Protein 7L5V (pdb70)

GO terms:
  GO:0042597 periplasmic space (C, EXP)
  GO:0008800 beta-lactamase activity (F, EXP)

Organism: Pseudomonas aeruginosa (NCBI:txid287)

CATH classification: 3.40.710.10

Secondary structure (DSSP, 8-state):
-EEE-GGGHHHHHHTT--EEEEEEESSTTSEEES-HHHHT--B--GGGGHHHHHHHHHHTTSS--TT-EE---S---SSGGGSS-EEHHHHHHTT-HHHHHHHHHHH-HHHHHHHHHHTT-TT--SSSTTS----SS---B-HHHHHHHHHHHHTT-SSS-HHHHHHHHHHTEEEEETTEEEEEEEEE---B-SSSBEEEEEEEEEEETTEEEEEEEEEEESSGGGTTHHHHHHHHHHHHTT----/--EEE-GGGGHHHHTTT--EEEEEEESSTTSEEES-HHHHT--B--GGGGHHHHHHHHHHTTSS--TT-EE---SS--SSGGGSS-EEHHHHHHTT-HHHHHHHHHHH-HHHHHHHHHHTT-TT--SSSTTS----SSS--B-HHHHHHHHHHHHTT-SSS-HHHHHHHHHHTEEEEETTEEEEEEEEE---B-SSSBEEEEEEEEEEETTEEEEEEEEEEESSGGGTTHHHHHHHHHHHHTT---

B-factor: mean 17.56, std 9.42, range [4.42, 62.15]

Radius of gyration: 24.08 Å; Cα contacts (8 Å, |Δi|>4): 1038; chains: 2; bounding box: 57×61×69 Å

Structure (mmCIF, N/CA/C/O backbone):
data_7L5V
#
_entry.id   7L5V
#
_cell.length_a   46.074
_cell.length_b   75.043
_cell.length_c   82.746
_cell.angle_alpha   90.000
_cell.angle_beta   91.930
_cell.angle_gamma   90.000
#
_symmetry.space_group_name_H-M   'P 1 21 1'
#
loop_
_entity.id
_entity.type
_entity.pdbx_description
1 polymer Beta-lactamase
2 water water
#
loop_
_atom_site.group_PDB
_atom_site.id
_atom_site.type_symbol
_atom_site.label_atom_id
_atom_site.label_alt_id
_atom_site.label_comp_id
_atom_site.label_asym_id
_atom_site.label_entity_id
_atom_site.label_seq_id
_atom_site.pdbx_PDB_ins_code
_atom_site.Cartn_x
_atom_site.Cartn_y
_atom_site.Cartn_z
_atom_site.occupancy
_atom_site.B_iso_or_equiv
_atom_site.auth_seq_id
_atom_site.auth_comp_id
_atom_site.auth_asym_id
_atom_site.auth_atom_id
_atom_site.pdbx_PDB_model_num
ATOM 1 N N . SER A 1 3 ? 6.138 -16.675 -5.019 1.00 36.08 21 SER A N 1
ATOM 2 C CA . SER A 1 3 ? 4.758 -17.134 -5.362 1.00 34.24 21 SER A CA 1
ATOM 3 C C . SER A 1 3 ? 3.722 -16.328 -4.567 1.00 28.20 21 SER A C 1
ATOM 4 O O . SER A 1 3 ? 3.896 -16.158 -3.342 1.00 23.13 21 SER A O 1
ATOM 7 N N . ILE A 1 4 ? 2.677 -15.852 -5.244 1.00 25.39 22 ILE A N 1
ATOM 8 C CA . ILE A 1 4 ? 1.622 -15.053 -4.556 1.00 24.16 22 ILE A CA 1
ATOM 9 C C . ILE A 1 4 ? 0.248 -15.645 -4.892 1.00 20.42 22 ILE A C 1
ATOM 10 O O . ILE A 1 4 ? -0.045 -15.817 -6.095 1.00 26.44 22 ILE A O 1
ATOM 15 N N . THR A 1 5 ? -0.515 -16.011 -3.856 1.00 18.24 23 THR A N 1
ATOM 16 C CA . THR A 1 5 ? -1.873 -16.598 -3.999 1.00 17.63 23 THR A CA 1
ATOM 17 C C . THR A 1 5 ? -2.926 -15.537 -3.697 1.00 14.45 23 THR A C 1
ATOM 18 O O . THR A 1 5 ? -2.824 -14.862 -2.650 1.00 14.49 23 THR A O 1
ATOM 22 N N . GLU A 1 6 ? -3.896 -15.394 -4.585 1.00 13.42 24 GLU A N 1
ATOM 23 C CA . GLU A 1 6 ? -5.033 -14.510 -4.265 1.00 12.80 24 GLU A CA 1
ATOM 24 C C . GLU A 1 6 ? -5.984 -15.298 -3.359 1.00 12.91 24 GLU A C 1
ATOM 25 O O . GLU A 1 6 ? -6.315 -16.450 -3.698 1.00 14.33 24 GLU A O 1
ATOM 31 N N . ASN A 1 7 ? -6.290 -14.746 -2.192 1.00 12.24 25 ASN A N 1
ATOM 32 C CA . ASN A 1 7 ? -7.301 -15.308 -1.262 1.00 13.36 25 ASN A CA 1
ATOM 33 C C . ASN A 1 7 ? -8.509 -14.387 -1.311 1.00 13.12 25 ASN A C 1
ATOM 34 O O . ASN A 1 7 ? -8.487 -13.353 -0.630 1.00 13.05 25 ASN A O 1
ATOM 39 N N . THR A 1 8 ? -9.510 -14.725 -2.109 1.00 14.41 26 THR A N 1
ATOM 40 C CA . THR A 1 8 ? -10.672 -13.807 -2.205 1.00 15.17 26 THR A CA 1
ATOM 41 C C . THR A 1 8 ? -11.440 -13.804 -0.877 1.00 14.77 26 THR A C 1
ATOM 42 O O . THR A 1 8 ? -12.160 -12.831 -0.649 1.00 14.97 26 THR A O 1
ATOM 46 N N . SER A 1 9 ? -11.235 -14.805 -0.013 1.00 14.70 27 SER A N 1
ATOM 47 C CA . SER A 1 9 ? -11.910 -14.809 1.313 1.00 15.30 27 SER A CA 1
ATOM 48 C C . SER A 1 9 ? -11.445 -13.604 2.140 1.00 13.57 27 SER A C 1
ATOM 49 O O . SER A 1 9 ? -12.176 -13.180 3.044 1.00 14.68 27 SER A O 1
ATOM 52 N N . TRP A 1 10 ? -10.271 -13.060 1.829 1.00 12.02 28 TRP A N 1
ATOM 53 C CA . TRP A 1 10 ? -9.748 -11.889 2.584 1.00 11.59 28 TRP A CA 1
ATOM 54 C C . TRP A 1 10 ? -10.535 -10.627 2.236 1.00 11.99 28 TRP A C 1
ATOM 55 O O . TRP A 1 10 ? -10.409 -9.649 2.983 1.00 14.20 28 TRP A O 1
ATOM 66 N N . ASN A 1 11 ? -11.310 -10.648 1.155 1.00 12.13 29 ASN A N 1
ATOM 67 C CA . ASN A 1 11 ? -12.083 -9.440 0.768 1.00 12.80 29 ASN A CA 1
ATOM 68 C C . ASN A 1 11 ? -13.181 -9.165 1.797 1.00 13.33 29 ASN A C 1
ATOM 69 O O . ASN A 1 11 ? -13.624 -8.022 1.848 1.00 13.87 29 ASN A O 1
ATOM 74 N N . LYS A 1 12 ? -13.551 -10.141 2.627 1.00 14.36 30 LYS A N 1
ATOM 75 C CA . LYS A 1 12 ? -14.689 -9.912 3.560 1.00 15.32 30 LYS A CA 1
ATOM 76 C C . LYS A 1 12 ? -14.353 -8.786 4.547 1.00 13.64 30 LYS A C 1
ATOM 77 O O . LYS A 1 12 ? -15.274 -8.055 4.918 1.00 12.56 30 LYS A O 1
ATOM 83 N N . GLU A 1 13 ? -13.090 -8.634 4.938 1.00 13.80 31 GLU A N 1
ATOM 84 C CA . GLU A 1 13 ? -12.684 -7.587 5.910 1.00 14.64 31 GLU A CA 1
ATOM 85 C C . GLU A 1 13 ? -12.785 -6.200 5.260 1.00 13.18 31 GLU A C 1
ATOM 86 O O . GLU A 1 13 ? -13.064 -5.215 5.973 1.00 15.35 31 GLU A O 1
ATOM 92 N N . PHE A 1 14 ? -12.548 -6.134 3.952 1.00 11.02 32 PHE A N 1
ATOM 93 C CA . PHE A 1 14 ? -12.650 -4.870 3.186 1.00 10.62 32 PHE A CA 1
ATOM 94 C C . PHE A 1 14 ? -14.119 -4.533 2.942 1.00 11.10 32 PHE A C 1
ATOM 95 O O . PHE A 1 14 ? -14.524 -3.393 3.166 1.00 11.42 32 PHE A O 1
ATOM 103 N N A SER A 1 15 ? -14.904 -5.517 2.500 0.65 11.73 33 SER A N 1
ATOM 104 N N B SER A 1 15 ? -14.883 -5.534 2.499 0.35 11.52 33 SER A N 1
ATOM 105 C CA A SER A 1 15 ? -16.333 -5.259 2.191 0.65 12.60 33 SER A CA 1
ATOM 106 C CA B SER A 1 15 ? -16.329 -5.381 2.204 0.35 12.14 33 SER A CA 1
ATOM 107 C C A SER A 1 15 ? -17.084 -4.881 3.474 0.65 12.34 33 SER A C 1
ATOM 108 C C B SER A 1 15 ? -17.072 -4.907 3.458 0.35 12.28 33 SER A C 1
ATOM 109 O O A SER A 1 15 ? -17.958 -4.004 3.398 0.65 12.97 33 SER A O 1
ATOM 110 O O B SER A 1 15 ? -17.919 -4.005 3.339 0.35 12.85 33 SER A O 1
ATOM 115 N N . ALA A 1 16 ? -16.736 -5.484 4.613 1.00 12.11 34 ALA A N 1
ATOM 116 C CA . ALA A 1 16 ? -17.417 -5.169 5.895 1.00 12.41 34 ALA A CA 1
ATOM 117 C C . ALA A 1 16 ? -17.226 -3.695 6.269 1.00 12.14 34 ALA A C 1
ATOM 118 O O . ALA A 1 16 ? -18.101 -3.149 6.955 1.00 12.42 34 ALA A O 1
ATOM 120 N N . GLU A 1 17 ? -16.135 -3.076 5.823 1.00 11.65 35 GLU A N 1
ATOM 121 C CA . GLU A 1 17 ? -15.838 -1.658 6.157 1.00 12.04 35 GLU A CA 1
ATOM 122 C C . GLU A 1 17 ? -16.118 -0.761 4.945 1.00 12.28 35 GLU A C 1
ATOM 123 O O . GLU A 1 17 ? -15.879 0.458 5.063 1.00 13.33 35 GLU A O 1
ATOM 129 N N . ALA A 1 18 ? -16.610 -1.335 3.839 1.00 12.27 36 ALA A N 1
ATOM 130 C CA . ALA A 1 18 ? -16.870 -0.582 2.588 1.00 13.07 36 ALA A CA 1
ATOM 131 C C . ALA A 1 18 ? -15.587 0.154 2.169 1.00 12.73 36 ALA A C 1
ATOM 132 O O . ALA A 1 18 ? -15.656 1.365 1.856 1.00 14.14 36 ALA A O 1
ATOM 134 N N . VAL A 1 19 ? -14.464 -0.576 2.156 1.00 11.93 37 VAL A N 1
ATOM 135 C CA . VAL A 1 19 ? -13.110 -0.049 1.817 1.00 12.11 37 VAL A CA 1
ATOM 136 C C . VAL A 1 19 ? -12.607 -0.709 0.534 1.00 10.78 37 VAL A C 1
ATOM 137 O O . VAL A 1 19 ? -12.799 -1.927 0.369 1.00 10.90 37 VAL A O 1
ATOM 141 N N . ASN A 1 20 ? -11.965 0.081 -0.324 1.00 9.70 38 ASN A N 1
ATOM 142 C CA . ASN A 1 20 ? -11.212 -0.448 -1.491 1.00 9.63 38 ASN A CA 1
ATOM 143 C C . ASN A 1 20 ? -9.741 -0.475 -1.089 1.00 8.29 38 ASN A C 1
ATOM 144 O O . ASN A 1 20 ? -9.202 0.582 -0.790 1.00 8.04 38 ASN A O 1
ATOM 149 N N . GLY A 1 21 ? -9.134 -1.649 -1.048 1.00 7.70 39 GLY A N 1
ATOM 150 C CA . GLY A 1 21 ? -7.730 -1.706 -0.627 1.00 7.14 39 GLY A CA 1
ATOM 151 C C . GLY A 1 21 ? -7.107 -3.056 -0.883 1.00 6.95 39 GLY A C 1
ATOM 152 O O . GLY A 1 21 ? -7.743 -3.936 -1.507 1.00 7.28 39 GLY A O 1
ATOM 153 N N . VAL A 1 22 ? -5.867 -3.200 -0.432 1.00 6.48 40 VAL A N 1
ATOM 154 C CA . VAL A 1 22 ? -5.128 -4.468 -0.635 1.00 6.69 40 VAL A CA 1
ATOM 155 C C . VAL A 1 22 ? -4.310 -4.769 0.609 1.00 6.42 40 VAL A C 1
ATOM 156 O O . VAL A 1 22 ? -3.813 -3.847 1.282 1.00 6.15 40 VAL A O 1
ATOM 160 N N . PHE A 1 23 ? -4.195 -6.056 0.884 1.00 6.68 41 PHE A N 1
ATOM 161 C CA . PHE A 1 23 ? -3.304 -6.556 1.944 1.00 6.74 41 PHE A CA 1
ATOM 162 C C . PHE A 1 23 ? -2.424 -7.627 1.322 1.00 7.00 41 PHE A C 1
ATOM 163 O O . PHE A 1 23 ? -2.958 -8.496 0.619 1.00 8.21 41 PHE A O 1
ATOM 171 N N . VAL A 1 24 ? -1.120 -7.514 1.549 1.00 6.81 42 VAL A N 1
ATOM 172 C CA . VAL A 1 24 ? -0.128 -8.533 1.118 1.00 7.47 42 VAL A CA 1
ATOM 173 C C . VAL A 1 24 ? 0.515 -9.060 2.399 1.00 7.61 42 VAL A C 1
ATOM 174 O O . VAL A 1 24 ? 0.979 -8.245 3.211 1.00 7.68 42 VAL A O 1
ATOM 178 N N . LEU A 1 25 ? 0.490 -10.374 2.589 1.00 8.26 43 LEU A N 1
ATOM 179 C CA . LEU A 1 25 ? 1.085 -11.022 3.780 1.00 8.31 43 LEU A CA 1
ATOM 180 C C . LEU A 1 25 ? 2.003 -12.134 3.285 1.00 8.87 43 LEU A C 1
ATOM 181 O O . LEU A 1 25 ? 1.561 -12.922 2.432 1.00 9.73 43 LEU A O 1
ATOM 186 N N . CYS A 1 26 ? 3.229 -12.196 3.799 1.00 8.74 44 CYS A N 1
ATOM 187 C CA . CYS A 1 26 ? 4.187 -13.233 3.358 1.00 10.10 44 CYS A CA 1
ATOM 188 C C . CYS A 1 26 ? 4.795 -13.906 4.579 1.00 10.07 44 CYS A C 1
ATOM 189 O O . CYS A 1 26 ? 5.130 -13.208 5.528 1.00 12.31 44 CYS A O 1
ATOM 192 N N . LYS A 1 27 ? 4.909 -15.223 4.550 1.00 10.04 45 LYS A N 1
ATOM 193 C CA . LYS A 1 27 ? 5.567 -15.934 5.669 1.00 10.25 45 LYS A CA 1
ATOM 194 C C . LYS A 1 27 ? 6.992 -16.294 5.254 1.00 10.52 45 LYS A C 1
ATOM 195 O O . LYS A 1 27 ? 7.174 -16.817 4.125 1.00 11.37 45 LYS A O 1
ATOM 201 N N . SER A 1 28 ? 7.942 -15.983 6.135 1.00 10.62 46 SER A N 1
ATOM 202 C CA . SER A 1 28 ? 9.381 -16.344 6.025 1.00 11.67 46 SER A CA 1
ATOM 203 C C . SER A 1 28 ? 10.115 -15.493 4.989 1.00 11.73 46 SER A C 1
ATOM 204 O O . SER A 1 28 ? 11.262 -15.107 5.274 1.00 11.90 46 SER A O 1
ATOM 207 N N . SER A 1 29 ? 9.512 -15.284 3.818 1.00 12.23 47 SER A N 1
ATOM 208 C CA . SER A 1 29 ? 10.177 -14.514 2.739 1.00 12.65 47 SER A CA 1
ATOM 209 C C . SER A 1 29 ? 9.118 -13.987 1.772 1.00 13.02 47 SER A C 1
ATOM 210 O O . SER A 1 29 ? 7.958 -14.445 1.845 1.00 13.64 47 SER A O 1
ATOM 213 N N . SER A 1 30 ? 9.536 -13.118 0.852 1.00 13.69 48 SER A N 1
ATOM 214 C CA . SER A 1 30 ? 8.614 -12.567 -0.175 1.00 14.84 48 SER A CA 1
ATOM 215 C C . SER A 1 30 ? 8.285 -13.624 -1.244 1.00 16.81 48 SER A C 1
ATOM 216 O O . SER A 1 30 ? 7.579 -13.277 -2.211 1.00 19.68 48 SER A O 1
ATOM 219 N N . LYS A 1 31 ? 8.770 -14.861 -1.083 1.00 17.22 49 LYS A N 1
ATOM 220 C CA . LYS A 1 31 ? 8.504 -15.939 -2.079 1.00 19.50 49 LYS A CA 1
ATOM 221 C C . LYS A 1 31 ? 7.251 -16.746 -1.699 1.00 18.57 49 LYS A C 1
ATOM 222 O O . LYS A 1 31 ? 6.832 -17.585 -2.523 1.00 19.79 49 LYS A O 1
ATOM 228 N N . SER A 1 32 ? 6.665 -16.492 -0.522 1.00 16.34 50 SER A N 1
ATOM 229 C CA . SER A 1 32 ? 5.441 -17.207 -0.063 1.00 16.16 50 SER A CA 1
ATOM 230 C C . SER A 1 32 ? 4.430 -16.168 0.424 1.00 14.76 50 SER A C 1
ATOM 231 O O . SER A 1 32 ? 4.454 -15.827 1.618 1.00 13.18 50 SER A O 1
ATOM 234 N N . CYS A 1 33 ? 3.564 -15.697 -0.472 1.00 14.79 51 CYS A N 1
ATOM 235 C CA . CYS A 1 33 ? 2.675 -14.566 -0.115 1.00 14.86 51 CYS A CA 1
ATOM 236 C C . CYS A 1 33 ? 1.220 -14.837 -0.477 1.00 13.71 51 CYS A C 1
ATOM 237 O O . CYS A 1 33 ? 0.931 -15.690 -1.330 1.00 14.57 51 CYS A O 1
ATOM 240 N N . ALA A 1 34 ? 0.342 -14.067 0.143 1.00 12.85 52 ALA A N 1
ATOM 241 C CA . ALA A 1 34 ? -1.097 -14.126 -0.151 1.00 12.76 52 ALA A CA 1
ATOM 242 C C . ALA A 1 34 ? -1.612 -12.690 -0.180 1.00 10.84 52 ALA A C 1
ATOM 243 O O . ALA A 1 34 ? -1.031 -11.816 0.509 1.00 10.00 52 ALA A O 1
ATOM 245 N N . THR A 1 35 ? -2.623 -12.452 -1.002 1.00 11.18 53 THR A N 1
ATOM 246 C CA . THR A 1 35 ? -3.225 -11.110 -1.108 1.00 10.54 53 THR A CA 1
ATOM 247 C C . THR A 1 35 ? -4.704 -11.265 -1.413 1.00 10.53 53 THR A C 1
ATOM 248 O O . THR A 1 35 ? -5.088 -12.302 -1.938 1.00 11.58 53 THR A O 1
ATOM 252 N N . ASN A 1 36 ? -5.499 -10.262 -1.079 1.00 9.76 54 ASN A N 1
ATOM 253 C CA . ASN A 1 36 ? -6.936 -10.285 -1.441 1.00 10.18 54 ASN A CA 1
ATOM 254 C C . ASN A 1 36 ? -7.125 -9.861 -2.906 1.00 10.83 54 ASN A C 1
ATOM 255 O O . ASN A 1 36 ? -8.206 -10.152 -3.452 1.00 11.90 54 ASN A O 1
ATOM 260 N N . ASP A 1 37 ? -6.123 -9.210 -3.519 1.00 10.69 55 ASP A N 1
ATOM 261 C CA . ASP A 1 37 ? -6.297 -8.603 -4.871 1.00 11.15 55 ASP A CA 1
ATOM 262 C C . ASP A 1 37 ? -4.949 -8.549 -5.598 1.00 11.07 55 ASP A C 1
ATOM 263 O O . ASP A 1 37 ? -4.143 -7.660 -5.300 1.00 10.43 55 ASP A O 1
ATOM 268 N N . LEU A 1 38 ? -4.722 -9.460 -6.543 1.00 11.96 56 LEU A N 1
ATOM 269 C CA . LEU A 1 38 ? -3.422 -9.527 -7.267 1.00 13.03 56 LEU A CA 1
ATOM 270 C C . LEU A 1 38 ? -3.136 -8.220 -7.998 1.00 12.43 56 LEU A C 1
ATOM 271 O O . LEU A 1 38 ? -1.989 -7.760 -7.931 1.00 14.06 56 LEU A O 1
ATOM 276 N N . ALA A 1 39 ? -4.127 -7.671 -8.699 1.00 12.37 57 ALA A N 1
ATOM 277 C CA . ALA A 1 39 ? -3.903 -6.439 -9.488 1.00 12.46 57 ALA A CA 1
ATOM 278 C C . ALA A 1 39 ? -3.481 -5.297 -8.560 1.00 10.86 57 ALA A C 1
ATOM 279 O O . ALA A 1 39 ? -2.443 -4.658 -8.828 1.00 11.63 57 ALA A O 1
ATOM 281 N N . ARG A 1 40 ? -4.222 -5.080 -7.476 1.00 9.92 58 ARG A N 1
ATOM 282 C CA . ARG A 1 40 ? -3.901 -3.923 -6.606 1.00 9.13 58 ARG A CA 1
ATOM 283 C C . ARG A 1 40 ? -2.587 -4.177 -5.860 1.00 8.53 58 ARG A C 1
ATOM 284 O O . ARG A 1 40 ? -1.891 -3.207 -5.550 1.00 8.21 58 ARG A O 1
ATOM 292 N N . ALA A 1 41 ? -2.241 -5.434 -5.600 1.00 8.46 59 ALA A N 1
ATOM 293 C CA . ALA A 1 41 ? -0.987 -5.732 -4.871 1.00 8.18 59 ALA A CA 1
ATOM 294 C C . ALA A 1 41 ? 0.235 -5.169 -5.610 1.00 8.43 59 ALA A C 1
ATOM 295 O O . ALA A 1 41 ? 1.200 -4.777 -4.934 1.00 8.05 59 ALA A O 1
ATOM 297 N N A SER A 1 42 ? 0.166 -5.114 -6.946 0.70 9.24 60 SER A N 1
ATOM 298 N N B SER A 1 42 ? 0.209 -5.139 -6.948 0.30 9.21 60 SER A N 1
ATOM 299 C CA A SER A 1 42 ? 1.294 -4.632 -7.793 0.70 10.05 60 SER A CA 1
ATOM 300 C CA B SER A 1 42 ? 1.357 -4.608 -7.735 0.30 9.75 60 SER A CA 1
ATOM 301 C C A SER A 1 42 ? 1.076 -3.185 -8.252 0.70 10.03 60 SER A C 1
ATOM 302 C C B SER A 1 42 ? 1.099 -3.173 -8.220 0.30 9.84 60 SER A C 1
ATOM 303 O O A SER A 1 42 ? 1.950 -2.656 -8.954 0.70 10.76 60 SER A O 1
ATOM 304 O O B SER A 1 42 ? 1.976 -2.638 -8.920 0.30 10.41 60 SER A O 1
ATOM 309 N N . LYS A 1 43 ? -0.040 -2.565 -7.863 1.00 9.47 61 LYS A N 1
ATOM 310 C CA . LYS A 1 43 ? -0.317 -1.170 -8.294 1.00 9.70 61 LYS A CA 1
ATOM 311 C C . LYS A 1 43 ? 0.473 -0.205 -7.407 1.00 8.79 61 LYS A C 1
ATOM 312 O O . LYS A 1 43 ? 0.493 -0.382 -6.185 1.00 8.29 61 LYS A O 1
ATOM 318 N N . GLU A 1 44 ? 1.081 0.806 -8.019 1.00 8.95 62 GLU A N 1
ATOM 319 C CA . GLU A 1 44 ? 1.940 1.753 -7.264 1.00 8.75 62 GLU A CA 1
ATOM 320 C C . GLU A 1 44 ? 1.104 2.918 -6.727 1.00 8.08 62 GLU A C 1
ATOM 321 O O . GLU A 1 44 ? 0.288 3.482 -7.489 1.00 8.76 62 GLU A O 1
ATOM 327 N N . TYR A 1 45 ? 1.352 3.274 -5.464 1.00 7.35 63 TYR A N 1
ATOM 328 C CA . TYR A 1 45 ? 0.663 4.395 -4.781 1.00 7.17 63 TYR A CA 1
ATOM 329 C C . TYR A 1 45 ? 1.699 5.300 -4.120 1.00 6.96 63 TYR A C 1
ATOM 330 O O . TYR A 1 45 ? 2.813 4.852 -3.795 1.00 6.80 63 TYR A O 1
ATOM 339 N N . LEU A 1 46 ? 1.315 6.558 -3.909 1.00 7.06 64 LEU A N 1
ATOM 340 C CA . LEU A 1 46 ? 2.178 7.496 -3.146 1.00 7.04 64 LEU A CA 1
ATOM 341 C C . LEU A 1 46 ? 2.588 6.816 -1.846 1.00 6.45 64 LEU A C 1
ATOM 342 O O . LEU A 1 46 ? 1.720 6.311 -1.136 1.00 6.35 64 LEU A O 1
ATOM 347 N N . PRO A 1 47 ? 3.884 6.794 -1.468 1.00 6.40 65 PRO A N 1
ATOM 348 C CA . PRO A 1 47 ? 4.277 6.140 -0.222 1.00 6.11 65 PRO A CA 1
ATOM 349 C C . PRO A 1 47 ? 3.911 6.923 1.046 1.00 6.11 65 PRO A C 1
ATOM 350 O O . PRO A 1 47 ? 3.814 6.324 2.120 1.00 5.84 65 PRO A O 1
ATOM 354 N N . ALA A 1 48 ? 3.756 8.235 0.916 1.00 6.58 66 ALA A N 1
ATOM 355 C CA . ALA A 1 48 ? 3.466 9.083 2.095 1.00 6.93 66 ALA A CA 1
ATOM 356 C C . ALA A 1 48 ? 4.530 8.803 3.171 1.00 6.67 66 ALA A C 1
ATOM 357 O O . ALA A 1 48 ? 5.700 8.611 2.802 1.00 6.58 66 ALA A O 1
ATOM 359 N N . SER A 1 49 ? 4.155 8.769 4.450 1.00 6.76 67 SER A N 1
ATOM 360 C CA . SER A 1 49 ? 5.170 8.657 5.527 1.00 7.06 67 SER A CA 1
ATOM 361 C C . SER A 1 49 ? 5.909 7.315 5.486 1.00 6.23 67 SER A C 1
ATOM 362 O O . SER A 1 49 ? 6.958 7.212 6.129 1.00 6.50 67 SER A O 1
ATOM 365 N N . THR A 1 50 ? 5.428 6.319 4.731 1.00 5.63 68 THR A N 1
ATOM 366 C CA . THR A 1 50 ? 6.245 5.074 4.672 1.00 5.58 68 THR A CA 1
ATOM 367 C C . THR A 1 50 ? 7.603 5.385 4.020 1.00 5.75 68 THR A C 1
ATOM 368 O O . THR A 1 50 ? 8.556 4.627 4.232 1.00 5.79 68 THR A O 1
ATOM 372 N N . PHE A 1 51 ? 7.694 6.486 3.273 1.00 6.06 69 PHE A N 1
ATOM 373 C CA . PHE A 1 51 ? 8.962 6.902 2.626 1.00 6.62 69 PHE A CA 1
ATOM 374 C C . PHE A 1 51 ? 10.002 7.307 3.678 1.00 6.48 69 PHE A C 1
ATOM 375 O O . PHE A 1 51 ? 11.189 7.378 3.346 1.00 6.77 69 PHE A O 1
ATOM 383 N N . LYS A 1 52 ? 9.589 7.535 4.923 1.00 6.44 70 LYS A N 1
ATOM 384 C CA . LYS A 1 52 ? 10.589 7.902 5.955 1.00 6.94 70 LYS A CA 1
ATOM 385 C C . LYS A 1 52 ? 11.546 6.735 6.198 1.00 6.69 70 LYS A C 1
ATOM 386 O O . LYS A 1 52 ? 12.656 6.989 6.674 1.00 6.95 70 LYS A O 1
ATOM 392 N N . ILE A 1 53 ? 11.153 5.514 5.839 1.00 6.29 71 ILE A N 1
ATOM 393 C CA . ILE A 1 53 ? 12.082 4.366 6.068 1.00 6.28 71 ILE A CA 1
ATOM 394 C C . ILE A 1 53 ? 13.306 4.515 5.162 1.00 6.53 71 ILE A C 1
ATOM 395 O O . ILE A 1 53 ? 14.431 4.611 5.667 1.00 6.73 71 ILE A O 1
ATOM 400 N N . PRO A 1 54 ? 13.186 4.565 3.812 1.00 6.72 72 PRO A N 1
ATOM 401 C CA . PRO A 1 54 ? 14.383 4.783 3.004 1.00 7.44 72 PRO A CA 1
ATOM 402 C C . PRO A 1 54 ? 15.030 6.149 3.294 1.00 7.99 72 PRO A C 1
ATOM 403 O O . PRO A 1 54 ? 16.242 6.238 3.267 1.00 8.63 72 PRO A O 1
ATOM 407 N N . ASN A 1 55 ? 14.228 7.175 3.583 1.00 7.91 73 ASN A N 1
ATOM 408 C CA . ASN A 1 55 ? 14.774 8.530 3.865 1.00 8.89 73 ASN A CA 1
ATOM 409 C C . ASN A 1 55 ? 15.731 8.435 5.063 1.00 8.39 73 ASN A C 1
ATOM 410 O O . ASN A 1 55 ? 16.807 9.052 5.013 1.00 9.17 73 ASN A O 1
ATOM 415 N N . ALA A 1 56 ? 15.373 7.673 6.099 1.00 7.75 74 ALA A N 1
ATOM 416 C CA . ALA A 1 56 ? 16.227 7.551 7.302 1.00 7.87 74 ALA A CA 1
ATOM 417 C C . ALA A 1 56 ? 17.506 6.774 6.967 1.00 7.92 74 ALA A C 1
ATOM 418 O O . ALA A 1 56 ? 18.590 7.173 7.415 1.00 8.19 74 ALA A O 1
ATOM 420 N N . ILE A 1 57 ? 17.384 5.674 6.230 1.00 7.72 75 ILE A N 1
ATOM 421 C CA . ILE A 1 57 ? 18.595 4.885 5.858 1.00 8.13 75 ILE A CA 1
ATOM 422 C C . ILE A 1 57 ? 19.541 5.767 5.037 1.00 8.77 75 ILE A C 1
ATOM 423 O O . ILE A 1 57 ? 20.751 5.755 5.309 1.00 9.19 75 ILE A O 1
ATOM 428 N N . ILE A 1 58 ? 19.000 6.486 4.053 1.00 8.96 76 ILE A N 1
ATOM 429 C CA . ILE A 1 58 ? 19.832 7.367 3.185 1.00 9.84 76 ILE A CA 1
ATOM 430 C C . ILE A 1 58 ? 20.466 8.474 4.040 1.00 9.75 76 ILE A C 1
ATOM 431 O O . ILE A 1 58 ? 21.647 8.777 3.821 1.00 10.51 76 ILE A O 1
ATOM 436 N N . GLY A 1 59 ? 19.706 9.070 4.964 1.00 9.22 77 GLY A N 1
ATOM 437 C CA . GLY A 1 59 ? 20.264 10.105 5.857 1.00 9.52 77 GLY A CA 1
ATOM 438 C C . GLY A 1 59 ? 21.463 9.575 6.626 1.00 9.82 77 GLY A C 1
ATOM 439 O O . GLY A 1 59 ? 22.474 10.290 6.753 1.00 10.51 77 GLY A O 1
ATOM 440 N N . LEU A 1 60 ? 21.364 8.343 7.118 1.00 9.54 78 LEU A N 1
ATOM 441 C CA . LEU A 1 60 ? 22.501 7.751 7.876 1.00 10.00 78 LEU A CA 1
ATOM 442 C C . LEU A 1 60 ? 23.654 7.406 6.926 1.00 10.81 78 LEU A C 1
ATOM 443 O O . LEU A 1 60 ? 24.808 7.718 7.270 1.00 11.53 78 LEU A O 1
ATOM 448 N N . GLU A 1 61 ? 23.347 6.832 5.762 1.00 10.94 79 GLU A N 1
ATOM 449 C CA . GLU A 1 61 ? 24.405 6.409 4.800 1.00 12.26 79 GLU A CA 1
ATOM 450 C C . GLU A 1 61 ? 25.240 7.608 4.353 1.00 13.28 79 GLU A C 1
ATOM 451 O O . GLU A 1 61 ? 26.469 7.455 4.210 1.00 14.84 79 GLU A O 1
ATOM 457 N N . THR A 1 62 ? 24.590 8.745 4.128 1.00 13.08 80 THR A N 1
ATOM 458 C CA . THR A 1 62 ? 25.268 9.960 3.606 1.00 14.08 80 THR A CA 1
ATOM 459 C C . THR A 1 62 ? 25.905 10.775 4.738 1.00 14.52 80 THR A C 1
ATOM 460 O O . THR A 1 62 ? 26.594 11.754 4.417 1.00 16.08 80 THR A O 1
ATOM 464 N N . GLY A 1 63 ? 25.665 10.409 5.999 1.00 13.84 81 GLY A N 1
ATOM 465 C CA . GLY A 1 63 ? 26.220 11.160 7.142 1.00 14.41 81 GLY A CA 1
ATOM 466 C C . GLY A 1 63 ? 25.402 12.398 7.471 1.00 14.28 81 GLY A C 1
ATOM 467 O O . GLY A 1 63 ? 25.791 13.131 8.390 1.00 15.38 81 GLY A O 1
ATOM 468 N N . VAL A 1 64 ? 24.312 12.636 6.741 1.00 13.58 82 VAL A N 1
ATOM 469 C CA . VAL A 1 64 ? 23.427 13.793 7.066 1.00 14.01 82 VAL A CA 1
ATOM 470 C C . VAL A 1 64 ? 22.858 13.564 8.471 1.00 13.50 82 VAL A C 1
ATOM 471 O O . VAL A 1 64 ? 22.806 14.526 9.267 1.00 14.41 82 VAL A O 1
ATOM 475 N N . ILE A 1 65 ? 22.449 12.326 8.757 1.00 12.79 83 ILE A N 1
ATOM 476 C CA . ILE A 1 65 ? 22.081 11.932 10.146 1.00 12.76 83 ILE A CA 1
ATOM 477 C C . ILE A 1 65 ? 23.396 11.440 10.755 1.00 13.89 83 ILE A C 1
ATOM 478 O O . ILE A 1 65 ? 23.923 10.425 10.260 1.00 14.06 83 ILE A O 1
ATOM 483 N N . LYS A 1 66 ? 23.922 12.195 11.722 1.00 19.32 84 LYS A N 1
ATOM 484 C CA . LYS A 1 66 ? 25.276 11.981 12.305 1.00 22.98 84 LYS A CA 1
ATOM 485 C C . LYS A 1 66 ? 25.377 10.604 12.955 1.00 23.27 84 LYS A C 1
ATOM 486 O O . LYS A 1 66 ? 26.401 9.912 12.730 1.00 26.37 84 LYS A O 1
ATOM 492 N N . ASN A 1 67 ? 24.379 10.246 13.762 1.00 22.37 85 ASN A N 1
ATOM 493 C CA . ASN A 1 67 ? 24.405 8.917 14.414 1.00 22.89 85 ASN A CA 1
ATOM 494 C C . ASN A 1 67 ? 23.035 8.607 15.017 1.00 18.69 85 ASN A C 1
ATOM 495 O O . ASN A 1 67 ? 22.103 9.445 14.939 1.00 17.31 85 ASN A O 1
ATOM 500 N N . GLU A 1 68 ? 22.956 7.419 15.597 1.00 19.42 86 GLU A N 1
ATOM 501 C CA . GLU A 1 68 ? 21.755 6.831 16.230 1.00 18.99 86 GLU A CA 1
ATOM 502 C C . GLU A 1 68 ? 21.116 7.799 17.237 1.00 16.60 86 GLU A C 1
ATOM 503 O O . GLU A 1 68 ? 19.889 7.819 17.316 1.00 17.01 86 GLU A O 1
ATOM 509 N N . HIS A 1 69 ? 21.921 8.624 17.913 1.00 16.33 87 HIS A N 1
ATOM 510 C CA . HIS A 1 69 ? 21.462 9.443 19.070 1.00 16.59 87 HIS A CA 1
ATOM 511 C C . HIS A 1 69 ? 21.230 10.910 18.709 1.00 15.06 87 HIS A C 1
ATOM 512 O O . HIS A 1 69 ? 20.982 11.702 19.636 1.00 16.37 87 HIS A O 1
ATOM 519 N N . GLN A 1 70 ? 21.274 11.253 17.424 1.00 14.26 88 GLN A N 1
ATOM 520 C CA . GLN A 1 70 ? 21.089 12.674 17.029 1.00 14.82 88 GLN A CA 1
ATOM 521 C C . GLN A 1 70 ? 19.707 13.177 17.468 1.00 14.12 88 GLN A C 1
ATOM 522 O O . GLN A 1 70 ? 18.712 12.450 17.284 1.00 13.64 88 GLN A O 1
ATOM 528 N N . VAL A 1 71 ? 19.666 14.376 18.051 1.00 14.51 89 VAL A N 1
ATOM 529 C CA . VAL A 1 71 ? 18.380 15.006 18.458 1.00 13.93 89 VAL A CA 1
ATOM 530 C C . VAL A 1 71 ? 18.051 16.083 17.424 1.00 13.92 89 VAL A C 1
ATOM 531 O O . VAL A 1 71 ? 18.905 16.961 17.174 1.00 16.20 89 VAL A O 1
ATOM 535 N N . PHE A 1 72 ? 16.867 15.977 16.825 1.00 12.31 90 PHE A N 1
ATOM 536 C CA . PHE A 1 72 ? 16.355 16.966 15.846 1.00 12.56 90 PHE A CA 1
ATOM 537 C C . PHE A 1 72 ? 15.626 18.047 16.641 1.00 13.62 90 PHE A C 1
ATOM 538 O O . PHE A 1 72 ? 14.513 17.794 17.130 1.00 13.72 90 PHE A O 1
ATOM 546 N N . LYS A 1 73 ? 16.275 19.203 16.780 1.00 15.88 91 LYS A N 1
ATOM 547 C CA . LYS A 1 73 ? 15.771 20.310 17.626 1.00 18.13 91 LYS A CA 1
ATOM 548 C C . LYS A 1 73 ? 14.638 21.048 16.917 1.00 17.61 91 LYS A C 1
ATOM 549 O O . LYS A 1 73 ? 14.759 21.283 15.699 1.00 18.59 91 LYS A O 1
ATOM 555 N N . TRP A 1 74 ? 13.576 21.367 17.661 1.00 17.35 92 TRP A N 1
ATOM 556 C CA . TRP A 1 74 ? 12.488 22.230 17.133 1.00 17.93 92 TRP A CA 1
ATOM 557 C C . TRP A 1 74 ? 12.918 23.697 17.275 1.00 20.95 92 TRP A C 1
ATOM 558 O O . TRP A 1 74 ? 13.191 24.120 18.415 1.00 23.06 92 TRP A O 1
ATOM 569 N N . ASP A 1 75 ? 12.963 24.433 16.159 1.00 22.50 93 ASP A N 1
ATOM 570 C CA . ASP A 1 75 ? 13.426 25.850 16.145 1.00 26.03 93 ASP A CA 1
ATOM 571 C C . ASP A 1 75 ? 12.341 26.789 16.689 1.00 27.24 93 ASP A C 1
ATOM 572 O O . ASP A 1 75 ? 12.613 28.001 16.773 1.00 30.66 93 ASP A O 1
ATOM 577 N N . GLY A 1 76 ? 11.162 26.261 17.031 1.00 24.90 94 GLY A N 1
ATOM 578 C CA . GLY A 1 76 ? 10.061 27.090 17.558 1.00 27.27 94 GLY A CA 1
ATOM 579 C C . GLY A 1 76 ? 9.157 27.632 16.461 1.00 27.45 94 GLY A C 1
ATOM 580 O O . GLY A 1 76 ? 8.141 28.260 16.814 1.00 31.23 94 GLY A O 1
ATOM 581 N N . LYS A 1 77 ? 9.509 27.420 15.185 1.00 26.08 95 LYS A N 1
ATOM 582 C CA . LYS A 1 77 ? 8.674 27.918 14.055 1.00 26.54 95 LYS A CA 1
ATOM 583 C C . LYS A 1 77 ? 7.486 26.975 13.890 1.00 23.10 95 LYS A C 1
ATOM 584 O O . LYS A 1 77 ? 7.614 25.769 14.095 1.00 22.32 95 LYS A O 1
ATOM 590 N N . PRO A 1 78 ? 6.291 27.483 13.516 1.00 22.59 96 PRO A N 1
ATOM 591 C CA . PRO A 1 78 ? 5.104 26.638 13.405 1.00 21.49 96 PRO A CA 1
ATOM 592 C C . PRO A 1 78 ? 5.261 25.419 12.488 1.00 18.80 96 PRO A C 1
ATOM 593 O O . PRO A 1 78 ? 5.894 25.532 11.444 1.00 19.44 96 PRO A O 1
ATOM 597 N N . ARG A 1 79 ? 4.716 24.284 12.936 1.00 17.56 97 ARG A N 1
ATOM 598 C CA . ARG A 1 79 ? 4.693 23.035 12.135 1.00 15.39 97 ARG A CA 1
ATOM 599 C C . ARG A 1 79 ? 3.234 22.644 11.883 1.00 16.03 97 ARG A C 1
ATOM 600 O O . ARG A 1 79 ? 2.352 23.134 12.609 1.00 18.47 97 ARG A O 1
ATOM 608 N N . ALA A 1 80 ? 2.998 21.801 10.876 1.00 14.77 98 ALA A N 1
ATOM 609 C CA . ALA A 1 80 ? 1.618 21.481 10.429 1.00 16.13 98 ALA A CA 1
ATOM 610 C C . ALA A 1 80 ? 0.847 20.679 11.486 1.00 17.17 98 ALA A C 1
ATOM 611 O O . ALA A 1 80 ? -0.394 20.753 11.496 1.00 20.42 98 ALA A O 1
ATOM 613 N N A MET A 1 81 ? 1.558 19.906 12.316 0.70 15.83 99 MET A N 1
ATOM 614 N N B MET A 1 81 ? 1.565 19.929 12.326 0.30 16.22 99 MET A N 1
ATOM 615 C CA A MET A 1 81 ? 0.915 19.113 13.402 0.70 17.30 99 MET A CA 1
ATOM 616 C CA B MET A 1 81 ? 0.933 19.121 13.403 0.30 17.53 99 MET A CA 1
ATOM 617 C C A MET A 1 81 ? 1.560 19.492 14.740 0.70 17.71 99 MET A C 1
ATOM 618 C C B MET A 1 81 ? 1.566 19.501 14.744 0.30 17.70 99 MET A C 1
ATOM 619 O O A MET A 1 81 ? 2.801 19.611 14.793 0.70 16.92 99 MET A O 1
ATOM 620 O O B MET A 1 81 ? 2.805 19.640 14.796 0.30 16.83 99 MET A O 1
ATOM 629 N N . LYS A 1 82 ? 0.738 19.666 15.779 1.00 19.82 100 LYS A N 1
ATOM 630 C CA . LYS A 1 82 ? 1.240 20.028 17.132 1.00 22.16 100 LYS A CA 1
ATOM 631 C C . LYS A 1 82 ? 2.195 18.943 17.646 1.00 20.57 100 LYS A C 1
ATOM 632 O O . LYS A 1 82 ? 3.160 19.298 18.351 1.00 20.77 100 LYS A O 1
ATOM 638 N N . GLN A 1 83 ? 1.943 17.676 17.291 1.00 19.75 101 GLN A N 1
ATOM 639 C CA . GLN A 1 83 ? 2.776 16.550 17.796 1.00 19.58 101 GLN A CA 1
ATOM 640 C C . GLN A 1 83 ? 4.221 16.678 17.288 1.00 16.22 101 GLN A C 1
ATOM 641 O O . GLN A 1 83 ? 5.085 15.974 17.834 1.00 17.14 101 GLN A O 1
ATOM 647 N N . TRP A 1 84 ? 4.479 17.559 16.315 1.00 14.08 102 TRP A N 1
ATOM 648 C CA . TRP A 1 84 ? 5.852 17.729 15.763 1.00 12.75 102 TRP A CA 1
ATOM 649 C C . TRP A 1 84 ? 6.569 18.922 16.403 1.00 13.53 102 TRP A C 1
ATOM 650 O O . TRP A 1 84 ? 7.775 19.088 16.130 1.00 13.56 102 TRP A O 1
ATOM 661 N N . GLU A 1 85 ? 5.858 19.736 17.186 1.00 15.27 103 GLU A N 1
ATOM 662 C CA . GLU A 1 85 ? 6.456 20.969 17.762 1.00 17.15 103 GLU A CA 1
ATOM 663 C C . GLU A 1 85 ? 7.200 20.622 19.051 1.00 17.47 103 GLU A C 1
ATOM 664 O O . GLU A 1 85 ? 6.768 21.037 20.144 1.00 20.37 103 GLU A O 1
ATOM 670 N N . ARG A 1 86 ? 8.308 19.901 18.893 1.00 15.85 104 ARG A N 1
ATOM 671 C CA . ARG A 1 86 ? 9.144 19.465 20.033 1.00 16.59 104 ARG A CA 1
ATOM 672 C C . ARG A 1 86 ? 10.434 18.849 19.497 1.00 13.91 104 ARG A C 1
ATOM 673 O O . ARG A 1 86 ? 10.472 18.477 18.302 1.00 13.35 104 ARG A O 1
ATOM 681 N N . ASP A 1 87 ? 11.440 18.742 20.363 1.00 14.71 105 ASP A N 1
ATOM 682 C CA . ASP A 1 87 ? 12.684 18.025 19.995 1.00 14.05 105 ASP A CA 1
ATOM 683 C C . ASP A 1 87 ? 12.320 16.552 19.785 1.00 12.37 105 ASP A C 1
ATOM 684 O O . ASP A 1 87 ? 11.478 16.030 20.555 1.00 12.45 105 ASP A O 1
ATOM 689 N N . LEU A 1 88 ? 12.932 15.911 18.790 1.00 10.98 106 LEU A N 1
ATOM 690 C CA . LEU A 1 88 ? 12.630 14.491 18.483 1.00 10.59 106 LEU A CA 1
ATOM 691 C C . LEU A 1 88 ? 13.920 13.721 18.240 1.00 10.06 106 LEU A C 1
ATOM 692 O O . LEU A 1 88 ? 14.863 14.281 17.663 1.00 10.76 106 LEU A O 1
ATOM 697 N N . THR A 1 89 ? 13.939 12.467 18.680 1.00 9.91 107 THR A N 1
ATOM 698 C CA . THR A 1 89 ? 15.030 11.545 18.297 1.00 9.71 107 THR A CA 1
ATOM 699 C C . THR A 1 89 ? 14.729 11.041 16.880 1.00 8.65 107 THR A C 1
ATOM 700 O O . THR A 1 89 ? 13.638 11.347 16.361 1.00 8.41 107 THR A O 1
ATOM 704 N N . LEU A 1 90 ? 15.642 10.283 16.276 1.00 8.97 108 LEU A N 1
ATOM 705 C CA . LEU A 1 90 ? 15.341 9.685 14.949 1.00 8.79 108 LEU A CA 1
ATOM 706 C C . LEU A 1 90 ? 14.114 8.772 15.095 1.00 8.23 108 LEU A C 1
ATOM 707 O O . LEU A 1 90 ? 13.199 8.841 14.263 1.00 8.33 108 LEU A O 1
ATOM 712 N N . ARG A 1 91 ? 14.097 7.954 16.144 1.00 8.15 109 ARG A N 1
ATOM 713 C CA . ARG A 1 91 ? 12.933 7.064 16.374 1.00 7.75 109 ARG A CA 1
ATOM 714 C C . ARG A 1 91 ? 11.664 7.907 16.570 1.00 7.74 109 ARG A C 1
ATOM 715 O O . ARG A 1 91 ? 10.638 7.592 15.952 1.00 7.60 109 ARG A O 1
ATOM 723 N N . GLY A 1 92 ? 11.727 8.932 17.419 1.00 8.06 110 GLY A N 1
ATOM 724 C CA . GLY A 1 92 ? 10.525 9.754 17.642 1.00 8.33 110 GLY A CA 1
ATOM 725 C C . GLY A 1 92 ? 10.028 10.384 16.353 1.00 7.98 110 GLY A C 1
ATOM 726 O O . GLY A 1 92 ? 8.815 10.354 16.100 1.00 8.37 110 GLY A O 1
ATOM 727 N N . ALA A 1 93 ? 10.943 10.901 15.536 1.00 7.85 111 ALA A N 1
ATOM 728 C CA . ALA A 1 93 ? 10.536 11.578 14.285 1.00 8.00 111 ALA A CA 1
ATOM 729 C C . ALA A 1 93 ? 9.858 10.581 13.335 1.00 7.76 111 ALA A C 1
ATOM 730 O O . ALA A 1 93 ? 8.874 10.957 12.661 1.00 8.58 111 ALA A O 1
ATOM 732 N N . ILE A 1 94 ? 10.366 9.353 13.280 1.00 7.67 112 ILE A N 1
ATOM 733 C CA . ILE A 1 94 ? 9.738 8.309 12.423 1.00 7.67 112 ILE A CA 1
ATOM 734 C C . ILE A 1 94 ? 8.373 7.937 13.017 1.00 7.67 112 ILE A C 1
ATOM 735 O O . ILE A 1 94 ? 7.372 7.918 12.280 1.00 8.01 112 ILE A O 1
ATOM 740 N N . GLN A 1 95 ? 8.334 7.713 14.329 1.00 7.70 113 GLN A N 1
ATOM 741 C CA . GLN A 1 95 ? 7.112 7.181 14.992 1.00 8.50 113 GLN A CA 1
ATOM 742 C C . GLN A 1 95 ? 5.963 8.200 14.944 1.00 8.81 113 GLN A C 1
ATOM 743 O O . GLN A 1 95 ? 4.799 7.764 14.927 1.00 10.55 113 GLN A O 1
ATOM 749 N N . VAL A 1 96 ? 6.255 9.503 14.988 1.00 8.63 114 VAL A N 1
ATOM 750 C CA . VAL A 1 96 ? 5.162 10.521 14.927 1.00 8.96 114 VAL A CA 1
ATOM 751 C C . VAL A 1 96 ? 5.032 11.078 13.503 1.00 8.56 114 VAL A C 1
ATOM 752 O O . VAL A 1 96 ? 4.257 12.030 13.329 1.00 9.24 114 VAL A O 1
ATOM 756 N N . SER A 1 97 ? 5.751 10.505 12.531 1.00 8.22 115 SER A N 1
ATOM 757 C CA . SER A 1 97 ? 5.645 10.911 11.103 1.00 8.15 115 SER A CA 1
ATOM 758 C C . SER A 1 97 ? 5.972 12.406 10.950 1.00 7.98 115 SER A C 1
ATOM 759 O O . SER A 1 97 ? 5.244 13.094 10.211 1.00 8.38 115 SER A O 1
ATOM 762 N N . ALA A 1 98 ? 7.077 12.864 11.559 1.00 8.10 116 ALA A N 1
ATOM 763 C CA . ALA A 1 98 ? 7.450 14.302 11.528 1.00 8.50 116 ALA A CA 1
ATOM 764 C C . ALA A 1 98 ? 8.011 14.704 10.156 1.00 8.41 116 ALA A C 1
ATOM 765 O O . ALA A 1 98 ? 9.239 14.763 9.973 1.00 8.71 116 ALA A O 1
ATOM 767 N N . VAL A 1 99 ? 7.112 15.083 9.254 1.00 8.44 117 VAL A N 1
ATOM 768 C CA . VAL A 1 99 ? 7.457 15.513 7.869 1.00 8.52 117 VAL A CA 1
ATOM 769 C C . VAL A 1 99 ? 8.567 16.562 7.865 1.00 8.84 117 VAL A C 1
ATOM 770 O O . VAL A 1 99 ? 9.532 16.389 7.126 1.00 9.35 117 VAL A O 1
ATOM 774 N N . PRO A 1 100 ? 8.507 17.673 8.644 1.00 9.34 118 PRO A N 1
ATOM 775 C CA . PRO A 1 100 ? 9.556 18.694 8.570 1.00 9.78 118 PRO A CA 1
ATOM 776 C C . PRO A 1 100 ? 10.969 18.181 8.895 1.00 9.64 118 PRO A C 1
ATOM 777 O O . PRO A 1 100 ? 11.932 18.666 8.304 1.00 10.15 118 PRO A O 1
ATOM 781 N N . VAL A 1 101 ? 11.084 17.238 9.828 1.00 9.42 119 VAL A N 1
ATOM 782 C CA . VAL A 1 101 ? 12.431 16.686 10.153 1.00 9.41 119 VAL A CA 1
ATOM 783 C C . VAL A 1 101 ? 12.993 15.996 8.908 1.00 9.01 119 VAL A C 1
ATOM 784 O O . VAL A 1 101 ? 14.178 16.199 8.579 1.00 9.59 119 VAL A O 1
ATOM 788 N N . PHE A 1 102 ? 12.164 15.210 8.230 1.00 8.65 120 PHE A N 1
ATOM 789 C CA . PHE A 1 102 ? 12.627 14.432 7.056 1.00 8.71 120 PHE A CA 1
ATOM 790 C C . PHE A 1 102 ? 12.800 15.335 5.838 1.00 9.21 120 PHE A C 1
ATOM 791 O O . PHE A 1 102 ? 13.658 15.018 5.006 1.00 9.74 120 PHE A O 1
ATOM 799 N N . GLN A 1 103 ? 12.043 16.424 5.739 1.00 9.82 121 GLN A N 1
ATOM 800 C CA . GLN A 1 103 ? 12.273 17.340 4.593 1.00 10.70 121 GLN A CA 1
ATOM 801 C C . GLN A 1 103 ? 13.666 17.952 4.729 1.00 11.12 121 GLN A C 1
ATOM 802 O O . GLN A 1 103 ? 14.352 18.101 3.693 1.00 12.08 121 GLN A O 1
ATOM 808 N N . GLN A 1 104 ? 14.061 18.298 5.954 1.00 11.46 122 GLN A N 1
ATOM 809 C CA . GLN A 1 104 ? 15.409 18.896 6.153 1.00 12.80 122 GLN A CA 1
ATOM 810 C C . GLN A 1 104 ? 16.479 17.839 5.842 1.00 12.57 122 GLN A C 1
ATOM 811 O O . GLN A 1 104 ? 17.493 18.189 5.218 1.00 13.69 122 GLN A O 1
ATOM 817 N N . ILE A 1 105 ? 16.269 16.591 6.262 1.00 11.23 123 ILE A N 1
ATOM 818 C CA . ILE A 1 105 ? 17.240 15.511 5.922 1.00 11.43 123 ILE A CA 1
ATOM 819 C C . ILE A 1 105 ? 17.326 15.371 4.395 1.00 11.72 123 ILE A C 1
ATOM 820 O O . ILE A 1 105 ? 18.443 15.348 3.872 1.00 12.83 123 ILE A O 1
ATOM 825 N N . ALA A 1 106 ? 16.184 15.311 3.704 1.00 11.80 124 ALA A N 1
ATOM 826 C CA . ALA A 1 106 ? 16.174 15.138 2.230 1.00 12.69 124 ALA A CA 1
ATOM 827 C C . ALA A 1 106 ? 16.861 16.322 1.538 1.00 14.00 124 ALA A C 1
ATOM 828 O O . ALA A 1 106 ? 17.533 16.089 0.515 1.00 14.74 124 ALA A O 1
ATOM 830 N N . ARG A 1 107 ? 16.672 17.539 2.058 1.00 14.38 125 ARG A N 1
ATOM 831 C CA . ARG A 1 107 ? 17.326 18.751 1.493 1.00 16.32 125 ARG A CA 1
ATOM 832 C C . ARG A 1 107 ? 18.848 18.587 1.562 1.00 16.59 125 ARG A C 1
ATOM 833 O O . ARG A 1 107 ? 19.524 18.865 0.549 1.00 18.49 125 ARG A O 1
ATOM 841 N N . GLU A 1 108 ? 19.357 18.148 2.716 1.00 15.54 126 GLU A N 1
ATOM 842 C CA . GLU A 1 108 ? 20.823 18.000 2.931 1.00 16.47 126 GLU A CA 1
ATOM 843 C C . GLU A 1 108 ? 21.363 16.838 2.085 1.00 16.32 126 GLU A C 1
ATOM 844 O O . GLU A 1 108 ? 22.500 16.936 1.606 1.00 17.64 126 GLU A O 1
ATOM 850 N N A VAL A 1 109 ?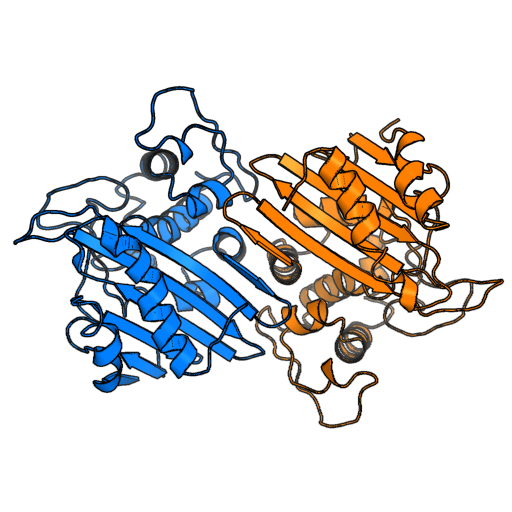 20.554 15.795 1.882 0.40 15.20 127 VAL A N 1
ATOM 851 N N B VAL A 1 109 ? 20.594 15.752 1.955 0.60 15.12 127 VAL A N 1
ATOM 852 C CA A VAL A 1 109 ? 20.961 14.646 1.019 0.40 15.21 127 VAL A CA 1
ATOM 853 C CA B VAL A 1 109 ? 21.039 14.594 1.123 0.60 15.12 127 VAL A CA 1
ATOM 854 C C A VAL A 1 109 ? 21.033 15.137 -0.431 0.40 15.84 127 VAL A C 1
ATOM 855 C C B VAL A 1 109 ? 21.154 15.065 -0.330 0.60 15.74 127 VAL A C 1
ATOM 856 O O A VAL A 1 109 ? 22.038 14.844 -1.108 0.40 16.33 127 VAL A O 1
ATOM 857 O O B VAL A 1 109 ? 22.160 14.728 -0.983 0.60 16.35 127 VAL A O 1
ATOM 864 N N A GLY A 1 110 ? 20.009 15.876 -0.869 0.40 15.57 128 GLY A N 1
ATOM 865 N N B GLY A 1 110 ? 20.157 15.819 -0.804 0.60 15.49 128 GLY A N 1
ATOM 866 C CA A GLY A 1 110 ? 19.931 16.383 -2.252 0.40 16.50 128 GLY A CA 1
ATOM 867 C CA B GLY A 1 110 ? 20.145 16.327 -2.190 0.60 16.63 128 GLY A CA 1
ATOM 868 C C A GLY A 1 110 ? 19.003 15.529 -3.100 0.40 16.30 128 GLY A C 1
ATOM 869 C C B GLY A 1 110 ? 19.529 15.331 -3.160 0.60 16.70 128 GLY A C 1
ATOM 870 O O A GLY A 1 110 ? 19.083 14.291 -2.994 0.40 15.79 128 GLY A O 1
ATOM 871 O O B GLY A 1 110 ? 19.523 14.125 -2.850 0.60 16.66 128 GLY A O 1
ATOM 872 N N A GLU A 1 111 ? 18.159 16.163 -3.921 0.40 16.68 129 GLU A N 1
ATOM 873 N N B GLU A 1 111 ? 19.075 15.815 -4.321 0.60 17.72 129 GLU A N 1
ATOM 874 C CA A GLU A 1 111 ? 17.168 15.425 -4.752 0.40 16.71 129 GLU A CA 1
ATOM 875 C CA B GLU A 1 111 ? 18.384 14.969 -5.335 0.60 18.38 129 GLU A CA 1
ATOM 876 C C A GLU A 1 111 ? 17.882 14.408 -5.653 0.40 16.47 129 GLU A C 1
ATOM 877 C C B GLU A 1 111 ? 19.325 13.910 -5.929 0.60 18.33 129 GLU A C 1
ATOM 878 O O A GLU A 1 111 ? 17.296 13.339 -5.912 0.40 15.68 129 GLU A O 1
ATOM 879 O O B GLU A 1 111 ? 18.855 12.779 -6.154 0.60 18.05 129 GLU A O 1
ATOM 890 N N A VAL A 1 112 ? 19.106 14.713 -6.094 0.40 17.14 130 VAL A N 1
ATOM 891 N N B VAL A 1 112 ? 20.591 14.258 -6.177 0.60 18.83 130 VAL A N 1
ATOM 892 C CA A VAL A 1 112 ? 19.839 13.791 -7.013 0.40 17.66 130 VAL A CA 1
ATOM 893 C CA B VAL A 1 112 ? 21.551 13.304 -6.818 0.60 18.81 130 VAL A CA 1
ATOM 894 C C A VAL A 1 112 ? 20.383 12.584 -6.232 0.40 17.01 130 VAL A C 1
ATOM 895 C C B VAL A 1 112 ? 21.691 12.048 -5.944 0.60 17.74 130 VAL A C 1
ATOM 896 O O A VAL A 1 112 ? 20.094 11.450 -6.658 0.40 16.09 130 VAL A O 1
ATOM 897 O O B VAL A 1 112 ? 21.499 10.936 -6.478 0.60 16.95 130 VAL A O 1
ATOM 904 N N A ARG A 1 113 ? 21.163 12.806 -5.165 0.40 17.45 131 ARG A N 1
ATOM 905 N N B ARG A 1 113 ? 22.000 12.215 -4.654 0.60 17.12 131 ARG A N 1
ATOM 906 C CA A ARG A 1 113 ? 21.702 11.654 -4.385 0.40 17.15 131 ARG A CA 1
ATOM 907 C CA B ARG A 1 113 ? 22.160 11.038 -3.757 0.60 16.21 131 ARG A CA 1
ATOM 908 C C A ARG A 1 113 ? 20.534 10.795 -3.896 0.40 16.26 131 ARG A C 1
ATOM 909 C C B ARG A 1 113 ? 20.800 10.371 -3.500 0.60 15.45 131 ARG A C 1
ATOM 910 O O A ARG A 1 113 ? 20.660 9.556 -3.914 0.40 15.45 131 ARG A O 1
ATOM 911 O O B ARG A 1 113 ? 20.773 9.129 -3.468 0.60 14.92 131 ARG A O 1
ATOM 926 N N A MET A 1 114 ? 19.454 11.441 -3.454 0.40 15.82 132 MET A N 1
ATOM 927 N N B MET A 1 114 ? 19.717 11.141 -3.326 0.60 15.40 132 MET A N 1
ATOM 928 C CA A MET A 1 114 ? 18.263 10.689 -2.989 0.40 15.53 132 MET A CA 1
ATOM 929 C CA B MET A 1 114 ? 18.396 10.493 -3.067 0.60 15.37 132 MET A CA 1
ATOM 930 C C A MET A 1 114 ? 17.939 9.632 -4.049 0.40 16.42 132 MET A C 1
ATOM 931 C C B MET A 1 114 ? 18.049 9.605 -4.274 0.60 16.13 132 MET A C 1
ATOM 932 O O A MET A 1 114 ? 17.653 8.481 -3.675 0.40 16.18 132 MET A O 1
ATOM 933 O O B MET A 1 114 ? 17.676 8.440 -4.052 0.60 15.35 132 MET A O 1
ATOM 942 N N A GLN A 1 115 ? 18.021 10.027 -5.323 0.40 18.45 133 GLN A N 1
ATOM 943 N N B GLN A 1 115 ? 18.197 10.127 -5.500 0.60 18.16 133 GLN A N 1
ATOM 944 C CA A GLN A 1 115 ? 17.769 9.144 -6.496 0.40 20.08 133 GLN A CA 1
ATOM 945 C CA B GLN A 1 115 ? 17.910 9.349 -6.743 0.60 19.10 133 GLN A CA 1
ATOM 946 C C A GLN A 1 115 ? 18.722 7.945 -6.507 0.40 19.07 133 GLN A C 1
ATOM 947 C C B GLN A 1 115 ? 18.737 8.061 -6.757 0.60 18.74 133 GLN A C 1
ATOM 948 O O A GLN A 1 115 ? 18.213 6.806 -6.556 0.40 19.85 133 GLN A O 1
ATOM 949 O O B GLN A 1 115 ? 18.162 6.984 -7.028 0.60 19.18 133 GLN A O 1
ATOM 960 N N . LYS A 1 116 ? 20.038 8.189 -6.496 1.00 18.64 134 LYS A N 1
ATOM 961 C CA . LYS A 1 116 ? 21.024 7.078 -6.520 1.00 19.13 134 LYS A CA 1
ATOM 962 C C . LYS A 1 116 ? 20.574 5.979 -5.556 1.00 16.63 134 LYS A C 1
ATOM 963 O O . LYS A 1 116 ? 20.562 4.815 -5.973 1.00 16.14 134 LYS A O 1
ATOM 969 N N . TYR A 1 117 ? 20.208 6.351 -4.326 1.00 15.42 135 TYR A N 1
ATOM 970 C CA . TYR A 1 117 ? 19.809 5.340 -3.313 1.00 14.31 135 TYR A CA 1
ATOM 971 C C . TYR A 1 117 ? 18.443 4.727 -3.644 1.00 12.84 135 TYR A C 1
ATOM 972 O O . TYR A 1 117 ? 18.309 3.517 -3.430 1.00 13.51 135 TYR A O 1
ATOM 981 N N . LEU A 1 118 ? 17.481 5.494 -4.163 1.00 12.89 136 LEU A N 1
ATOM 982 C CA . LEU A 1 118 ? 16.172 4.855 -4.487 1.00 12.88 136 LEU A CA 1
ATOM 983 C C . LEU A 1 118 ? 16.394 3.809 -5.592 1.00 12.65 136 LEU A C 1
ATOM 984 O O . LEU A 1 118 ? 15.712 2.770 -5.567 1.00 11.98 136 LEU A O 1
ATOM 989 N N . LYS A 1 119 ? 17.345 4.046 -6.498 1.00 13.79 137 LYS A N 1
ATOM 990 C CA . LYS A 1 119 ? 17.657 3.034 -7.542 1.00 14.53 137 LYS A CA 1
ATOM 991 C C . LYS A 1 119 ? 18.343 1.830 -6.883 1.00 14.09 137 LYS A C 1
ATOM 992 O O . LYS A 1 119 ? 17.939 0.692 -7.169 1.00 13.96 137 LYS A O 1
ATOM 998 N N . LYS A 1 120 ? 19.327 2.072 -6.014 1.00 13.72 138 LYS A N 1
ATOM 999 C CA . LYS A 1 120 ? 20.055 1.001 -5.281 1.00 14.38 138 LYS A CA 1
ATOM 1000 C C . LYS A 1 120 ? 19.061 0.147 -4.485 1.00 12.42 138 LYS A C 1
ATOM 1001 O O . LYS A 1 120 ? 19.245 -1.085 -4.437 1.00 13.57 138 LYS A O 1
ATOM 1007 N N . PHE A 1 121 ? 18.024 0.775 -3.921 1.00 10.94 139 PHE A N 1
ATOM 1008 C CA . PHE A 1 121 ? 17.034 0.057 -3.080 1.00 10.30 139 PHE A CA 1
ATOM 1009 C C . PHE A 1 121 ? 15.878 -0.523 -3.904 1.00 10.30 139 PHE A C 1
ATOM 1010 O O . PHE A 1 121 ? 14.999 -1.151 -3.291 1.00 10.63 139 PHE A O 1
ATOM 1018 N N . SER A 1 122 ? 15.852 -0.311 -5.222 1.00 10.47 140 SER A N 1
ATOM 1019 C CA . SER A 1 122 ? 14.703 -0.751 -6.060 1.00 10.86 140 SER A CA 1
ATOM 1020 C C . SER A 1 122 ? 13.407 -0.249 -5.407 1.00 9.75 140 SER A C 1
ATOM 1021 O O . SER A 1 122 ? 12.441 -1.030 -5.257 1.00 10.05 140 SER A O 1
ATOM 1024 N N . TYR A 1 123 ? 13.380 1.036 -5.054 1.00 9.34 141 TYR A N 1
ATOM 1025 C CA . TYR A 1 123 ? 12.231 1.585 -4.299 1.00 8.36 141 TYR A CA 1
ATOM 1026 C C . TYR A 1 123 ? 11.193 2.184 -5.251 1.00 8.64 141 TYR A C 1
ATOM 1027 O O . TYR A 1 123 ? 11.351 3.336 -5.711 1.00 9.31 141 TYR A O 1
ATOM 1036 N N . GLY A 1 124 ? 10.140 1.409 -5.517 1.00 8.66 142 GLY A N 1
ATOM 1037 C CA . GLY A 1 124 ? 9.012 1.867 -6.344 1.00 9.20 142 GLY A CA 1
ATOM 1038 C C . GLY A 1 124 ? 9.443 2.274 -7.735 1.00 9.68 142 GLY A C 1
ATOM 1039 O O . GLY A 1 124 ? 10.349 1.632 -8.292 1.00 10.89 142 GLY A O 1
ATOM 1040 N N . ASN A 1 125 ? 8.816 3.315 -8.279 1.00 9.76 143 ASN A N 1
ATOM 1041 C CA . ASN A 1 125 ? 9.149 3.800 -9.643 1.00 11.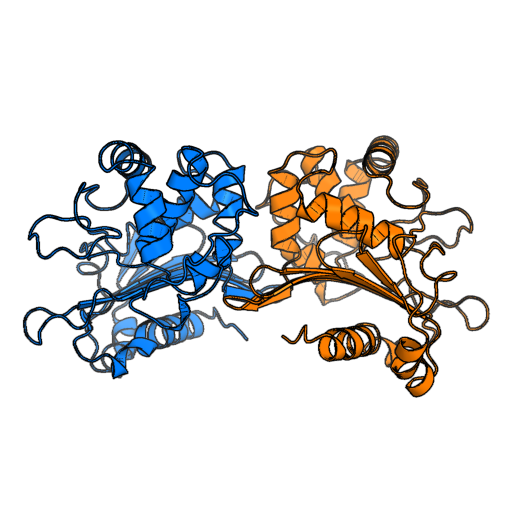04 143 ASN A CA 1
ATOM 1042 C C . ASN A 1 125 ? 10.426 4.658 -9.595 1.00 11.60 143 ASN A C 1
ATOM 1043 O O . ASN A 1 125 ? 10.816 5.180 -10.655 1.00 13.02 143 ASN A O 1
ATOM 1048 N N . GLN A 1 126 ? 11.033 4.808 -8.411 1.00 11.58 144 GLN A N 1
ATOM 1049 C CA . GLN A 1 126 ? 12.344 5.503 -8.247 1.00 12.96 144 GLN A CA 1
ATOM 1050 C C . GLN A 1 126 ? 12.272 6.948 -8.755 1.00 14.03 144 GLN A C 1
ATOM 1051 O O . GLN A 1 126 ? 13.329 7.494 -9.106 1.00 15.94 144 GLN A O 1
ATOM 1057 N N . ASN A 1 127 ? 11.083 7.552 -8.765 1.00 14.25 145 ASN A N 1
ATOM 1058 C CA . ASN A 1 127 ? 10.922 8.934 -9.288 1.00 16.14 145 ASN A CA 1
ATOM 1059 C C . ASN A 1 127 ? 11.532 9.943 -8.306 1.00 18.35 145 ASN A C 1
ATOM 1060 O O . ASN A 1 127 ? 11.423 9.738 -7.084 1.00 19.85 145 ASN A O 1
ATOM 1065 N N . ILE A 1 128 ? 12.112 11.014 -8.861 1.00 20.09 146 ILE A N 1
ATOM 1066 C CA . ILE A 1 128 ? 12.834 12.086 -8.109 1.00 20.96 146 ILE A CA 1
ATOM 1067 C C . ILE A 1 128 ? 11.849 13.015 -7.378 1.00 19.08 146 ILE A C 1
ATOM 1068 O O . ILE A 1 128 ? 12.293 13.681 -6.424 1.00 22.69 146 ILE A O 1
ATOM 1073 N N . SER A 1 129 ? 10.567 13.028 -7.771 1.00 16.97 147 SER A N 1
ATOM 1074 C CA . SER A 1 129 ? 9.574 14.019 -7.261 1.00 15.99 147 SER A CA 1
ATOM 1075 C C . SER A 1 129 ? 8.666 13.447 -6.166 1.00 14.42 147 SER A C 1
ATOM 1076 O O . SER A 1 129 ? 8.516 12.220 -6.094 1.00 14.31 147 SER A O 1
ATOM 1079 N N . GLY A 1 130 ? 8.026 14.334 -5.393 1.00 14.19 148 GLY A N 1
ATOM 1080 C CA . GLY A 1 130 ? 7.120 13.955 -4.294 1.00 14.53 148 GLY A CA 1
ATOM 1081 C C . GLY A 1 130 ? 7.897 13.399 -3.120 1.00 14.52 148 GLY A C 1
ATOM 1082 O O . GLY A 1 130 ? 8.767 14.124 -2.593 1.00 16.14 148 GLY A O 1
ATOM 1083 N N . GLY A 1 131 ? 7.622 12.149 -2.742 1.00 14.92 149 GLY A N 1
ATOM 1084 C CA . GLY A 1 131 ? 8.320 11.526 -1.602 1.00 15.24 149 GLY A CA 1
ATOM 1085 C C . GLY A 1 131 ? 7.927 12.191 -0.295 1.00 14.47 149 GLY A C 1
ATOM 1086 O O . GLY A 1 131 ? 6.754 12.046 0.100 1.00 15.86 149 GLY A O 1
ATOM 1087 N N . ILE A 1 132 ? 8.860 12.929 0.321 1.00 15.55 150 ILE A N 1
ATOM 1088 C CA . ILE A 1 132 ? 8.599 13.630 1.616 1.00 16.24 150 ILE A CA 1
ATOM 1089 C C . ILE A 1 132 ? 7.930 14.986 1.338 1.00 15.49 150 ILE A C 1
ATOM 1090 O O . ILE A 1 132 ? 7.435 15.609 2.294 1.00 16.50 150 ILE A O 1
ATOM 1095 N N . ASP A 1 133 ? 7.905 15.416 0.074 1.00 15.06 151 ASP A N 1
ATOM 1096 C CA . ASP A 1 133 ? 7.255 16.697 -0.320 1.00 16.33 151 ASP A CA 1
ATOM 1097 C C . ASP A 1 133 ? 5.842 16.438 -0.848 1.00 15.75 151 ASP A C 1
ATOM 1098 O O . ASP A 1 133 ? 5.612 15.385 -1.473 1.00 15.35 151 ASP A O 1
ATOM 1103 N N . LYS A 1 134 ? 4.945 17.397 -0.618 1.00 15.63 152 LYS A N 1
ATOM 1104 C CA . LYS A 1 134 ? 3.560 17.347 -1.148 1.00 15.90 152 LYS A CA 1
ATOM 1105 C C . LYS A 1 134 ? 3.619 17.782 -2.612 1.00 15.42 152 LYS A C 1
ATOM 1106 O O . LYS A 1 134 ? 4.076 18.912 -2.878 1.00 16.22 152 LYS A O 1
ATOM 1112 N N . SER A 1 135 ? 3.178 16.918 -3.521 1.00 14.68 153 SER A N 1
ATOM 1113 C CA . SER A 1 135 ? 3.198 17.263 -4.961 1.00 15.37 153 SER A CA 1
ATOM 1114 C C . SER A 1 135 ? 1.914 16.772 -5.619 1.00 15.77 153 SER A C 1
ATOM 1115 O O . SER A 1 135 ? 1.368 15.745 -5.157 1.00 14.66 153 SER A O 1
ATOM 1118 N N . TRP A 1 136 ? 1.456 17.514 -6.629 1.00 17.57 154 TRP A N 1
ATOM 1119 C CA . TRP A 1 136 ? 0.291 17.113 -7.455 1.00 19.76 154 TRP A CA 1
ATOM 1120 C C . TRP A 1 136 ? 0.805 16.777 -8.858 1.00 21.57 154 TRP A C 1
ATOM 1121 O O . TRP A 1 136 ? 0.016 16.824 -9.812 1.00 23.80 154 TRP A O 1
ATOM 1132 N N . LEU A 1 137 ? 2.101 16.470 -8.967 1.00 20.84 155 LEU A N 1
ATOM 1133 C CA . LEU A 1 137 ? 2.647 16.016 -10.270 1.00 21.29 155 LEU A CA 1
ATOM 1134 C C . LEU A 1 137 ? 1.993 14.679 -10.614 1.00 21.25 155 LEU A C 1
ATOM 1135 O O . LEU A 1 137 ? 1.822 13.846 -9.694 1.00 20.17 155 LEU A O 1
ATOM 1140 N N . GLU A 1 138 ? 1.639 14.487 -11.884 1.00 22.99 156 GLU A N 1
ATOM 1141 C CA . GLU A 1 138 ? 1.083 13.181 -12.317 1.00 25.13 156 GLU A CA 1
ATOM 1142 C C . GLU A 1 138 ? 2.157 12.111 -12.080 1.00 22.74 156 GLU A C 1
ATOM 1143 O O . GLU A 1 138 ? 1.830 11.064 -11.502 1.00 23.66 156 GLU A O 1
ATOM 1149 N N . ASP A 1 139 ? 3.398 12.407 -12.479 1.00 20.11 157 ASP A N 1
ATOM 1150 C CA . ASP A 1 139 ? 4.556 11.487 -12.345 1.00 18.71 157 ASP A CA 1
ATOM 1151 C C . ASP A 1 139 ? 5.379 11.882 -11.114 1.00 15.52 157 ASP A C 1
ATOM 1152 O O . ASP A 1 139 ? 6.054 12.927 -11.138 1.00 16.41 157 ASP A O 1
ATOM 1157 N N . GLN A 1 140 ? 5.283 11.079 -10.058 1.00 11.83 158 GLN A N 1
ATOM 1158 C CA . GLN A 1 140 ? 6.069 11.298 -8.822 1.00 10.92 158 GLN A CA 1
ATOM 1159 C C . GLN A 1 140 ? 6.295 9.933 -8.174 1.00 9.87 158 GLN A C 1
ATOM 1160 O O . GLN A 1 140 ? 5.779 8.926 -8.701 1.00 9.86 158 GLN A O 1
ATOM 1166 N N . LEU A 1 141 ? 7.005 9.907 -7.054 1.00 9.20 159 LEU A N 1
ATOM 1167 C CA . LEU A 1 141 ? 7.351 8.606 -6.435 1.00 8.69 159 LEU A CA 1
ATOM 1168 C C . LEU A 1 141 ? 6.089 7.847 -6.017 1.00 8.14 159 LEU A C 1
ATOM 1169 O O . LEU A 1 141 ? 5.234 8.407 -5.300 1.00 7.96 159 LEU A O 1
ATOM 1174 N N . ARG A 1 142 ? 5.999 6.600 -6.473 1.00 7.95 160 ARG A N 1
ATOM 1175 C CA . ARG A 1 142 ? 4.909 5.673 -6.097 1.00 7.89 160 ARG A CA 1
ATOM 1176 C C . ARG A 1 142 ? 5.527 4.290 -5.916 1.00 7.44 160 ARG A C 1
ATOM 1177 O O . ARG A 1 142 ? 6.572 3.994 -6.538 1.00 7.62 160 ARG A O 1
ATOM 1185 N N . ILE A 1 143 ? 4.896 3.471 -5.085 1.00 6.89 161 ILE A N 1
ATOM 1186 C CA . ILE A 1 143 ? 5.418 2.120 -4.757 1.00 6.78 161 ILE A CA 1
ATOM 1187 C C . ILE A 1 143 ? 4.235 1.182 -4.527 1.00 6.50 161 ILE A C 1
ATOM 1188 O O . ILE A 1 143 ? 3.203 1.626 -4.004 1.00 6.43 161 ILE A O 1
ATOM 1193 N N . SER A 1 144 ? 4.382 -0.080 -4.924 1.00 6.39 162 SER A N 1
ATOM 1194 C CA . SER A 1 144 ? 3.304 -1.078 -4.703 1.00 6.50 162 SER A CA 1
ATOM 1195 C C . SER A 1 144 ? 3.453 -1.762 -3.340 1.00 6.06 162 SER A C 1
ATOM 1196 O O . SER A 1 144 ? 4.546 -1.735 -2.746 1.00 5.83 162 SER A O 1
ATOM 1199 N N . ALA A 1 145 ? 2.387 -2.427 -2.901 1.00 6.15 163 ALA A N 1
ATOM 1200 C CA . ALA A 1 145 ? 2.445 -3.228 -1.658 1.00 6.03 163 ALA A CA 1
ATOM 1201 C C . ALA A 1 145 ? 3.478 -4.358 -1.809 1.00 6.17 163 ALA A C 1
ATOM 1202 O O . ALA A 1 145 ? 4.206 -4.626 -0.858 1.00 6.06 163 ALA A O 1
ATOM 1204 N N . VAL A 1 146 ? 3.535 -5.005 -2.976 1.00 6.59 164 VAL A N 1
ATOM 1205 C CA . VAL A 1 146 ? 4.551 -6.083 -3.181 1.00 6.94 164 VAL A CA 1
ATOM 1206 C C . VAL A 1 146 ? 5.964 -5.490 -3.045 1.00 6.66 164 VAL A C 1
ATOM 1207 O O . VAL A 1 146 ? 6.825 -6.099 -2.389 1.00 6.74 164 VAL A O 1
ATOM 1211 N N . ASN A 1 147 ? 6.196 -4.322 -3.636 1.00 6.62 165 ASN A N 1
ATOM 1212 C CA . ASN A 1 147 ? 7.541 -3.707 -3.561 1.00 6.58 165 ASN A CA 1
ATOM 1213 C C . ASN A 1 147 ? 7.842 -3.319 -2.107 1.00 6.14 165 ASN A C 1
ATOM 1214 O O . ASN A 1 147 ? 9.001 -3.434 -1.693 1.00 6.33 165 ASN A O 1
ATOM 1219 N N . GLN A 1 148 ? 6.843 -2.858 -1.354 1.00 5.92 166 GLN A N 1
ATOM 1220 C CA . GLN A 1 148 ? 7.071 -2.542 0.083 1.00 5.83 166 GLN A CA 1
ATOM 1221 C C . GLN A 1 148 ? 7.549 -3.800 0.824 1.00 5.97 166 GLN A C 1
ATOM 1222 O O . GLN A 1 148 ? 8.521 -3.717 1.583 1.00 6.06 166 GLN A O 1
ATOM 1228 N N A VAL A 1 149 ? 6.875 -4.931 0.598 0.70 6.12 167 VAL A N 1
ATOM 1229 N N B VAL A 1 149 ? 6.902 -4.952 0.608 0.30 6.18 167 VAL A N 1
ATOM 1230 C CA A VAL A 1 149 ? 7.281 -6.191 1.286 0.70 6.42 167 VAL A CA 1
ATOM 1231 C CA B VAL A 1 149 ? 7.323 -6.173 1.365 0.30 6.39 167 VAL A CA 1
ATOM 1232 C C A VAL A 1 149 ? 8.721 -6.539 0.893 0.70 6.56 167 VAL A C 1
ATOM 1233 C C B VAL A 1 149 ? 8.708 -6.638 0.885 0.30 6.61 167 VAL A C 1
ATOM 1234 O O A VAL A 1 149 ? 9.523 -6.874 1.780 0.70 6.60 167 VAL A O 1
ATOM 1235 O O B VAL A 1 149 ? 9.450 -7.193 1.716 0.30 6.68 167 VAL A O 1
ATOM 1242 N N . GLU A 1 150 ? 9.048 -6.437 -0.394 1.00 6.78 168 GLU A N 1
ATOM 1243 C CA . GLU A 1 150 ? 10.412 -6.805 -0.864 1.00 7.32 168 GLU A CA 1
ATOM 1244 C C . GLU A 1 150 ? 11.444 -5.898 -0.185 1.00 6.93 168 GLU A C 1
ATOM 1245 O O . GLU A 1 150 ? 12.500 -6.383 0.264 1.00 7.20 168 GLU A O 1
ATOM 1251 N N . PHE A 1 151 ? 11.155 -4.606 -0.138 1.00 6.69 169 PHE A N 1
ATOM 1252 C CA . PHE A 1 151 ? 12.068 -3.628 0.494 1.00 6.61 169 PHE A CA 1
ATOM 1253 C C . PHE A 1 151 ? 12.218 -3.928 1.991 1.00 6.49 169 PHE A C 1
ATOM 1254 O O . PHE A 1 151 ? 13.348 -3.922 2.505 1.00 6.62 169 PHE A O 1
ATOM 1262 N N . LEU A 1 152 ? 11.101 -4.182 2.671 1.00 6.46 170 LEU A N 1
ATOM 1263 C CA . LEU A 1 152 ? 11.155 -4.446 4.136 1.00 6.74 170 LEU A CA 1
ATOM 1264 C C . LEU A 1 152 ? 11.865 -5.768 4.415 1.00 6.72 170 LEU A C 1
ATOM 1265 O O . LEU A 1 152 ? 12.588 -5.843 5.418 1.00 7.02 170 LEU A O 1
ATOM 1270 N N . GLU A 1 153 ? 11.661 -6.768 3.562 1.00 6.72 171 GLU A N 1
ATOM 1271 C CA . GLU A 1 153 ? 12.406 -8.038 3.758 1.00 7.27 171 GLU A CA 1
ATOM 1272 C C . GLU A 1 153 ? 13.910 -7.759 3.625 1.00 7.42 171 GLU A C 1
ATOM 1273 O O . GLU A 1 153 ? 14.696 -8.278 4.438 1.00 7.87 171 GLU A O 1
ATOM 1279 N N . SER A 1 154 ? 14.295 -6.983 2.615 1.00 7.12 172 SER A N 1
ATOM 1280 C CA . SER A 1 154 ? 15.727 -6.642 2.455 1.00 7.52 172 SER A CA 1
ATOM 1281 C C . SER A 1 154 ? 16.237 -5.951 3.723 1.00 7.21 172 SER A C 1
ATOM 1282 O O . SER A 1 154 ? 17.342 -6.281 4.173 1.00 7.89 172 SER A O 1
ATOM 1285 N N . LEU A 1 155 ? 15.460 -5.014 4.268 1.00 6.77 173 LEU A N 1
ATOM 1286 C CA . LEU A 1 155 ? 15.882 -4.305 5.502 1.00 6.62 173 LEU A CA 1
ATOM 1287 C C . LEU A 1 155 ? 16.011 -5.306 6.657 1.00 6.76 173 LEU A C 1
ATOM 1288 O O . LEU A 1 155 ? 17.027 -5.289 7.365 1.00 6.91 173 LEU A O 1
ATOM 1293 N N . TYR A 1 156 ? 15.003 -6.154 6.830 1.00 6.79 174 TYR A N 1
ATOM 1294 C CA . TYR A 1 156 ? 15.033 -7.166 7.911 1.00 7.12 174 TYR A CA 1
ATOM 1295 C C . TYR A 1 156 ? 16.314 -8.006 7.829 1.00 7.43 174 TYR A C 1
ATOM 1296 O O . TYR A 1 156 ? 16.923 -8.295 8.879 1.00 7.67 174 TYR A O 1
ATOM 1305 N N . LEU A 1 157 ? 16.696 -8.393 6.612 1.00 7.70 175 LEU A N 1
ATOM 1306 C CA . LEU A 1 157 ? 17.891 -9.254 6.387 1.00 8.46 175 LEU A CA 1
ATOM 1307 C C . LEU A 1 157 ? 19.188 -8.425 6.314 1.00 9.02 175 LEU A C 1
ATOM 1308 O O . LEU A 1 157 ? 20.260 -9.035 6.131 1.00 10.17 175 LEU A O 1
ATOM 1313 N N . ASN A 1 158 ? 19.105 -7.098 6.455 1.00 8.84 176 ASN A N 1
ATOM 1314 C CA . ASN A 1 158 ? 20.295 -6.205 6.352 1.00 9.46 176 ASN A CA 1
ATOM 1315 C C . ASN A 1 158 ? 20.913 -6.334 4.948 1.00 10.00 176 ASN A C 1
ATOM 1316 O O . ASN A 1 158 ? 22.146 -6.183 4.825 1.00 11.28 176 ASN A O 1
ATOM 1321 N N . LYS A 1 159 ? 20.089 -6.578 3.926 1.00 9.51 177 LYS A N 1
ATOM 1322 C CA . LYS A 1 159 ? 20.569 -6.799 2.535 1.00 10.36 177 LYS A CA 1
ATOM 1323 C C . LYS A 1 159 ? 20.420 -5.547 1.664 1.00 10.30 177 LYS A C 1
ATOM 1324 O O . LYS A 1 159 ? 20.750 -5.636 0.470 1.00 11.70 177 LYS A O 1
ATOM 1330 N N . LEU A 1 160 ? 19.951 -4.424 2.212 1.00 9.54 178 LEU A N 1
ATOM 1331 C CA . LEU A 1 160 ? 19.931 -3.199 1.370 1.00 9.85 178 LEU A CA 1
ATOM 1332 C C . LEU A 1 160 ? 21.369 -2.721 1.151 1.00 10.85 178 LEU A C 1
ATOM 1333 O O . LEU A 1 160 ? 22.266 -3.089 1.943 1.00 10.75 178 LEU A O 1
ATOM 1338 N N A SER A 1 161 ? 21.535 -1.889 0.122 0.60 11.53 179 SER A N 1
ATOM 1339 N N B SER A 1 161 ? 21.605 -1.943 0.090 0.40 11.37 179 SER A N 1
ATOM 1340 C CA A SER A 1 161 ? 22.825 -1.245 -0.227 0.60 12.51 179 SER A CA 1
ATOM 1341 C CA B SER A 1 161 ? 22.972 -1.432 -0.204 0.40 12.14 179 SER A CA 1
ATOM 1342 C C A SER A 1 161 ? 23.127 -0.170 0.820 0.60 11.66 179 SER A C 1
ATOM 1343 C C B SER A 1 161 ? 23.302 -0.272 0.746 0.40 11.68 179 SER A C 1
ATOM 1344 O O A SER A 1 161 ? 22.958 1.032 0.521 0.60 12.13 179 SER A O 1
ATOM 1345 O O B SER A 1 161 ? 23.390 0.883 0.283 0.40 12.44 179 SER A O 1
ATOM 1350 N N . ALA A 1 162 ? 23.493 -0.607 2.025 1.00 11.05 180 ALA A N 1
ATOM 1351 C CA . ALA A 1 162 ? 23.764 0.321 3.143 1.00 10.35 180 ALA A CA 1
ATOM 1352 C C . ALA A 1 162 ? 24.502 -0.486 4.210 1.00 9.71 180 ALA A C 1
ATOM 1353 O O . ALA A 1 162 ? 24.453 -1.723 4.129 1.00 10.12 180 ALA A O 1
ATOM 1355 N N . SER A 1 163 ? 25.148 0.166 5.171 1.00 9.52 181 SER A N 1
ATOM 1356 C CA . SER A 1 163 ? 25.846 -0.621 6.220 1.00 9.54 181 SER A CA 1
ATOM 1357 C C . SER A 1 163 ? 24.812 -1.390 7.051 1.00 9.00 181 SER A C 1
ATOM 1358 O O . SER A 1 163 ? 23.636 -0.947 7.169 1.00 8.54 181 SER A O 1
ATOM 1361 N N . LYS A 1 164 ? 25.234 -2.519 7.607 1.00 9.21 182 LYS A N 1
ATOM 1362 C CA . LYS A 1 164 ? 24.331 -3.285 8.496 1.00 9.20 182 LYS A CA 1
ATOM 1363 C C . LYS A 1 164 ? 23.998 -2.414 9.710 1.00 8.59 182 LYS A C 1
ATOM 1364 O O . LYS A 1 164 ? 22.843 -2.410 10.126 1.00 8.07 182 LYS A O 1
ATOM 1370 N N . GLU A 1 165 ? 24.977 -1.672 10.223 1.00 8.98 183 GLU A N 1
ATOM 1371 C CA . GLU A 1 165 ? 24.743 -0.787 11.392 1.00 9.09 183 GLU A CA 1
ATOM 1372 C C . GLU A 1 165 ? 23.594 0.185 11.102 1.00 8.17 183 GLU A C 1
ATOM 1373 O O . GLU A 1 165 ? 22.693 0.330 11.947 1.00 7.77 183 GLU A O 1
ATOM 1379 N N . ASN A 1 166 ? 23.602 0.819 9.933 1.00 7.92 184 ASN A N 1
ATOM 1380 C CA . ASN A 1 166 ? 22.554 1.833 9.635 1.00 7.61 184 ASN A CA 1
ATOM 1381 C C . ASN A 1 166 ? 21.195 1.144 9.473 1.00 7.09 184 ASN A C 1
ATOM 1382 O O . ASN A 1 166 ? 20.166 1.719 9.885 1.00 6.94 184 ASN A O 1
ATOM 1387 N N . GLN A 1 167 ? 21.174 -0.043 8.880 1.00 6.97 185 GLN A N 1
ATOM 1388 C CA . GLN A 1 167 ? 19.895 -0.783 8.753 1.00 6.67 185 GLN A CA 1
ATOM 1389 C C . GLN A 1 167 ? 19.390 -1.153 10.149 1.00 6.45 185 GLN A C 1
ATOM 1390 O O . GLN A 1 167 ? 18.193 -1.012 10.397 1.00 6.27 185 GLN A O 1
ATOM 1396 N N . LEU A 1 168 ? 20.275 -1.572 11.043 1.00 6.70 186 LEU A N 1
ATOM 1397 C CA . LEU A 1 168 ? 19.864 -1.952 12.419 1.00 6.80 186 LEU A CA 1
ATOM 1398 C C . LEU A 1 168 ? 19.349 -0.733 13.183 1.00 6.64 186 LEU A C 1
ATOM 1399 O O . LEU A 1 168 ? 18.371 -0.872 13.930 1.00 6.64 186 LEU A O 1
ATOM 1404 N N . ILE A 1 169 ? 19.948 0.435 12.969 1.00 6.76 187 ILE A N 1
ATOM 1405 C CA . ILE A 1 169 ? 19.468 1.663 13.661 1.00 6.84 187 ILE A CA 1
ATOM 1406 C C . ILE A 1 169 ? 18.024 1.924 13.229 1.00 6.46 187 ILE A C 1
ATOM 1407 O O . ILE A 1 169 ? 17.168 2.209 14.093 1.00 6.61 187 ILE A O 1
ATOM 1412 N N . VAL A 1 170 ? 17.758 1.844 11.928 1.00 6.32 188 VAL A N 1
ATOM 1413 C CA . VAL A 1 170 ? 16.388 2.147 11.432 1.00 6.18 188 VAL A CA 1
ATOM 1414 C C . VAL A 1 170 ? 15.422 1.045 11.898 1.00 6.20 188 VAL A C 1
ATOM 1415 O O . VAL A 1 170 ? 14.279 1.356 12.251 1.00 6.24 188 VAL A O 1
ATOM 1419 N N A LYS A 1 171 ? 15.880 -0.208 11.918 0.50 6.28 189 LYS A N 1
ATOM 1420 N N B LYS A 1 171 ? 15.868 -0.209 11.931 0.50 6.49 189 LYS A N 1
ATOM 1421 C CA A LYS A 1 171 ? 15.029 -1.326 12.399 0.50 6.29 189 LYS A CA 1
ATOM 1422 C CA B LYS A 1 171 ? 14.953 -1.279 12.397 0.50 6.77 189 LYS A CA 1
ATOM 1423 C C A LYS A 1 171 ? 14.560 -1.045 13.834 0.50 6.60 189 LYS A C 1
ATOM 1424 C C B LYS A 1 171 ? 14.536 -1.023 13.851 0.50 6.84 189 LYS A C 1
ATOM 1425 O O A LYS A 1 171 ? 13.352 -1.150 14.087 0.50 6.68 189 LYS A O 1
ATOM 1426 O O B LYS A 1 171 ? 13.334 -1.116 14.135 0.50 6.85 189 LYS A O 1
ATOM 1437 N N . GLU A 1 172 ? 15.456 -0.669 14.747 1.00 7.16 190 GLU A N 1
ATOM 1438 C CA . GLU A 1 172 ? 14.982 -0.460 16.142 1.00 7.85 190 GLU A CA 1
ATOM 1439 C C . GLU A 1 172 ? 14.024 0.741 16.171 1.00 7.52 190 GLU A C 1
ATOM 1440 O O . GLU A 1 172 ? 13.056 0.713 16.941 1.00 7.88 190 GLU A O 1
ATOM 1446 N N . ALA A 1 173 ? 14.257 1.750 15.336 1.00 6.99 191 ALA A N 1
ATOM 1447 C CA . ALA A 1 173 ? 13.367 2.930 15.288 1.00 7.02 191 ALA A CA 1
ATOM 1448 C C . ALA A 1 173 ? 11.954 2.540 14.827 1.00 6.57 191 ALA A C 1
ATOM 1449 O O . ALA A 1 173 ? 11.024 3.319 15.075 1.00 7.05 191 ALA A O 1
ATOM 1451 N N . LEU A 1 174 ? 11.807 1.401 14.149 1.00 6.22 192 LEU A N 1
ATOM 1452 C CA . LEU A 1 174 ? 10.480 0.970 13.624 1.00 6.23 192 LEU A CA 1
ATOM 1453 C C . LEU A 1 174 ? 9.745 0.040 14.596 1.00 6.15 192 LEU A C 1
ATOM 1454 O O . LEU A 1 174 ? 8.600 -0.306 14.293 1.00 6.23 192 LEU A O 1
ATOM 1459 N N . VAL A 1 175 ? 10.345 -0.360 15.712 1.00 5.77 193 VAL A N 1
ATOM 1460 C CA . VAL A 1 175 ? 9.614 -1.283 16.629 1.00 5.79 193 VAL A CA 1
ATOM 1461 C C . VAL A 1 175 ? 8.368 -0.573 17.174 1.00 6.17 193 VAL A C 1
ATOM 1462 O O . VAL A 1 175 ? 8.503 0.542 17.714 1.00 6.70 193 VAL A O 1
ATOM 1466 N N . THR A 1 176 ? 7.201 -1.222 17.070 1.00 6.50 194 THR A N 1
ATOM 1467 C CA . THR A 1 176 ? 5.939 -0.616 17.568 1.00 7.39 194 THR A CA 1
ATOM 1468 C C . THR A 1 176 ? 5.266 -1.505 18.616 1.00 8.08 194 THR A C 1
ATOM 1469 O O . THR A 1 176 ? 4.309 -1.040 19.230 1.00 9.49 194 THR A O 1
ATOM 1473 N N . GLU A 1 177 ? 5.690 -2.751 18.765 1.00 7.87 195 GLU A N 1
ATOM 1474 C CA . GLU A 1 177 ? 5.133 -3.622 19.834 1.00 9.26 195 GLU A CA 1
ATOM 1475 C C . GLU A 1 177 ? 6.232 -4.601 20.230 1.00 8.80 195 GLU A C 1
ATOM 1476 O O . GLU A 1 177 ? 6.843 -5.188 19.332 1.00 8.44 195 GLU A O 1
ATOM 1482 N N . ALA A 1 178 ? 6.482 -4.725 21.530 1.00 9.84 196 ALA A N 1
ATOM 1483 C CA . ALA A 1 178 ? 7.541 -5.614 22.042 1.00 10.11 196 ALA A CA 1
ATOM 1484 C C . ALA A 1 178 ? 6.990 -6.452 23.198 1.00 11.90 196 ALA A C 1
ATOM 1485 O O . ALA A 1 178 ? 6.521 -5.875 24.197 1.00 15.89 196 ALA A O 1
ATOM 1487 N N . ALA A 1 179 ? 6.948 -7.760 22.984 1.00 11.14 197 ALA A N 1
ATOM 1488 C CA . ALA A 1 179 ? 6.609 -8.773 24.006 1.00 12.01 197 ALA A CA 1
ATOM 1489 C C . ALA A 1 179 ? 7.700 -9.832 23.925 1.00 11.69 197 ALA A C 1
ATOM 1490 O O . ALA A 1 179 ? 8.426 -9.868 22.940 1.00 11.03 197 ALA A O 1
ATOM 1492 N N . PRO A 1 180 ? 7.876 -10.715 24.937 1.00 13.30 198 PRO A N 1
ATOM 1493 C CA . PRO A 1 180 ? 8.975 -11.685 24.907 1.00 13.80 198 PRO A CA 1
ATOM 1494 C C . PRO A 1 180 ? 9.109 -12.524 23.624 1.00 13.26 198 PRO A C 1
ATOM 1495 O O . PRO A 1 180 ? 10.238 -12.699 23.155 1.00 14.37 198 PRO A O 1
ATOM 1499 N N . GLU A 1 181 ? 7.985 -12.969 23.058 1.00 13.82 199 GLU A N 1
ATOM 1500 C CA . GLU A 1 181 ? 7.994 -13.803 21.821 1.00 14.69 199 GLU A CA 1
ATOM 1501 C C . GLU A 1 181 ? 7.050 -13.205 20.764 1.00 13.67 199 GLU A C 1
ATOM 1502 O O . GLU A 1 181 ? 6.522 -13.968 19.933 1.00 14.39 199 GLU A O 1
ATOM 1508 N N . TYR A 1 182 ? 6.858 -11.883 20.784 1.00 12.96 200 TYR A N 1
ATOM 1509 C CA . TYR A 1 182 ? 6.019 -11.193 19.766 1.00 12.23 200 TYR A CA 1
ATOM 1510 C C . TYR A 1 182 ? 6.579 -9.785 19.578 1.00 10.71 200 TYR A C 1
ATOM 1511 O O . TYR A 1 182 ? 6.503 -8.976 20.501 1.00 11.59 200 TYR A O 1
ATOM 1520 N N . LEU A 1 183 ? 7.125 -9.527 18.396 1.00 9.06 201 LEU A N 1
ATOM 1521 C CA . LEU A 1 183 ? 7.790 -8.236 18.100 1.00 7.89 201 LEU A CA 1
ATOM 1522 C C . LEU A 1 183 ? 7.255 -7.715 16.775 1.00 7.36 201 LEU A C 1
ATOM 1523 O O . LEU A 1 183 ? 7.266 -8.466 15.807 1.00 8.41 201 LEU A O 1
ATOM 1528 N N . VAL A 1 184 ? 6.819 -6.462 16.757 1.00 6.63 202 VAL A N 1
ATOM 1529 C CA . VAL A 1 184 ? 6.287 -5.847 15.515 1.00 6.48 202 VAL A CA 1
ATOM 1530 C C . VAL A 1 184 ? 7.144 -4.643 15.147 1.00 5.78 202 VAL A C 1
ATOM 1531 O O . VAL A 1 184 ? 7.453 -3.824 16.026 1.00 6.08 202 VAL A O 1
ATOM 1535 N N . HIS A 1 185 ? 7.532 -4.590 13.878 1.00 5.53 203 HIS A N 1
ATOM 1536 C CA . HIS A 1 185 ? 8.151 -3.396 13.266 1.00 5.54 203 HIS A CA 1
ATOM 1537 C C . HIS A 1 185 ? 7.117 -2.871 12.283 1.00 5.67 203 HIS A C 1
ATOM 1538 O O . HIS A 1 185 ? 6.631 -3.673 11.475 1.00 6.30 203 HIS A O 1
ATOM 1545 N N . SER A 1 186 ? 6.774 -1.592 12.336 1.00 5.64 204 SER A N 1
ATOM 1546 C CA . SER A 1 186 ? 5.721 -1.131 11.403 1.00 5.90 204 SER A CA 1
ATOM 1547 C C . SER A 1 186 ? 5.812 0.373 11.178 1.00 5.63 204 SER A C 1
ATOM 1548 O O . SER A 1 186 ? 6.474 1.083 11.966 1.00 6.65 204 SER A O 1
ATOM 1551 N N . LYS A 1 187 ? 5.097 0.814 10.151 1.00 5.33 205 LYS A N 1
ATOM 1552 C CA . LYS A 1 187 ? 5.100 2.231 9.764 1.00 5.10 205 LYS A CA 1
ATOM 1553 C C . LYS A 1 187 ? 3.786 2.527 9.055 1.00 5.15 205 LYS A C 1
ATOM 1554 O O . LYS A 1 187 ? 3.414 1.773 8.148 1.00 5.09 205 LYS A O 1
ATOM 1560 N N . THR A 1 188 ? 3.147 3.626 9.437 1.00 5.65 206 THR A N 1
ATOM 1561 C CA . THR A 1 188 ? 1.917 4.088 8.763 1.00 6.08 206 THR A CA 1
ATOM 1562 C C . THR A 1 188 ? 2.236 5.162 7.719 1.00 5.93 206 THR A C 1
ATOM 1563 O O . THR A 1 188 ? 3.350 5.720 7.696 1.00 6.39 206 THR A O 1
ATOM 1567 N N . GLY A 1 189 ? 1.242 5.433 6.888 1.00 6.08 207 GLY A N 1
ATOM 1568 C CA . GLY A 1 189 ? 1.284 6.544 5.929 1.00 6.28 207 GLY A CA 1
ATOM 1569 C C . GLY A 1 189 ? -0.128 6.993 5.605 1.00 6.60 207 GLY A C 1
ATOM 1570 O O . GLY A 1 189 ? -1.071 6.191 5.739 1.00 6.70 207 GLY A O 1
ATOM 1571 N N . PHE A 1 190 ? -0.267 8.247 5.208 1.00 7.17 208 PHE A N 1
ATOM 1572 C CA . PHE A 1 190 ? -1.573 8.833 4.825 1.00 7.98 208 PHE A CA 1
ATOM 1573 C C . PHE A 1 190 ? -1.276 10.024 3.918 1.00 8.31 208 PHE A C 1
ATOM 1574 O O . PHE A 1 190 ? -0.673 10.991 4.410 1.00 9.27 208 PHE A O 1
ATOM 1582 N N . SER A 1 191 ? -1.628 9.928 2.638 1.00 8.20 209 SER A N 1
ATOM 1583 C CA . SER A 1 191 ? -1.293 11.008 1.670 1.00 9.00 209 SER A CA 1
ATOM 1584 C C . SER A 1 191 ? -2.262 12.193 1.765 1.00 10.58 209 SER A C 1
ATOM 1585 O O . SER A 1 191 ? -1.917 13.256 1.245 1.00 12.90 209 SER A O 1
ATOM 1588 N N A GLY A 1 192 ? -3.408 12.029 2.432 0.50 11.15 210 GLY A N 1
ATOM 1589 N N B GLY A 1 192 ? -3.409 11.983 2.424 0.50 10.81 210 GLY A N 1
ATOM 1590 C CA A GLY A 1 192 ? -4.438 13.089 2.481 0.50 12.92 210 GLY A CA 1
ATOM 1591 C CA B GLY A 1 192 ? -4.500 12.970 2.550 0.50 12.06 210 GLY A CA 1
ATOM 1592 C C A GLY A 1 192 ? -5.669 12.654 1.702 0.50 13.94 210 GLY A C 1
ATOM 1593 C C B GLY A 1 192 ? -5.823 12.351 2.119 0.50 12.36 210 GLY A C 1
ATOM 1594 O O A GLY A 1 192 ? -5.482 12.112 0.605 0.50 14.22 210 GLY A O 1
ATOM 1595 O O B GLY A 1 192 ? -5.825 11.143 1.786 0.50 10.95 210 GLY A O 1
ATOM 1596 N N A VAL A 1 193 ? -6.866 12.998 2.196 0.50 15.35 211 VAL A N 1
ATOM 1597 N N B VAL A 1 193 ? -6.907 13.137 2.091 0.50 13.97 211 VAL A N 1
ATOM 1598 C CA A VAL A 1 193 ? -8.192 12.513 1.687 0.50 16.25 211 VAL A CA 1
ATOM 1599 C CA B VAL A 1 193 ? -8.238 12.592 1.683 0.50 15.37 211 VAL A CA 1
ATOM 1600 C C A VAL A 1 193 ? -8.416 12.758 0.183 0.50 16.07 211 VAL A C 1
ATOM 1601 C C B VAL A 1 193 ? -8.478 12.835 0.186 0.50 15.57 211 VAL A C 1
ATOM 1602 O O A VAL A 1 193 ? -9.425 12.237 -0.328 0.50 17.08 211 VAL A O 1
ATOM 1603 O O B VAL A 1 193 ? -9.538 12.404 -0.307 0.50 16.52 211 VAL A O 1
ATOM 1610 N N . GLY A 1 194 ? -7.546 13.502 -0.509 1.00 16.00 212 GLY A N 1
ATOM 1611 C CA . GLY A 1 194 ? -7.734 13.759 -1.954 1.00 17.83 212 GLY A CA 1
ATOM 1612 C C . GLY A 1 194 ? -9.138 14.277 -2.261 1.00 21.68 212 GLY A C 1
ATOM 1613 O O . GLY A 1 194 ? -9.602 15.200 -1.556 1.00 25.19 212 GLY A O 1
ATOM 1614 N N . THR A 1 195 ? -9.789 13.706 -3.279 1.00 25.55 213 THR A N 1
ATOM 1615 C CA . THR A 1 195 ? -11.197 14.045 -3.633 1.00 29.39 213 THR A CA 1
ATOM 1616 C C . THR A 1 195 ? -12.006 12.743 -3.646 1.00 32.15 213 THR A C 1
ATOM 1617 O O . THR A 1 195 ? -11.381 11.671 -3.564 1.00 31.24 213 THR A O 1
ATOM 1621 N N . GLU A 1 196 ? -13.336 12.837 -3.724 1.00 36.86 214 GLU A N 1
ATOM 1622 C CA . GLU A 1 196 ? -14.191 11.617 -3.757 1.00 39.32 214 GLU A CA 1
ATOM 1623 C C . GLU A 1 196 ? -13.871 10.812 -5.025 1.00 39.31 214 GLU A C 1
ATOM 1624 O O . GLU A 1 196 ? -13.908 9.568 -4.955 1.00 38.43 214 GLU A O 1
ATOM 1630 N N . SER A 1 197 ? -13.532 11.500 -6.122 1.00 40.50 215 SER A N 1
ATOM 1631 C CA . SER A 1 197 ? -13.204 10.837 -7.413 1.00 40.69 215 SER A CA 1
ATOM 1632 C C . SER A 1 197 ? -11.723 10.436 -7.437 1.00 37.40 215 SER A C 1
ATOM 1633 O O . SER A 1 197 ? -11.418 9.363 -7.996 1.00 36.81 215 SER A O 1
ATOM 1636 N N . ASN A 1 198 ? -10.854 11.267 -6.845 1.00 33.03 216 ASN A N 1
ATOM 1637 C CA . ASN A 1 198 ? -9.385 11.026 -6.788 1.00 28.79 216 ASN A CA 1
ATOM 1638 C C . ASN A 1 198 ? -8.980 10.881 -5.321 1.00 23.75 216 ASN A C 1
ATOM 1639 O O . ASN A 1 198 ? -8.384 11.783 -4.735 1.00 21.58 216 ASN A O 1
ATOM 1644 N N . PRO A 1 199 ? -9.250 9.724 -4.678 1.00 18.41 217 PRO A N 1
ATOM 1645 C CA . PRO A 1 199 ? -8.975 9.571 -3.252 1.00 15.92 217 PRO A CA 1
ATOM 1646 C C . PRO A 1 199 ? -7.493 9.494 -2.865 1.00 13.19 217 PRO A C 1
ATOM 1647 O O . PRO A 1 199 ? -6.648 9.219 -3.697 1.00 14.41 217 PRO A O 1
ATOM 1651 N N . GLY A 1 200 ? -7.226 9.789 -1.599 1.00 10.31 218 GLY A N 1
ATOM 1652 C CA . GLY A 1 200 ? -5.878 9.601 -1.044 1.00 8.98 218 GLY A CA 1
ATOM 1653 C C . GLY A 1 200 ? -5.614 8.140 -0.728 1.00 7.89 218 GLY A C 1
ATOM 1654 O O . GLY A 1 200 ? -6.478 7.270 -0.986 1.00 8.00 218 GLY A O 1
ATOM 1655 N N . VAL A 1 201 ? -4.431 7.865 -0.208 1.00 7.23 219 VAL A N 1
ATOM 1656 C CA . VAL A 1 201 ? -4.065 6.473 0.149 1.00 6.78 219 VAL A CA 1
ATOM 1657 C C . VAL A 1 201 ? -3.597 6.458 1.599 1.00 6.59 219 VAL A C 1
ATOM 1658 O O . VAL A 1 201 ? -2.956 7.419 2.047 1.00 7.27 219 VAL A O 1
ATOM 1662 N N . ALA A 1 202 ? -3.924 5.387 2.300 1.00 6.05 220 ALA A N 1
ATOM 1663 C CA . ALA A 1 202 ? -3.389 5.152 3.651 1.00 6.09 220 ALA A CA 1
ATOM 1664 C C . ALA A 1 202 ? -2.668 3.809 3.632 1.00 5.45 220 ALA A C 1
ATOM 1665 O O . ALA A 1 202 ? -3.115 2.886 2.917 1.00 5.94 220 ALA A O 1
ATOM 1667 N N . TRP A 1 203 ? -1.589 3.732 4.393 1.00 5.10 221 TRP A N 1
ATOM 1668 C CA . TRP A 1 203 ? -0.716 2.542 4.453 1.00 4.80 221 TRP A CA 1
ATOM 1669 C C . TRP A 1 203 ? -0.502 2.061 5.878 1.00 4.63 221 TRP A C 1
ATOM 1670 O O . TRP A 1 203 ? -0.446 2.878 6.797 1.00 5.09 221 TRP A O 1
ATOM 1681 N N . TRP A 1 204 ? -0.248 0.763 5.984 1.00 4.61 222 TRP A N 1
ATOM 1682 C CA . TRP A 1 204 ? 0.404 0.181 7.175 1.00 4.71 222 TRP A CA 1
ATOM 1683 C C . TRP A 1 204 ? 1.321 -0.914 6.649 1.00 4.52 222 TRP A C 1
ATOM 1684 O O . TRP A 1 204 ? 0.825 -1.819 5.977 1.00 4.85 222 TRP A O 1
ATOM 1695 N N . VAL A 1 205 ? 2.613 -0.799 6.918 1.00 4.42 223 VAL A N 1
ATOM 1696 C CA . VAL A 1 205 ? 3.583 -1.791 6.387 1.00 4.58 223 VAL A CA 1
ATOM 1697 C C . VAL A 1 205 ? 4.498 -2.216 7.528 1.00 4.65 223 VAL A C 1
ATOM 1698 O O . VAL A 1 205 ? 4.690 -1.448 8.473 1.00 4.96 223 VAL A O 1
ATOM 1702 N N . GLY A 1 206 ? 5.051 -3.414 7.435 1.00 4.80 224 GLY A N 1
ATOM 1703 C CA . GLY A 1 206 ? 5.987 -3.840 8.482 1.00 5.15 224 GLY A CA 1
ATOM 1704 C C . GLY A 1 206 ? 6.214 -5.330 8.479 1.00 4.92 224 GLY A C 1
ATOM 1705 O O . GLY A 1 206 ? 6.055 -5.979 7.422 1.00 5.00 224 GLY A O 1
ATOM 1706 N N . TRP A 1 207 ? 6.625 -5.834 9.630 1.00 5.20 225 TRP A N 1
ATOM 1707 C CA . TRP A 1 207 ? 6.797 -7.292 9.761 1.00 5.52 225 TRP A CA 1
ATOM 1708 C C . TRP A 1 207 ? 6.570 -7.677 11.212 1.00 5.86 225 TRP A C 1
ATOM 1709 O O . TRP A 1 207 ? 6.697 -6.834 12.105 1.00 6.07 225 TRP A O 1
ATOM 1720 N N . VAL A 1 208 ? 6.229 -8.940 11.405 1.00 6.53 226 VAL A N 1
ATOM 1721 C CA . VAL A 1 208 ? 5.921 -9.493 12.744 1.00 7.12 226 VAL A CA 1
ATOM 1722 C C . VAL A 1 208 ? 6.836 -10.690 12.967 1.00 7.36 226 VAL A C 1
ATOM 1723 O O . VAL A 1 208 ? 6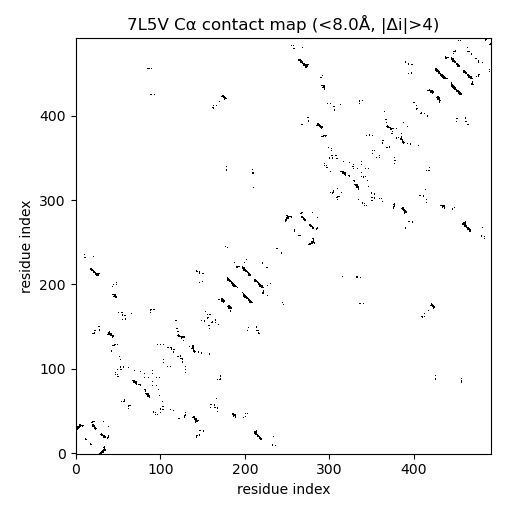.892 -11.571 12.077 1.00 7.55 226 VAL A O 1
ATOM 1727 N N . GLU A 1 209 ? 7.502 -10.720 14.115 1.00 8.11 227 GLU A N 1
ATOM 1728 C CA . GLU A 1 209 ? 8.340 -11.867 14.530 1.00 9.29 227 GLU A CA 1
ATOM 1729 C C . GLU A 1 209 ? 7.587 -12.545 15.670 1.00 10.42 227 GLU A C 1
ATOM 1730 O O . GLU A 1 209 ? 7.536 -11.979 16.769 1.00 11.51 227 GLU A O 1
ATOM 1736 N N . LYS A 1 210 ? 6.931 -13.663 15.363 1.00 11.85 228 LYS A N 1
ATOM 1737 C CA . LYS A 1 210 ? 6.142 -14.432 16.354 1.00 13.46 228 LYS A CA 1
ATOM 1738 C C . LYS A 1 210 ? 6.910 -15.721 16.613 1.00 13.97 228 LYS A C 1
ATOM 1739 O O . LYS A 1 210 ? 7.101 -16.491 15.645 1.00 13.09 228 LYS A O 1
ATOM 1745 N N . GLU A 1 211 ? 7.321 -15.941 17.862 1.00 15.22 229 GLU A N 1
ATOM 1746 C CA . GLU A 1 211 ? 8.157 -17.118 18.192 1.00 16.85 229 GLU A CA 1
ATOM 1747 C C . GLU A 1 211 ? 9.350 -17.111 17.221 1.00 16.17 229 GLU A C 1
ATOM 1748 O O . GLU A 1 211 ? 10.037 -16.068 17.177 1.00 16.93 229 GLU A O 1
ATOM 1754 N N . THR A 1 212 ? 9.545 -18.163 16.415 1.00 15.46 230 THR A N 1
ATOM 1755 C CA . THR A 1 212 ? 10.706 -18.198 15.475 1.00 15.13 230 THR A CA 1
ATOM 1756 C C . THR A 1 212 ? 10.268 -17.917 14.030 1.00 14.54 230 THR A C 1
ATOM 1757 O O . THR A 1 212 ? 11.117 -18.071 13.128 1.00 16.48 230 THR A O 1
ATOM 1761 N N . GLU A 1 213 ? 9.021 -17.483 13.827 1.00 13.02 231 GLU A N 1
ATOM 1762 C CA . GLU A 1 213 ? 8.478 -17.211 12.470 1.00 12.76 231 GLU A CA 1
ATOM 1763 C C . GLU A 1 213 ? 8.553 -15.709 12.170 1.00 10.70 231 GLU A C 1
ATOM 1764 O O . GLU A 1 213 ? 8.569 -14.903 13.118 1.00 10.75 231 GLU A O 1
ATOM 1770 N N . VAL A 1 214 ? 8.628 -15.351 10.891 1.00 9.47 232 VAL A N 1
ATOM 1771 C CA . VAL A 1 214 ? 8.550 -13.917 10.501 1.00 8.74 232 VAL A CA 1
ATOM 1772 C C . VAL A 1 214 ? 7.508 -13.791 9.391 1.00 7.95 232 VAL A C 1
ATOM 1773 O O . VAL A 1 214 ? 7.442 -14.668 8.505 1.00 8.43 232 VAL A O 1
ATOM 1777 N N . TYR A 1 215 ? 6.703 -12.745 9.482 1.00 7.44 233 TYR A N 1
ATOM 1778 C CA . TYR A 1 215 ? 5.671 -12.433 8.471 1.00 7.51 233 TYR A CA 1
ATOM 1779 C C . TYR A 1 215 ? 5.857 -10.989 8.026 1.00 6.93 233 TYR A C 1
ATOM 1780 O O . TYR A 1 215 ? 5.929 -10.102 8.883 1.00 8.27 233 TYR A O 1
ATOM 1789 N N . PHE A 1 216 ? 5.933 -10.773 6.722 1.00 6.62 234 PHE A N 1
ATOM 1790 C CA . PHE A 1 216 ? 6.066 -9.410 6.163 1.00 6.30 234 PHE A CA 1
ATOM 1791 C C . PHE A 1 216 ? 4.693 -8.970 5.687 1.00 6.05 234 PHE A C 1
ATOM 1792 O O . PHE A 1 216 ? 3.947 -9.809 5.154 1.00 6.81 234 PHE A O 1
ATOM 1800 N N . PHE A 1 217 ? 4.366 -7.694 5.868 1.00 5.68 235 PHE A N 1
ATOM 1801 C CA . PHE A 1 217 ? 3.019 -7.269 5.423 1.00 5.76 235 PHE A CA 1
ATOM 1802 C C . PHE A 1 217 ? 3.035 -5.860 4.842 1.00 5.36 235 PHE A C 1
ATOM 1803 O O . PHE A 1 217 ? 3.854 -5.009 5.217 1.00 5.31 235 PHE A O 1
ATOM 1811 N N . ALA A 1 218 ? 2.059 -5.621 3.979 1.00 5.30 236 ALA A N 1
ATOM 1812 C CA . ALA A 1 218 ? 1.860 -4.272 3.427 1.00 5.27 236 ALA A CA 1
ATOM 1813 C C . ALA A 1 218 ? 0.380 -4.123 3.122 1.00 5.21 236 ALA A C 1
ATOM 1814 O O . ALA A 1 218 ? -0.191 -4.970 2.424 1.00 5.82 236 ALA A O 1
ATOM 1816 N N . PHE A 1 219 ? -0.193 -3.066 3.674 1.00 4.98 237 PHE A N 1
ATOM 1817 C CA . PHE A 1 219 ? -1.621 -2.746 3.484 1.00 5.18 237 PHE A CA 1
ATOM 1818 C C . PHE A 1 219 ? -1.763 -1.350 2.890 1.00 5.01 237 PHE A C 1
ATOM 1819 O O . PHE A 1 219 ? -1.072 -0.428 3.348 1.00 5.09 237 PHE A O 1
ATOM 1827 N N . ASN A 1 220 ? -2.632 -1.205 1.904 1.00 5.19 238 ASN A N 1
ATOM 1828 C CA . ASN A 1 220 ? -3.002 0.170 1.510 1.00 5.41 238 ASN A CA 1
ATOM 1829 C C . ASN A 1 220 ? -4.496 0.192 1.227 1.00 5.87 238 ASN A C 1
ATOM 1830 O O . ASN A 1 220 ? -5.106 -0.858 0.980 1.00 6.12 238 ASN A O 1
ATOM 1835 N N A MET A 1 221 ? -5.068 1.390 1.320 0.50 6.05 239 MET A N 1
ATOM 1836 N N B MET A 1 221 ? -5.075 1.381 1.304 0.50 6.02 239 MET A N 1
ATOM 1837 C CA A MET A 1 221 ? -6.522 1.589 1.107 0.50 6.72 239 MET A CA 1
ATOM 1838 C CA B MET A 1 221 ? -6.508 1.528 0.972 0.50 6.65 239 MET A CA 1
ATOM 1839 C C A MET A 1 221 ? -6.784 2.981 0.531 0.50 7.09 239 MET A C 1
ATOM 1840 C C B MET A 1 221 ? -6.756 2.945 0.472 0.50 7.00 239 MET A C 1
ATOM 1841 O O A MET A 1 221 ? -6.033 3.922 0.855 0.50 6.88 239 MET A O 1
ATOM 1842 O O B MET A 1 221 ? -5.966 3.858 0.783 0.50 6.83 239 MET A O 1
ATOM 1851 N N . ASP A 1 222 ? -7.834 3.094 -0.280 1.00 7.62 240 ASP A N 1
ATOM 1852 C CA . ASP A 1 222 ? -8.290 4.412 -0.761 1.00 8.54 240 ASP A CA 1
ATOM 1853 C C . ASP A 1 222 ? -8.978 5.074 0.431 1.00 8.95 240 ASP A C 1
ATOM 1854 O O . ASP A 1 222 ? -9.727 4.387 1.156 1.00 9.86 240 ASP A O 1
ATOM 1859 N N . ILE A 1 223 ? -8.736 6.362 0.623 1.00 9.29 241 ILE A N 1
ATOM 1860 C CA . ILE A 1 223 ? -9.352 7.064 1.778 1.00 10.42 241 ILE A CA 1
ATOM 1861 C C . ILE A 1 223 ? -9.787 8.463 1.342 1.00 11.75 241 ILE A C 1
ATOM 1862 O O . ILE A 1 223 ? -8.966 9.210 0.772 1.00 12.38 241 ILE A O 1
ATOM 1867 N N . ASP A 1 224 ? -11.065 8.761 1.560 1.00 13.42 242 ASP A N 1
ATOM 1868 C CA . ASP A 1 224 ? -11.614 10.101 1.219 1.00 15.31 242 ASP A CA 1
ATOM 1869 C C . ASP A 1 224 ? -12.244 10.713 2.474 1.00 16.91 242 ASP A C 1
ATOM 1870 O O . ASP A 1 224 ? -12.754 11.830 2.380 1.00 18.29 242 ASP A O 1
ATOM 1875 N N . ASN A 1 225 ? -12.188 10.003 3.603 1.00 17.62 243 ASN A N 1
ATOM 1876 C CA . ASN A 1 225 ? -12.735 10.507 4.890 1.00 20.06 243 ASN A CA 1
ATOM 1877 C C . ASN A 1 225 ? -11.740 10.130 5.988 1.00 18.65 243 ASN A C 1
ATOM 1878 O O . ASN A 1 225 ? -11.492 8.932 6.170 1.00 17.61 243 ASN A O 1
ATOM 1883 N N . GLU A 1 226 ? -11.223 11.125 6.704 1.00 18.82 244 GLU A N 1
ATOM 1884 C CA . GLU A 1 226 ? -10.165 10.892 7.720 1.00 19.36 244 GLU A CA 1
ATOM 1885 C C . GLU A 1 226 ? -10.687 10.018 8.872 1.00 17.31 244 GLU A C 1
ATOM 1886 O O . GLU A 1 226 ? -9.845 9.410 9.553 1.00 16.96 244 GLU A O 1
ATOM 1892 N N . SER A 1 227 ? -12.008 9.904 9.054 1.00 16.90 245 SER A N 1
ATOM 1893 C CA . SER A 1 227 ? -12.542 9.053 10.157 1.00 17.89 245 SER A CA 1
ATOM 1894 C C . SER A 1 227 ? -12.221 7.572 9.905 1.00 15.94 245 SER A C 1
ATOM 1895 O O . SER A 1 227 ? -12.246 6.795 10.874 1.00 15.94 245 SER A O 1
ATOM 1898 N N . LYS A 1 228 ? -11.953 7.206 8.649 1.00 14.83 246 LYS A N 1
ATOM 1899 C CA . LYS A 1 228 ? -11.649 5.811 8.230 1.00 14.70 246 LYS A CA 1
ATOM 1900 C C . LYS A 1 228 ? -10.170 5.461 8.456 1.00 13.05 246 LYS A C 1
ATOM 1901 O O . LYS A 1 228 ? -9.814 4.303 8.242 1.00 12.33 246 LYS A O 1
ATOM 1907 N N . LEU A 1 229 ? -9.340 6.413 8.889 1.00 12.28 247 LEU A N 1
ATOM 1908 C CA . LEU A 1 229 ? -7.876 6.158 8.955 1.00 12.07 247 LEU A CA 1
ATOM 1909 C C . LEU A 1 229 ? -7.532 4.946 9.826 1.00 11.30 247 LEU A C 1
ATOM 1910 O O . LEU A 1 229 ? -6.651 4.174 9.452 1.00 10.77 247 LEU A O 1
ATOM 1915 N N . PRO A 1 230 ? -8.152 4.717 11.010 1.00 11.70 248 PRO A N 1
ATOM 1916 C CA . PRO A 1 230 ? -7.773 3.567 11.840 1.00 11.87 248 PRO A CA 1
ATOM 1917 C C . PRO A 1 230 ? -7.952 2.198 11.157 1.00 11.11 248 PRO A C 1
ATOM 1918 O O . PRO A 1 230 ? -7.380 1.221 11.632 1.00 10.71 248 PRO A O 1
ATOM 1922 N N . LEU A 1 231 ? -8.710 2.151 10.061 1.00 10.51 249 LEU A N 1
ATOM 1923 C CA . LEU A 1 231 ? -8.895 0.885 9.299 1.00 10.46 249 LEU A CA 1
ATOM 1924 C C . LEU A 1 231 ? -7.546 0.410 8.744 1.00 9.44 249 LEU A C 1
ATOM 1925 O O . LEU A 1 231 ? -7.405 -0.797 8.494 1.00 9.59 249 LEU A O 1
ATOM 1930 N N . ARG A 1 232 ? -6.590 1.325 8.558 1.00 9.00 250 ARG A N 1
ATOM 1931 C CA . ARG A 1 232 ? -5.283 0.914 7.991 1.00 8.68 250 ARG A CA 1
ATOM 1932 C C . ARG A 1 232 ? -4.583 -0.046 8.952 1.00 8.49 250 ARG A C 1
ATOM 1933 O O . ARG A 1 232 ? -3.692 -0.770 8.489 1.00 9.07 250 ARG A O 1
ATOM 1941 N N . LYS A 1 233 ? -4.935 -0.021 10.239 1.00 9.40 251 LYS A N 1
ATOM 1942 C CA . LYS A 1 233 ? -4.381 -1.022 11.187 1.00 9.87 251 LYS A CA 1
ATOM 1943 C C . LYS A 1 233 ? -5.436 -2.090 11.506 1.00 9.96 251 LYS A C 1
ATOM 1944 O O . LYS A 1 233 ? -5.053 -3.252 11.620 1.00 10.55 251 LYS A O 1
ATOM 1950 N N . SER A 1 234 ? -6.721 -1.740 11.588 1.00 10.02 252 SER A N 1
ATOM 1951 C CA . SER A 1 234 ? -7.706 -2.756 12.049 1.00 10.86 252 SER A CA 1
ATOM 1952 C C . SER A 1 234 ? -7.954 -3.832 10.984 1.00 10.33 252 SER A C 1
ATOM 1953 O O . SER A 1 234 ? -8.106 -5.001 11.374 1.00 10.81 252 SER A O 1
ATOM 1956 N N . ILE A 1 235 ? -7.989 -3.478 9.700 1.00 9.73 253 ILE A N 1
ATOM 1957 C CA . ILE A 1 235 ? -8.262 -4.513 8.659 1.00 9.95 253 ILE A CA 1
ATOM 1958 C C . ILE A 1 235 ? -7.089 -5.489 8.617 1.00 9.61 253 ILE A C 1
ATOM 1959 O O . ILE A 1 235 ? -7.297 -6.694 8.747 1.00 10.60 253 ILE A O 1
ATOM 1964 N N . PRO A 1 236 ? -5.824 -5.042 8.459 1.00 8.78 254 PRO A N 1
ATOM 1965 C CA . PRO A 1 236 ? -4.716 -5.990 8.473 1.00 8.83 254 PRO A CA 1
ATOM 1966 C C . PRO A 1 236 ? -4.605 -6.759 9.795 1.00 8.83 254 PRO A C 1
ATOM 1967 O O . PRO A 1 236 ? -4.247 -7.922 9.765 1.00 9.18 254 PRO A O 1
ATOM 1971 N N . THR A 1 237 ? -4.910 -6.112 10.921 1.00 9.64 255 THR A N 1
ATOM 1972 C CA . THR A 1 237 ? -4.811 -6.819 12.221 1.00 10.67 255 THR A CA 1
ATOM 1973 C C . THR A 1 237 ? -5.814 -7.976 12.232 1.00 11.52 255 THR A C 1
ATOM 1974 O O . THR A 1 237 ? -5.456 -9.070 12.717 1.00 12.68 255 THR A O 1
ATOM 1978 N N . LYS A 1 238 ? -7.016 -7.756 11.698 1.00 12.10 256 LYS A N 1
ATOM 1979 C CA . LYS A 1 238 ? -8.039 -8.830 11.688 1.00 13.97 256 LYS A CA 1
ATOM 1980 C C . LYS A 1 238 ? -7.594 -9.959 10.747 1.00 12.97 256 LYS A C 1
ATOM 1981 O O . LYS A 1 238 ? -7.740 -11.136 11.136 1.00 13.84 256 LYS A O 1
ATOM 1987 N N . ILE A 1 239 ? -7.076 -9.631 9.558 1.00 11.57 257 ILE A N 1
ATOM 1988 C CA . ILE A 1 239 ? -6.619 -10.707 8.626 1.00 12.08 257 ILE A CA 1
ATOM 1989 C C . ILE A 1 239 ? -5.471 -11.478 9.284 1.00 11.61 257 ILE A C 1
ATOM 1990 O O . ILE A 1 239 ? -5.468 -12.716 9.219 1.00 12.57 257 ILE A O 1
ATOM 1995 N N . MET A 1 240 ? -4.534 -10.772 9.909 1.00 10.62 258 MET A N 1
ATOM 1996 C CA . MET A 1 240 ? -3.386 -11.478 10.528 1.00 11.05 258 MET A CA 1
ATOM 1997 C C . MET A 1 240 ? -3.872 -12.322 11.711 1.00 12.15 258 MET A C 1
ATOM 1998 O O . MET A 1 240 ? -3.372 -13.445 11.863 1.00 12.74 258 MET A O 1
ATOM 2003 N N . GLU A 1 241 ? -4.867 -11.852 12.464 1.00 12.91 259 GLU A N 1
ATOM 2004 C CA . GLU A 1 241 ? -5.396 -12.679 13.583 1.00 15.20 259 GLU A CA 1
ATOM 2005 C C . GLU A 1 241 ? -6.053 -13.942 13.007 1.00 16.49 259 GLU A C 1
ATOM 2006 O O . GLU A 1 241 ? -5.917 -15.000 1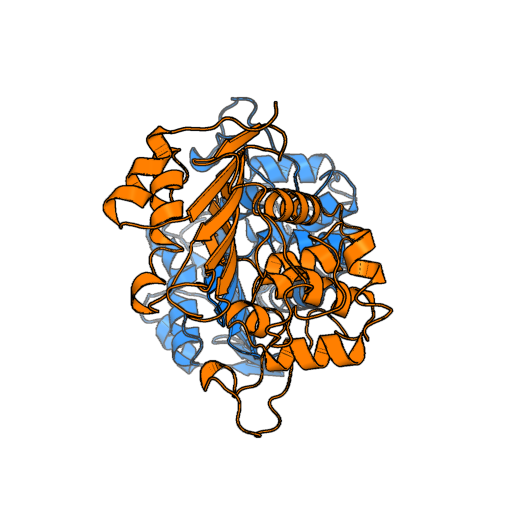3.644 1.00 17.50 259 GLU A O 1
ATOM 2012 N N . SER A 1 242 ? -6.682 -13.848 11.827 1.00 17.05 260 SER A N 1
ATOM 2013 C CA . SER A 1 242 ? -7.345 -15.034 11.211 1.00 19.75 260 SER A CA 1
ATOM 2014 C C . SER A 1 242 ? -6.285 -16.056 10.783 1.00 20.05 260 SER A C 1
ATOM 2015 O O . SER A 1 242 ? -6.633 -17.244 10.655 1.00 23.27 260 SER A O 1
ATOM 2018 N N . GLU A 1 243 ? -5.052 -15.595 10.549 1.00 19.24 261 GLU A N 1
ATOM 2019 C CA . GLU A 1 243 ? -3.928 -16.478 10.135 1.00 19.89 261 GLU A CA 1
ATOM 2020 C C . GLU A 1 243 ? -3.146 -16.935 11.370 1.00 19.58 261 GLU A C 1
ATOM 2021 O O . GLU A 1 243 ? -2.104 -17.595 11.186 1.00 22.73 261 GLU A O 1
ATOM 2027 N N . GLY A 1 244 ? -3.635 -16.602 12.571 1.00 19.16 262 GLY A N 1
ATOM 2028 C CA . GLY A 1 244 ? -2.988 -17.030 13.827 1.00 20.08 262 GLY A CA 1
ATOM 2029 C C . GLY A 1 244 ? -1.882 -16.091 14.277 1.00 18.09 262 GLY A C 1
ATOM 2030 O O . GLY A 1 244 ? -1.162 -16.443 15.228 1.00 20.75 262 GLY A O 1
ATOM 2031 N N . ILE A 1 245 ? -1.743 -14.938 13.622 1.00 16.04 263 ILE A N 1
ATOM 2032 C CA . ILE A 1 245 ? -0.714 -13.932 14.025 1.00 16.11 263 ILE A CA 1
ATOM 2033 C C . ILE A 1 245 ? -1.417 -12.959 14.980 1.00 16.60 263 ILE A C 1
ATOM 2034 O O . ILE A 1 245 ? -2.056 -12.017 14.487 1.00 16.40 263 ILE A O 1
ATOM 2039 N N . ILE A 1 246 ? -1.322 -13.210 16.292 1.00 18.66 264 ILE A N 1
ATOM 2040 C CA . ILE A 1 246 ? -2.104 -12.455 17.321 1.00 20.91 264 ILE A CA 1
ATOM 2041 C C . ILE A 1 246 ? -1.168 -11.772 18.325 1.00 21.76 264 ILE A C 1
ATOM 2042 O O . ILE A 1 246 ? -0.343 -12.476 18.937 1.00 23.46 264 ILE A O 1
ATOM 2047 N N . GLY A 1 247 ? -1.356 -10.462 18.527 1.00 22.25 265 GLY A N 1
ATOM 2048 C CA . GLY A 1 247 ? -0.554 -9.664 19.474 1.00 24.62 265 GLY A CA 1
ATOM 2049 C C . GLY A 1 247 ? -1.260 -9.481 20.808 1.00 29.16 265 GLY A C 1
ATOM 2050 O O . GLY A 1 247 ? -2.291 -10.154 21.034 1.00 31.59 265 GLY A O 1
ATOM 2051 N N . GLY A 1 248 ? -0.727 -8.596 21.660 1.00 33.00 266 GLY A N 1
ATOM 2052 C CA . GLY A 1 248 ? -1.300 -8.330 22.995 1.00 37.70 266 GLY A CA 1
ATOM 2053 C C . GLY A 1 248 ? -2.445 -7.333 22.935 1.00 40.59 266 GLY A C 1
ATOM 2054 O O . GLY A 1 248 ? -3.454 -7.488 23.623 1.00 45.10 266 GLY A O 1
ATOM 2056 N N . ASN B 1 2 ? 30.102 12.111 44.611 1.00 48.34 20 ASN B N 1
ATOM 2057 C CA . ASN B 1 2 ? 30.581 12.884 43.426 1.00 45.81 20 ASN B CA 1
ATOM 2058 C C . ASN B 1 2 ? 29.492 12.853 42.346 1.00 41.28 20 ASN B C 1
ATOM 2059 O O . ASN B 1 2 ? 28.722 13.831 42.252 1.00 43.71 20 ASN B O 1
ATOM 2064 N N . SER B 1 3 ? 29.438 11.766 41.570 1.00 35.68 21 SER B N 1
ATOM 2065 C CA . SER B 1 3 ? 28.452 11.575 40.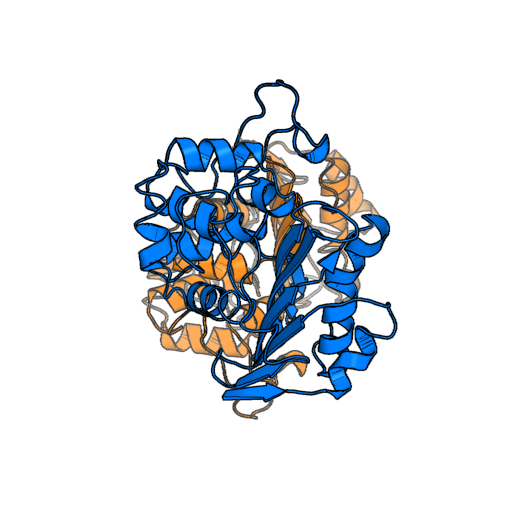475 1.00 32.16 21 SER B CA 1
ATOM 2066 C C . SER B 1 3 ? 27.146 10.954 40.993 1.00 27.59 21 SER B C 1
ATOM 2067 O O . SER B 1 3 ? 26.159 10.929 40.227 1.00 25.52 21 SER B O 1
ATOM 2070 N N A ILE B 1 4 ? 27.139 10.481 42.247 0.60 25.77 22 ILE B N 1
ATOM 2071 N N B ILE B 1 4 ? 27.126 10.497 42.251 0.40 25.52 22 ILE B N 1
ATOM 2072 C CA A ILE B 1 4 ? 25.934 9.807 42.820 0.60 23.32 22 ILE B CA 1
ATOM 2073 C CA B ILE B 1 4 ? 25.919 9.803 42.792 0.40 23.19 22 ILE B CA 1
ATOM 2074 C C A ILE B 1 4 ? 25.498 10.515 44.108 0.60 22.65 22 ILE B C 1
ATOM 2075 C C B ILE B 1 4 ? 25.483 10.439 44.118 0.40 22.44 22 ILE B C 1
ATOM 2076 O O A ILE B 1 4 ? 26.363 10.795 44.964 0.60 25.06 22 ILE B O 1
ATOM 2077 O O B ILE B 1 4 ? 26.335 10.583 45.018 0.40 23.99 22 ILE B O 1
ATOM 2086 N N . THR B 1 5 ? 24.192 10.776 44.220 1.00 20.67 23 THR B N 1
ATOM 2087 C CA . THR B 1 5 ? 23.580 11.362 45.438 1.00 20.24 23 THR B CA 1
ATOM 2088 C C . THR B 1 5 ? 22.741 10.281 46.126 1.00 18.23 23 THR B C 1
ATOM 2089 O O . THR B 1 5 ? 22.020 9.548 45.413 1.00 18.67 23 THR B O 1
ATOM 2093 N N . GLU B 1 6 ? 22.847 10.170 47.448 1.00 17.79 24 GLU B N 1
ATOM 2094 C CA . GLU B 1 6 ? 21.949 9.252 48.185 1.00 17.32 24 GLU B CA 1
ATOM 2095 C C . GLU B 1 6 ? 20.651 10.014 48.468 1.00 17.87 24 GLU B C 1
ATOM 2096 O O . GLU B 1 6 ? 20.727 11.115 49.038 1.00 20.08 24 GLU B O 1
ATOM 2102 N N . ASN B 1 7 ? 19.527 9.497 47.980 1.00 16.83 25 ASN B N 1
ATOM 2103 C CA . ASN B 1 7 ? 18.181 10.057 48.268 1.00 17.97 25 ASN B CA 1
ATOM 2104 C C . ASN B 1 7 ? 17.529 9.163 49.320 1.00 18.50 25 ASN B C 1
ATOM 2105 O O . ASN B 1 7 ? 16.962 8.127 48.938 1.00 17.76 25 ASN B O 1
ATOM 2110 N N . THR B 1 8 ? 17.595 9.555 50.592 1.00 20.53 26 THR B N 1
ATOM 2111 C CA . THR B 1 8 ? 17.024 8.696 51.663 1.00 22.64 26 THR B CA 1
ATOM 2112 C C . THR B 1 8 ? 15.509 8.562 51.469 1.00 21.66 26 THR B C 1
ATOM 2113 O O . THR B 1 8 ? 14.967 7.538 51.909 1.00 22.46 26 THR B O 1
ATOM 2117 N N . SER B 1 9 ? 14.868 9.536 50.809 1.00 20.95 27 SER B N 1
ATOM 2118 C CA . SER B 1 9 ? 13.398 9.483 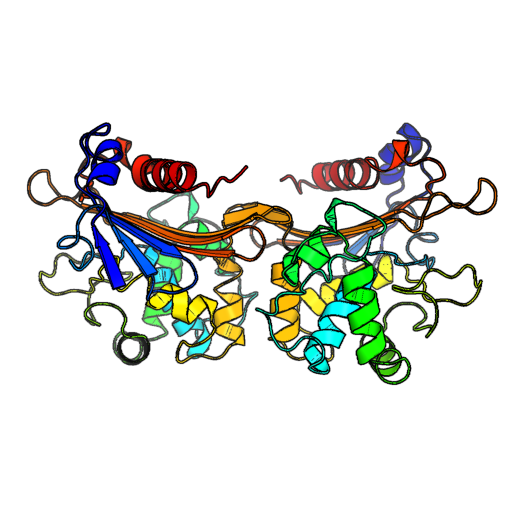50.575 1.00 22.46 27 SER B CA 1
ATOM 2119 C C . SER B 1 9 ? 13.033 8.254 49.732 1.00 21.69 27 SER B C 1
ATOM 2120 O O . SER B 1 9 ? 11.897 7.762 49.868 1.00 22.92 27 SER B O 1
ATOM 2123 N N . TRP B 1 10 ? 13.974 7.771 48.916 1.00 19.82 28 TRP B N 1
ATOM 2124 C CA . TRP B 1 10 ? 13.734 6.599 48.028 1.00 19.68 28 TRP B CA 1
ATOM 2125 C C . TRP B 1 10 ? 13.627 5.304 48.843 1.00 21.27 28 TRP B C 1
ATOM 2126 O O . TRP B 1 10 ? 13.272 4.276 48.247 1.00 23.37 28 TRP B O 1
ATOM 2137 N N . ASN B 1 11 ? 13.919 5.351 50.145 1.00 21.53 29 ASN B N 1
ATOM 2138 C CA . ASN B 1 11 ? 13.801 4.132 50.993 1.00 22.71 29 ASN B CA 1
ATOM 2139 C C . ASN B 1 11 ? 12.320 3.854 51.284 1.00 24.13 29 ASN B C 1
ATOM 2140 O O . ASN B 1 11 ? 12.011 2.723 51.702 1.00 24.32 29 ASN B O 1
ATOM 2145 N N . LYS B 1 12 ? 11.450 4.841 51.034 1.00 25.84 30 LYS B N 1
ATOM 2146 C CA . LYS B 1 12 ? 9.982 4.741 51.272 1.00 28.15 30 LYS B CA 1
ATOM 2147 C C . LYS B 1 12 ? 9.405 3.432 50.716 1.00 28.15 30 LYS B C 1
ATOM 2148 O O . LYS B 1 12 ? 8.775 2.693 51.496 1.00 28.50 30 LYS B O 1
ATOM 2154 N N . GLU B 1 13 ? 9.594 3.175 49.416 1.00 27.95 31 GLU B N 1
ATOM 2155 C CA . GLU B 1 13 ? 8.979 1.994 48.746 1.00 29.11 31 GLU B CA 1
ATOM 2156 C C . GLU B 1 13 ? 9.632 0.689 49.223 1.00 29.01 31 GLU B C 1
ATOM 2157 O O . GLU B 1 13 ? 8.982 -0.366 49.088 1.00 29.39 31 GLU B O 1
ATOM 2163 N N . PHE B 1 14 ? 10.857 0.754 49.757 1.00 26.12 32 PHE B N 1
ATOM 2164 C CA . PHE B 1 14 ? 11.549 -0.455 50.283 1.00 25.01 32 PHE B CA 1
ATOM 2165 C C . PHE B 1 14 ? 10.991 -0.799 51.669 1.00 27.40 32 PHE B C 1
ATOM 2166 O O . PHE B 1 14 ? 10.678 -1.978 51.912 1.00 27.58 32 PHE B O 1
ATOM 2174 N N . SER B 1 15 ? 10.886 0.209 52.543 1.00 28.22 33 SER B N 1
ATOM 2175 C CA . SER B 1 15 ? 10.374 0.025 53.929 1.00 30.93 33 SER B CA 1
ATOM 2176 C C . SER B 1 15 ? 8.936 -0.506 53.902 1.00 31.91 33 SER B C 1
ATOM 2177 O O . SER B 1 15 ? 8.629 -1.418 54.699 1.00 34.27 33 SER B O 1
ATOM 2180 N N . ALA B 1 16 ? 8.098 0.044 53.016 1.00 32.38 34 ALA B N 1
ATOM 2181 C CA . ALA B 1 16 ? 6.670 -0.343 52.906 1.00 35.25 34 ALA B CA 1
ATOM 2182 C C . ALA B 1 16 ? 6.534 -1.836 52.581 1.00 35.11 34 ALA B C 1
ATOM 2183 O O . ALA B 1 16 ? 5.483 -2.416 52.919 1.00 39.16 34 ALA B O 1
ATOM 2185 N N . GLU B 1 17 ? 7.560 -2.430 51.960 1.00 34.33 35 GLU B N 1
ATOM 2186 C CA . GLU B 1 17 ? 7.527 -3.863 51.555 1.00 34.66 35 GLU B CA 1
ATOM 2187 C C . GLU B 1 17 ? 8.524 -4.681 52.390 1.00 33.14 35 GLU B C 1
ATOM 2188 O O . GLU B 1 17 ? 8.631 -5.898 52.133 1.00 33.48 35 GLU B O 1
ATOM 2194 N N . ALA B 1 18 ? 9.209 -4.043 53.349 1.00 31.56 36 ALA B N 1
ATOM 2195 C CA . ALA B 1 18 ? 10.218 -4.722 54.201 1.00 32.40 36 ALA B CA 1
ATOM 2196 C C . ALA B 1 18 ? 11.253 -5.406 53.300 1.00 30.22 36 ALA B C 1
ATOM 2197 O O . ALA B 1 18 ? 11.569 -6.593 53.534 1.00 33.23 36 ALA B O 1
ATOM 2199 N N . VAL B 1 19 ? 11.753 -4.666 52.306 1.00 27.29 37 VAL B N 1
ATOM 2200 C CA . VAL B 1 19 ? 12.722 -5.196 51.303 1.00 25.09 37 VAL B CA 1
ATOM 2201 C C . VAL B 1 19 ? 14.106 -4.586 51.540 1.00 22.43 37 VAL B C 1
ATOM 2202 O O . VAL B 1 19 ? 14.190 -3.363 51.773 1.00 22.93 37 VAL B O 1
ATOM 2206 N N . ASN B 1 20 ? 15.138 -5.431 51.508 1.00 20.87 38 ASN B N 1
ATOM 2207 C CA . ASN B 1 20 ? 16.551 -4.973 51.554 1.00 19.63 38 ASN B CA 1
ATOM 2208 C C . ASN B 1 20 ? 17.023 -4.903 50.102 1.00 16.76 38 ASN B C 1
ATOM 2209 O O . ASN B 1 20 ? 17.163 -5.962 49.477 1.00 16.76 38 ASN B O 1
ATOM 2214 N N . GLY B 1 21 ? 17.201 -3.700 49.564 1.00 15.12 39 GLY B N 1
ATOM 2215 C CA . GLY B 1 21 ? 17.608 -3.609 48.153 1.00 14.04 39 GLY B CA 1
ATOM 2216 C C . GLY B 1 21 ? 18.169 -2.251 47.808 1.00 13.25 39 GLY B C 1
ATOM 2217 O O . GLY B 1 21 ? 18.282 -1.378 48.706 1.00 14.08 39 GLY B O 1
ATOM 2218 N N . VAL B 1 22 ? 18.518 -2.084 46.537 1.00 12.34 40 VAL B N 1
ATOM 2219 C CA . VAL B 1 22 ? 19.082 -0.792 46.071 1.00 12.56 40 VAL B CA 1
ATOM 2220 C C . VAL B 1 22 ? 18.520 -0.476 44.692 1.00 11.74 40 VAL B C 1
ATOM 2221 O O . VAL B 1 22 ? 18.281 -1.405 43.892 1.00 11.69 40 VAL B O 1
ATOM 2225 N N . PHE B 1 23 ? 18.292 0.810 44.461 1.00 11.88 41 PHE B N 1
ATOM 2226 C CA . PHE B 1 23 ? 17.907 1.316 43.129 1.00 11.36 41 PHE B CA 1
ATOM 2227 C C . PHE B 1 23 ? 18.917 2.395 42.759 1.00 11.36 41 PHE B C 1
ATOM 2228 O O . PHE B 1 23 ? 19.219 3.255 43.607 1.00 12.50 41 PHE B O 1
ATOM 2236 N N . VAL B 1 24 ? 19.472 2.288 41.558 1.00 11.18 42 VAL B N 1
ATOM 2237 C CA . VAL B 1 24 ? 20.385 3.323 41.005 1.00 11.19 42 VAL B CA 1
ATOM 2238 C C . VAL B 1 24 ? 19.702 3.861 39.752 1.00 10.99 42 VAL B C 1
ATOM 2239 O O . VAL B 1 24 ? 19.318 3.058 38.896 1.00 10.85 42 VAL B O 1
ATOM 2243 N N . LEU B 1 25 ? 19.494 5.172 39.697 1.00 11.17 43 LEU B N 1
ATOM 2244 C CA . LEU B 1 25 ? 18.846 5.822 38.534 1.00 11.36 43 LEU B CA 1
ATOM 2245 C C . LEU B 1 25 ? 19.743 6.972 38.091 1.00 11.90 43 LEU B C 1
ATOM 2246 O O . LEU B 1 25 ? 20.154 7.767 38.960 1.00 12.33 43 LEU B O 1
ATOM 2251 N N . CYS B 1 26 ? 20.035 7.041 36.795 1.00 11.81 44 CYS B N 1
ATOM 2252 C CA . CYS B 1 26 ? 20.905 8.115 36.257 1.00 13.17 44 CYS B CA 1
ATOM 2253 C C . CYS B 1 26 ? 20.215 8.767 35.067 1.00 13.28 44 CYS B C 1
ATOM 2254 O O . CYS B 1 26 ? 19.549 8.049 34.304 1.00 13.93 44 CYS B O 1
ATOM 2257 N N . LYS B 1 27 ? 20.374 10.079 34.920 1.00 13.47 45 LYS B N 1
ATOM 2258 C CA . LYS B 1 27 ? 19.806 10.760 33.734 1.00 13.69 45 LYS B CA 1
ATOM 2259 C C . LYS B 1 27 ? 20.943 11.179 32.798 1.00 14.03 45 LYS B C 1
ATOM 2260 O O . LYS B 1 27 ? 21.957 11.740 33.286 1.00 15.05 45 LYS B O 1
ATOM 2266 N N A SER B 1 28 ? 20.782 10.873 31.507 0.70 13.80 46 SER B N 1
ATOM 2267 N N B SER B 1 28 ? 20.768 10.898 31.501 0.30 14.48 46 SER B N 1
ATOM 2268 C CA A SER B 1 28 ? 21.698 11.289 30.410 0.70 14.56 46 SER B CA 1
ATOM 2269 C CA B SER B 1 28 ? 21.690 11.283 30.396 0.30 15.40 46 SER B CA 1
ATOM 2270 C C A SER B 1 28 ? 22.993 10.475 30.423 0.70 14.73 46 SER B C 1
ATOM 2271 C C B SER B 1 28 ? 22.982 10.457 30.424 0.30 15.31 46 SER B C 1
ATOM 2272 O O A SER B 1 28 ? 23.451 10.100 29.327 0.70 15.57 46 SER B O 1
ATOM 2273 O O B SER B 1 28 ? 23.421 10.037 29.335 0.30 15.69 46 SER B O 1
ATOM 2278 N N . SER B 1 29 ? 23.569 10.245 31.606 1.00 14.98 47 SER B N 1
ATOM 2279 C CA . SER B 1 29 ? 24.844 9.487 31.707 1.00 16.07 47 SER B CA 1
ATOM 2280 C C . SER B 1 29 ? 25.048 8.984 33.137 1.00 16.59 47 SER B C 1
ATOM 2281 O O . SER B 1 29 ? 24.313 9.425 34.038 1.00 17.70 47 SER B O 1
ATOM 2284 N N . SER B 1 30 ? 26.073 8.154 33.330 1.00 16.48 48 SER B N 1
ATOM 2285 C CA . SER B 1 30 ? 26.427 7.621 34.670 1.00 17.94 48 SER B CA 1
ATOM 2286 C C . SER B 1 30 ? 27.097 8.710 35.526 1.00 18.97 48 SER B C 1
ATOM 2287 O O . SER B 1 30 ? 27.531 8.384 36.650 1.00 21.85 48 SER B O 1
ATOM 2290 N N . LYS B 1 31 ? 27.178 9.950 35.027 1.00 19.61 49 LYS B N 1
ATOM 2291 C CA . LYS B 1 31 ? 27.818 11.049 35.806 1.00 21.43 49 LYS B CA 1
ATOM 2292 C C . LYS B 1 31 ? 26.755 11.823 36.599 1.00 19.89 49 LYS B C 1
ATOM 2293 O O . LYS B 1 31 ? 27.141 12.697 37.402 1.00 21.85 49 LYS B O 1
ATOM 2299 N N . SER B 1 32 ? 25.472 11.504 36.392 1.00 18.63 50 SER B N 1
ATOM 2300 C CA . SER B 1 32 ? 24.360 12.182 37.110 1.00 18.08 50 SER B CA 1
ATOM 2301 C C . SER B 1 32 ? 23.415 11.106 37.648 1.00 16.55 50 SER B C 1
ATOM 2302 O O . SER B 1 32 ? 22.478 10.725 36.928 1.00 15.54 50 SER B O 1
ATOM 2305 N N . CYS B 1 33 ? 23.651 10.649 38.878 1.00 16.46 51 CYS B N 1
ATOM 2306 C CA . CYS B 1 33 ? 22.886 9.490 39.404 1.00 16.79 51 CYS B CA 1
ATOM 2307 C C . CYS B 1 33 ? 22.372 9.722 40.821 1.00 15.83 51 CYS B C 1
ATOM 2308 O O . CYS B 1 33 ? 22.900 10.593 41.534 1.00 16.70 51 CYS B O 1
ATOM 2311 N N . ALA B 1 34 ? 21.401 8.902 41.212 1.00 14.78 52 ALA B N 1
ATOM 2312 C CA . ALA B 1 34 ? 20.852 8.921 42.580 1.00 15.07 52 ALA B CA 1
ATOM 2313 C C . ALA B 1 34 ? 20.564 7.479 42.992 1.00 13.70 52 ALA B C 1
ATOM 2314 O O . ALA B 1 34 ? 20.325 6.631 42.105 1.00 13.05 52 ALA B O 1
ATOM 2316 N N . THR B 1 35 ? 20.613 7.226 44.294 1.00 14.05 53 THR B N 1
ATOM 2317 C CA . THR B 1 35 ? 20.377 5.872 44.838 1.00 13.69 53 THR B CA 1
ATOM 2318 C C . THR B 1 35 ? 19.803 5.994 46.245 1.00 14.21 53 THR B C 1
ATOM 2319 O O . THR B 1 35 ? 19.997 7.035 46.875 1.00 15.34 53 THR B O 1
ATOM 2323 N N . ASN B 1 36 ? 19.122 4.959 46.715 1.00 14.12 54 ASN B N 1
ATOM 2324 C CA . ASN B 1 36 ? 18.594 4.972 48.101 1.00 14.91 54 ASN B CA 1
ATOM 2325 C C . ASN B 1 36 ? 19.695 4.539 49.080 1.00 15.82 54 ASN B C 1
ATOM 2326 O O . ASN B 1 36 ? 19.545 4.815 50.277 1.00 16.91 54 ASN B O 1
ATOM 2331 N N . ASP B 1 37 ? 20.762 3.898 48.582 1.00 16.16 55 ASP B N 1
ATOM 2332 C CA . ASP B 1 37 ? 21.800 3.309 49.474 1.00 17.02 55 ASP B CA 1
ATOM 2333 C C . ASP B 1 37 ? 23.154 3.288 48.752 1.00 16.57 55 ASP B C 1
ATOM 2334 O O . ASP B 1 37 ? 23.368 2.392 47.930 1.00 15.57 55 ASP B O 1
ATOM 2339 N N . LEU B 1 38 ? 24.048 4.224 49.083 1.00 17.49 56 LEU B N 1
ATOM 2340 C CA . LEU B 1 38 ? 25.380 4.315 48.418 1.00 18.58 56 LEU B CA 1
ATOM 2341 C C . LEU B 1 38 ? 26.175 3.021 48.606 1.00 18.31 56 LEU B C 1
ATOM 2342 O O . LEU B 1 38 ? 26.788 2.568 47.629 1.00 19.65 56 LEU B O 1
ATOM 2347 N N . ALA B 1 39 ? 26.177 2.467 49.819 1.00 18.28 57 ALA B N 1
ATOM 2348 C CA . ALA B 1 39 ? 26.969 1.248 50.100 1.00 18.91 57 ALA B CA 1
ATOM 2349 C C . ALA B 1 39 ? 26.481 0.096 49.219 1.00 17.62 57 ALA B C 1
ATOM 2350 O O . ALA B 1 39 ? 27.309 -0.511 48.506 1.00 18.22 57 ALA B O 1
ATOM 2352 N N . ARG B 1 40 ? 25.176 -0.180 49.249 1.00 16.62 58 ARG B N 1
ATOM 2353 C CA . ARG B 1 40 ? 24.658 -1.338 48.477 1.00 15.50 58 ARG B CA 1
ATOM 2354 C C . ARG B 1 40 ? 24.791 -1.078 46.970 1.00 14.33 58 ARG B C 1
ATOM 2355 O O . ARG B 1 40 ? 24.958 -2.052 46.223 1.00 13.93 58 ARG B O 1
ATOM 2363 N N . ALA B 1 41 ? 24.756 0.183 46.538 1.00 13.86 59 ALA B N 1
ATOM 2364 C CA . ALA B 1 41 ? 24.866 0.498 45.094 1.00 13.25 59 ALA B CA 1
ATOM 2365 C C . ALA B 1 41 ? 26.189 -0.026 44.515 1.00 13.41 59 ALA B C 1
ATOM 2366 O O . ALA B 1 41 ? 26.217 -0.379 43.317 1.00 13.12 59 ALA B O 1
ATOM 2368 N N A SER B 1 42 ? 27.239 -0.091 45.345 0.70 14.31 60 SER B N 1
ATOM 2369 N N B SER B 1 42 ? 27.238 -0.090 45.344 0.30 14.33 60 SER B N 1
ATOM 2370 C CA A SER B 1 42 ? 28.586 -0.545 44.899 0.70 15.14 60 SER B CA 1
ATOM 2371 C CA B SER B 1 42 ? 28.579 -0.544 44.886 0.30 14.84 60 SER B CA 1
ATOM 2372 C C A SER B 1 42 ? 28.856 -1.993 45.328 0.70 15.15 60 SER B C 1
ATOM 2373 C C B SER B 1 42 ? 28.845 -1.996 45.306 0.30 14.98 60 SER B C 1
ATOM 2374 O O A SER B 1 42 ? 29.947 -2.502 45.007 0.70 16.12 60 SER B O 1
ATOM 2375 O O B SER B 1 42 ? 29.923 -2.512 44.951 0.30 15.48 60 SER B O 1
ATOM 2380 N N . LYS B 1 43 ? 27.911 -2.631 46.024 1.00 14.65 61 LYS B N 1
ATOM 2381 C CA . LYS B 1 43 ? 28.126 -4.037 46.469 1.00 15.08 61 LYS B CA 1
ATOM 2382 C C . LYS B 1 43 ? 27.875 -4.975 45.283 1.00 13.97 61 LYS B C 1
ATOM 2383 O O . LYS B 1 43 ? 26.882 -4.787 44.564 1.00 13.31 61 LYS B O 1
ATOM 2389 N N . GLU B 1 44 ? 28.748 -5.970 45.113 1.00 13.77 62 GLU B N 1
ATOM 2390 C CA . GLU B 1 44 ? 28.630 -6.910 43.969 1.00 13.12 62 GLU B CA 1
ATOM 2391 C C . GLU B 1 44 ? 27.735 -8.103 44.331 1.00 12.49 62 GLU B C 1
ATOM 2392 O O . GLU B 1 44 ? 27.918 -8.692 45.420 1.00 13.52 62 GLU B O 1
ATOM 2398 N N . TYR B 1 45 ? 26.827 -8.455 43.415 1.00 11.42 63 TYR B N 1
ATOM 2399 C CA . TYR B 1 45 ? 25.889 -9.594 43.579 1.00 11.50 63 TYR B CA 1
ATOM 2400 C C . TYR B 1 45 ? 25.930 -10.479 42.335 1.00 10.83 63 TYR B C 1
ATOM 2401 O O . TYR B 1 45 ? 26.299 -10.007 41.245 1.00 10.38 63 TYR B O 1
ATOM 2410 N N . LEU B 1 46 ? 25.546 -11.744 42.505 1.00 11.08 64 LEU B N 1
ATOM 2411 C CA . LEU B 1 46 ? 25.436 -12.672 41.349 1.00 10.86 64 LEU B CA 1
ATOM 2412 C C . LEU B 1 46 ? 24.585 -11.999 40.280 1.00 9.92 64 LEU B C 1
ATOM 2413 O O . LEU B 1 46 ? 23.504 -11.523 40.596 1.00 10.28 64 LEU B O 1
ATOM 2418 N N . PRO B 1 47 ? 25.019 -11.941 39.001 1.00 9.44 65 PRO B N 1
ATOM 2419 C CA . PRO B 1 47 ? 24.220 -11.287 37.964 1.00 9.06 65 PRO B CA 1
ATOM 2420 C C . PRO B 1 47 ? 22.992 -12.102 37.524 1.00 8.97 65 PRO B C 1
ATOM 2421 O O . PRO B 1 47 ? 22.043 -11.526 37.006 1.00 8.78 65 PRO B O 1
ATOM 2425 N N . ALA B 1 48 ? 23.036 -13.419 37.719 1.00 9.58 66 ALA B N 1
ATOM 2426 C CA . ALA B 1 48 ? 21.930 -14.285 37.257 1.00 9.89 66 ALA B CA 1
ATOM 2427 C C . ALA B 1 48 ? 21.662 -13.996 35.764 1.00 9.18 66 ALA B C 1
ATOM 2428 O O . ALA B 1 48 ? 22.625 -13.750 35.025 1.00 9.10 66 ALA B O 1
ATOM 2430 N N A SER B 1 49 ? 20.392 -13.964 35.350 0.70 9.23 67 SER B N 1
ATOM 2431 N N B SER B 1 49 ? 20.394 -13.987 35.343 0.30 9.27 67 SER B N 1
ATOM 2432 C CA A SER B 1 49 ? 20.068 -13.833 33.903 0.70 8.85 67 SER B CA 1
ATOM 2433 C CA B SER B 1 49 ? 20.081 -13.839 33.896 0.30 9.03 67 SER B CA 1
ATOM 2434 C C A SER B 1 49 ? 20.506 -12.473 33.336 0.70 8.06 67 SER B C 1
ATOM 2435 C C B SER B 1 49 ? 20.517 -12.479 33.334 0.30 8.19 67 SER B C 1
ATOM 2436 O O A SER B 1 49 ? 20.557 -12.348 32.107 0.70 8.31 67 SER B O 1
ATOM 2437 O O B SER B 1 49 ? 20.550 -12.358 32.098 0.30 8.18 67 SER B O 1
ATOM 2442 N N . THR B 1 50 ? 20.856 -11.495 34.175 1.00 7.84 68 THR B N 1
ATOM 2443 C CA . THR B 1 50 ? 21.347 -10.216 33.580 1.00 7.77 68 THR B CA 1
ATOM 2444 C C . THR B 1 50 ? 22.669 -10.499 32.848 1.00 7.66 68 THR B C 1
ATOM 2445 O O . THR B 1 50 ? 23.020 -9.730 31.948 1.00 7.67 68 THR B O 1
ATOM 2449 N N . PHE B 1 51 ? 23.337 -11.604 33.186 1.00 8.01 69 PHE B N 1
ATOM 2450 C CA . PHE B 1 51 ? 24.602 -11.992 32.518 1.00 8.45 69 PHE B CA 1
ATOM 2451 C C . PHE B 1 51 ? 24.348 -12.380 31.055 1.00 7.94 69 PHE B C 1
ATOM 2452 O O . PHE B 1 51 ? 25.304 -12.416 30.270 1.00 8.68 69 PHE B O 1
ATOM 2460 N N . LYS B 1 52 ? 23.093 -12.620 30.677 1.00 7.74 70 LYS B N 1
ATOM 2461 C CA . LYS B 1 52 ? 22.829 -12.982 29.263 1.00 7.99 70 LYS B CA 1
ATOM 2462 C C . LYS B 1 52 ? 23.167 -11.807 28.340 1.00 7.73 70 LYS B C 1
ATOM 2463 O O . LYS B 1 52 ? 23.395 -12.059 27.153 1.00 8.41 70 LYS B O 1
AT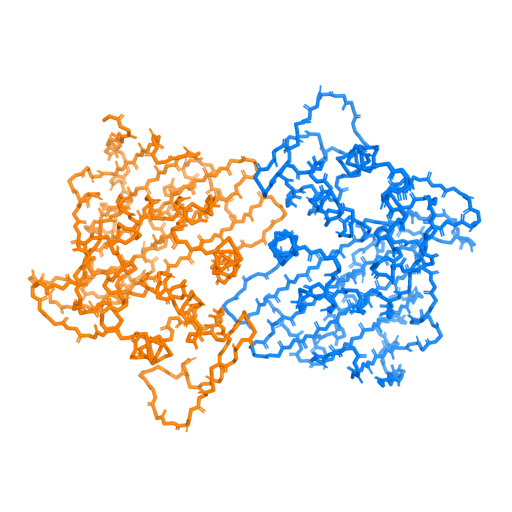OM 2469 N N . ILE B 1 53 ? 23.189 -10.576 28.855 1.00 7.61 71 ILE B N 1
ATOM 2470 C CA . ILE B 1 53 ? 23.536 -9.416 27.982 1.00 7.74 71 ILE B CA 1
ATOM 2471 C C . ILE B 1 53 ? 24.980 -9.554 27.495 1.00 8.02 71 ILE B C 1
ATOM 2472 O O . ILE B 1 53 ? 25.204 -9.639 26.284 1.00 8.23 71 ILE B O 1
ATOM 2477 N N . PRO B 1 54 ? 26.022 -9.590 28.362 1.00 8.22 72 PRO B N 1
ATOM 2478 C CA . PRO B 1 54 ? 27.378 -9.778 27.848 1.00 9.27 72 PRO B CA 1
ATOM 2479 C C . PRO B 1 54 ? 27.537 -11.135 27.140 1.00 9.74 72 PRO B C 1
ATOM 2480 O O . PRO B 1 54 ? 28.247 -11.206 26.168 1.00 10.86 72 PRO B O 1
ATOM 2484 N N . ASN B 1 55 ? 26.861 -12.174 27.632 1.00 9.41 73 ASN B N 1
ATOM 2485 C CA . ASN B 1 55 ? 26.959 -13.531 27.024 1.00 10.14 73 ASN B CA 1
ATOM 2486 C C . ASN B 1 55 ? 26.521 -13.441 25.551 1.00 9.40 73 ASN B C 1
ATOM 2487 O O . ASN B 1 55 ? 27.183 -14.042 24.687 1.00 10.52 73 ASN B O 1
ATOM 2492 N N . ALA B 1 56 ? 25.443 -12.702 25.266 1.00 8.47 74 ALA B N 1
ATOM 2493 C CA . ALA B 1 56 ? 24.945 -12.579 23.875 1.00 8.57 74 ALA B CA 1
ATOM 2494 C C . ALA B 1 56 ? 25.945 -11.792 23.024 1.00 8.71 74 ALA B C 1
ATOM 2495 O O . ALA B 1 56 ? 26.189 -12.188 21.879 1.00 9.47 74 ALA B O 1
ATOM 2497 N N . ILE B 1 57 ? 26.478 -10.695 23.561 1.00 8.61 75 ILE B N 1
ATOM 2498 C CA . ILE B 1 57 ? 27.454 -9.879 22.784 1.00 9.11 75 ILE B CA 1
ATOM 2499 C C . ILE B 1 57 ? 28.682 -10.742 22.473 1.00 9.83 75 ILE B C 1
ATOM 2500 O O . ILE B 1 57 ? 29.149 -10.738 21.314 1.00 10.81 75 ILE B O 1
ATOM 2505 N N . ILE B 1 58 ? 29.178 -11.458 23.478 1.00 9.78 76 ILE B N 1
ATOM 2506 C CA . ILE B 1 58 ? 30.383 -12.313 23.282 1.00 10.92 76 ILE B CA 1
ATOM 2507 C C . ILE B 1 58 ? 30.063 -13.414 22.263 1.00 10.84 76 ILE B C 1
ATOM 2508 O O . ILE B 1 58 ? 30.914 -13.681 21.402 1.00 12.08 76 ILE B O 1
ATOM 2513 N N . GLY B 1 59 ? 28.887 -14.035 22.368 1.00 10.06 77 GLY B N 1
ATOM 2514 C CA . GLY B 1 59 ? 28.484 -15.078 21.403 1.00 10.37 77 GLY B CA 1
ATOM 2515 C C . GLY B 1 59 ? 28.514 -14.551 19.979 1.00 10.40 77 GLY B C 1
ATOM 2516 O O . GLY B 1 59 ? 29.005 -15.260 19.092 1.00 11.47 77 GLY B O 1
ATOM 2517 N N . LEU B 1 60 ? 28.019 -13.333 19.762 1.00 10.23 78 LEU B N 1
ATOM 2518 C CA . LEU B 1 60 ? 28.053 -12.748 18.395 1.00 10.65 78 LEU B CA 1
ATOM 2519 C C . LEU B 1 60 ? 29.491 -12.386 17.999 1.00 11.50 78 LEU B C 1
ATOM 2520 O O . LEU B 1 60 ? 29.876 -12.671 16.848 1.00 12.26 78 LEU B O 1
ATOM 2525 N N . GLU B 1 61 ? 30.256 -11.787 18.913 1.00 11.82 79 GLU B N 1
ATOM 2526 C CA . GLU B 1 61 ? 31.644 -11.344 18.600 1.00 13.47 79 GLU B CA 1
ATOM 2527 C C . GLU B 1 61 ? 32.513 -12.525 18.159 1.00 14.42 79 GLU B C 1
ATOM 2528 O O . GLU B 1 61 ? 33.325 -12.351 17.230 1.00 16.24 79 GLU B O 1
ATOM 2534 N N . THR B 1 62 ? 32.332 -13.678 18.800 1.00 14.13 80 THR B N 1
ATOM 2535 C CA . THR B 1 62 ? 33.171 -14.877 18.546 1.00 14.98 80 THR B CA 1
ATOM 2536 C C . THR B 1 62 ? 32.605 -15.723 17.399 1.00 15.61 80 THR B C 1
ATOM 2537 O O . THR B 1 62 ? 33.268 -16.696 17.025 1.00 18.12 80 THR B O 1
ATOM 2541 N N . GLY B 1 63 ? 31.428 -15.380 16.873 1.00 14.29 81 GLY B N 1
ATOM 2542 C CA . GLY B 1 63 ? 30.819 -16.167 15.785 1.00 14.84 81 GLY B CA 1
ATOM 2543 C C . GLY B 1 63 ? 30.096 -17.407 16.291 1.00 14.69 81 GLY B C 1
ATOM 2544 O O . GLY B 1 63 ? 29.554 -18.143 15.446 1.00 15.91 81 GLY B O 1
ATOM 2545 N N . VAL B 1 64 ? 30.109 -17.657 17.606 1.00 14.17 82 VAL B N 1
ATOM 2546 C CA . VAL B 1 64 ? 29.353 -18.815 18.170 1.00 14.66 82 VAL B CA 1
ATOM 2547 C C . VAL B 1 64 ? 27.875 -18.599 17.828 1.00 14.28 82 VAL B C 1
ATOM 2548 O O . VAL B 1 64 ? 27.207 -19.562 17.406 1.00 15.17 82 VAL B O 1
ATOM 2552 N N . ILE B 1 65 ? 27.376 -17.383 18.060 1.00 13.48 83 ILE B N 1
ATOM 2553 C CA . ILE B 1 65 ? 26.042 -16.986 17.533 1.00 13.31 83 ILE B CA 1
ATOM 2554 C C . ILE B 1 65 ? 26.333 -16.532 16.102 1.00 14.35 83 ILE B C 1
ATOM 2555 O O . ILE B 1 65 ? 27.011 -15.501 15.932 1.00 14.66 83 ILE B O 1
ATOM 2560 N N . LYS B 1 66 ? 25.913 -17.341 15.130 1.00 17.56 84 LYS B N 1
ATOM 2561 C CA . LYS B 1 66 ? 26.287 -17.165 13.701 1.00 19.78 84 LYS B CA 1
ATOM 2562 C C . LYS B 1 66 ? 25.853 -15.786 13.204 1.00 19.61 84 LYS B C 1
ATOM 2563 O O . LYS B 1 66 ? 26.647 -15.128 12.500 1.00 22.74 84 LYS B O 1
ATOM 2569 N N . ASN B 1 67 ? 24.639 -15.374 13.558 1.00 18.29 85 ASN B N 1
ATOM 2570 C CA . ASN B 1 67 ? 24.147 -14.039 13.152 1.00 17.93 85 ASN B CA 1
ATOM 2571 C C . ASN B 1 67 ? 22.865 -13.727 13.924 1.00 14.90 85 ASN B C 1
ATOM 2572 O O . ASN B 1 67 ? 22.395 -14.549 14.719 1.00 14.37 85 ASN B O 1
ATOM 2577 N N . GLU B 1 68 ? 22.357 -12.538 13.680 1.00 14.58 86 GLU B N 1
ATOM 2578 C CA . GLU B 1 68 ? 21.143 -11.975 14.305 1.00 14.36 86 GLU B CA 1
ATOM 2579 C C . GLU B 1 68 ? 19.922 -12.900 14.163 1.00 12.85 86 GLU B C 1
ATOM 2580 O O . GLU B 1 68 ? 19.064 -12.881 15.059 1.00 13.17 86 GLU B O 1
ATOM 2586 N N . HIS B 1 69 ? 19.868 -13.706 13.099 1.00 12.30 87 HIS B N 1
ATOM 2587 C CA . HIS B 1 69 ? 18.659 -14.504 12.751 1.00 12.90 87 HIS B CA 1
ATOM 2588 C C . HIS B 1 69 ? 18.786 -15.967 13.196 1.00 12.65 87 HIS B C 1
ATOM 2589 O O . HIS B 1 69 ? 17.889 -16.765 12.866 1.00 13.62 87 HIS B O 1
ATOM 2596 N N . GLN B 1 70 ? 19.826 -16.303 13.951 1.00 12.65 88 GLN B N 1
ATOM 2597 C CA . GLN B 1 70 ? 20.004 -17.725 14.339 1.00 13.92 88 GLN B CA 1
ATOM 2598 C C . GLN B 1 70 ? 18.823 -18.212 15.187 1.00 13.62 88 GLN B C 1
ATOM 2599 O O . GLN B 1 70 ? 18.378 -17.481 16.092 1.00 13.55 88 GLN B O 1
ATOM 2605 N N . VAL B 1 71 ? 18.341 -19.416 14.882 1.00 13.70 89 VAL B N 1
ATOM 2606 C CA . VAL B 1 71 ? 17.263 -20.070 15.677 1.00 13.44 89 VAL B CA 1
ATOM 2607 C C . VAL B 1 71 ? 17.929 -21.168 16.511 1.00 14.01 89 VAL B C 1
ATOM 2608 O O . VAL B 1 71 ? 18.607 -22.036 15.921 1.00 16.17 89 VAL B O 1
ATOM 2612 N N . PHE B 1 72 ? 17.766 -21.098 17.832 1.00 13.39 90 PHE B N 1
ATOM 2613 C CA . PHE B 1 72 ? 18.303 -22.103 18.782 1.00 14.25 90 PHE B CA 1
ATOM 2614 C C . PHE B 1 72 ? 17.266 -23.218 18.881 1.00 15.06 90 PHE B C 1
ATOM 2615 O O . PHE B 1 72 ? 16.213 -23.010 19.500 1.00 15.71 90 PHE B O 1
ATOM 2623 N N . LYS B 1 73 ? 17.554 -24.342 18.227 1.00 17.24 91 LYS B N 1
ATOM 2624 C CA . LYS B 1 73 ? 16.607 -25.480 18.156 1.00 19.34 91 LYS B CA 1
ATOM 2625 C C . LYS B 1 73 ? 16.556 -26.236 19.486 1.00 18.84 91 LYS B C 1
ATOM 2626 O O . LYS B 1 73 ? 17.623 -26.468 20.090 1.00 20.16 91 LYS B O 1
ATOM 2632 N N . TRP B 1 74 ? 15.346 -26.587 19.920 1.00 18.69 92 TRP B N 1
ATOM 2633 C CA . TRP B 1 74 ? 15.188 -27.460 21.111 1.00 18.85 92 TRP B CA 1
ATOM 2634 C C . TRP B 1 74 ? 15.397 -28.917 20.676 1.00 21.40 92 TRP B C 1
ATOM 2635 O O . TRP B 1 74 ? 14.711 -29.351 19.729 1.00 23.66 92 TRP B O 1
ATOM 2646 N N . ASP B 1 75 ? 16.308 -29.634 21.345 1.00 22.28 93 ASP B N 1
ATOM 2647 C CA . ASP B 1 75 ? 16.660 -31.034 20.979 1.00 24.12 93 ASP B CA 1
ATOM 2648 C C . ASP B 1 75 ? 15.612 -32.017 21.517 1.00 24.44 93 ASP B C 1
ATOM 2649 O O . ASP B 1 75 ? 15.800 -33.231 21.318 1.00 27.10 93 ASP B O 1
ATOM 2654 N N . GLY B 1 76 ? 14.564 -31.520 22.181 1.00 22.85 94 GLY B N 1
ATOM 2655 C CA . GLY B 1 76 ? 13.500 -32.391 22.720 1.00 24.41 94 GLY B CA 1
ATOM 2656 C C . GLY B 1 76 ? 13.838 -32.957 24.092 1.00 24.91 94 GLY B C 1
ATOM 2657 O O . GLY B 1 76 ? 12.964 -33.635 24.672 1.00 27.21 94 GLY B O 1
ATOM 2658 N N . LYS B 1 77 ? 15.056 -32.714 24.595 1.00 24.34 95 LYS B N 1
ATOM 2659 C CA . LYS B 1 77 ? 15.460 -33.237 25.932 1.00 25.24 95 LYS B CA 1
ATOM 2660 C C . LYS B 1 77 ? 14.885 -32.310 27.001 1.00 22.97 95 LYS B C 1
ATOM 2661 O O . LYS B 1 77 ? 14.837 -31.100 26.808 1.00 21.59 95 LYS B O 1
ATOM 2667 N N . PRO B 1 78 ? 14.423 -32.837 28.157 1.00 23.42 96 PRO B N 1
ATOM 2668 C CA . PRO B 1 78 ? 13.802 -32.003 29.187 1.00 22.57 96 PRO B CA 1
ATOM 2669 C C . PRO B 1 78 ? 14.642 -30.800 29.640 1.00 20.41 96 PRO B C 1
ATOM 2670 O O . PRO B 1 78 ? 15.848 -30.936 29.774 1.00 20.94 96 PRO B O 1
ATOM 2674 N N . ARG B 1 79 ? 13.979 -29.654 29.823 1.00 18.52 97 ARG B N 1
ATOM 2675 C CA . ARG B 1 79 ? 14.627 -28.423 30.348 1.00 17.05 97 ARG B CA 1
ATOM 2676 C C . ARG B 1 79 ? 13.984 -28.056 31.691 1.00 17.64 97 ARG B C 1
ATOM 2677 O O . ARG B 1 79 ? 12.894 -28.576 31.988 1.00 19.52 97 ARG B O 1
ATOM 2685 N N . ALA B 1 80 ? 14.638 -27.183 32.463 1.00 16.91 98 ALA B N 1
ATOM 2686 C CA . ALA B 1 80 ? 14.184 -26.852 33.837 1.00 18.07 98 ALA B CA 1
ATOM 2687 C C . ALA B 1 80 ? 12.839 -26.115 33.828 1.00 18.99 98 ALA B C 1
ATOM 2688 O O . ALA B 1 80 ? 12.112 -26.195 34.837 1.00 21.54 98 ALA B O 1
ATOM 2690 N N A MET B 1 81 ? 12.533 -25.409 32.735 0.70 18.56 99 MET B N 1
ATOM 2691 N N B MET B 1 81 ? 12.535 -25.411 32.733 0.30 18.51 99 MET B N 1
ATOM 2692 C CA A MET B 1 81 ? 11.239 -24.684 32.612 0.70 19.49 99 MET B CA 1
ATOM 2693 C CA B MET B 1 81 ? 11.254 -24.664 32.595 0.30 19.35 99 MET B CA 1
ATOM 2694 C C A MET B 1 81 ? 10.585 -25.058 31.279 0.70 19.51 99 MET B C 1
ATOM 2695 C C B MET B 1 81 ? 10.588 -25.065 31.274 0.30 19.35 99 MET B C 1
ATOM 2696 O O A MET B 1 81 ? 11.306 -25.112 30.260 0.70 18.23 99 MET B O 1
ATOM 2697 O O B MET B 1 81 ? 11.307 -25.152 30.258 0.30 18.47 99 MET B O 1
ATOM 2706 N N . LYS B 1 82 ? 9.271 -25.304 31.295 1.00 20.92 100 LYS B N 1
ATOM 2707 C CA . LYS B 1 82 ? 8.533 -25.684 30.061 1.00 22.02 100 LYS B CA 1
ATOM 2708 C C . LYS B 1 82 ? 8.606 -24.535 29.045 1.00 19.73 100 LYS B C 1
ATOM 2709 O O . LYS B 1 82 ? 8.588 -24.827 27.838 1.00 19.89 100 LYS B O 1
ATOM 2715 N N . GLN B 1 83 ? 8.716 -23.286 29.514 1.00 19.53 101 GLN B N 1
ATOM 2716 C CA . GLN B 1 83 ? 8.768 -22.127 28.578 1.00 19.47 101 GLN B CA 1
ATOM 2717 C C . GLN B 1 83 ? 10.041 -22.190 27.719 1.00 16.57 101 GLN B C 1
ATOM 2718 O O . GLN B 1 83 ? 10.100 -21.467 26.716 1.00 16.67 101 GLN B O 1
ATOM 2724 N N . TRP B 1 84 ? 11.017 -23.024 28.092 1.00 15.18 102 TRP B N 1
ATOM 2725 C CA . TRP B 1 84 ? 12.277 -23.144 27.306 1.00 13.81 102 TRP B CA 1
ATOM 2726 C C . TRP B 1 84 ? 12.208 -24.327 26.337 1.00 14.31 102 TRP B C 1
ATOM 2727 O O . TRP B 1 84 ? 13.128 -24.454 25.513 1.00 13.93 102 TRP B O 1
ATOM 2738 N N . GLU B 1 85 ? 11.177 -25.167 26.444 1.00 15.52 103 GLU B N 1
ATOM 2739 C CA . GLU B 1 85 ? 11.095 -26.390 25.602 1.00 16.89 103 GLU B CA 1
ATOM 2740 C C . GLU B 1 85 ? 10.469 -26.037 24.255 1.00 16.83 103 GLU B C 1
ATOM 2741 O O . GLU B 1 85 ? 9.345 -26.476 23.963 1.00 18.96 103 GLU B O 1
ATOM 2747 N N . ARG B 1 86 ? 11.215 -25.273 23.464 1.00 16.19 104 ARG B N 1
ATOM 2748 C CA . ARG B 1 86 ? 10.763 -24.822 22.128 1.00 16.34 104 ARG B CA 1
ATOM 2749 C C . ARG B 1 86 ? 11.940 -24.163 21.418 1.00 14.98 104 ARG B C 1
ATOM 2750 O O . ARG B 1 86 ? 12.909 -23.774 22.109 1.00 14.91 104 ARG B O 1
ATOM 2758 N N . ASP B 1 87 ? 11.851 -24.053 20.094 1.00 15.37 105 ASP B N 1
ATOM 2759 C CA . ASP B 1 87 ? 12.875 -23.306 19.326 1.00 14.67 105 ASP B CA 1
ATOM 2760 C C . ASP B 1 87 ? 12.787 -21.840 19.760 1.00 13.11 105 ASP B C 1
ATOM 2761 O O . ASP B 1 87 ? 11.666 -21.366 20.011 1.00 13.06 105 ASP B O 1
ATOM 2766 N N . LEU B 1 88 ? 13.930 -21.164 19.865 1.00 11.77 106 LEU B N 1
ATOM 2767 C CA . LEU B 1 88 ? 13.951 -19.753 20.318 1.00 11.26 106 LEU B CA 1
ATOM 2768 C C . LEU B 1 88 ? 14.867 -18.941 19.412 1.00 10.31 106 LEU B C 1
ATOM 2769 O O . LEU B 1 88 ? 15.892 -19.461 18.960 1.00 10.74 106 LEU B O 1
ATOM 2774 N N . THR B 1 89 ? 14.489 -17.694 19.175 1.00 9.75 107 THR B N 1
ATOM 2775 C CA . THR B 1 89 ? 15.387 -16.737 18.498 1.00 9.52 107 THR B CA 1
ATOM 2776 C C . THR B 1 89 ? 16.352 -16.198 19.556 1.00 8.64 107 THR B C 1
ATOM 2777 O O . THR B 1 89 ? 16.178 -16.524 20.751 1.00 8.50 107 THR B O 1
ATOM 2781 N N . LEU B 1 90 ? 17.319 -15.379 19.151 1.00 8.84 108 LEU B N 1
ATOM 2782 C CA . LEU B 1 90 ? 18.216 -14.772 20.164 1.00 8.85 108 LEU B CA 1
ATOM 2783 C C . LEU B 1 90 ? 17.370 -13.894 21.097 1.00 7.94 108 LEU B C 1
ATOM 2784 O O . LEU B 1 90 ? 17.519 -13.981 22.322 1.00 8.10 108 LEU B O 1
ATOM 2789 N N . ARG B 1 91 ? 16.465 -13.107 20.525 1.00 7.70 109 ARG B N 1
ATOM 2790 C CA . ARG B 1 91 ? 15.602 -12.255 21.374 1.00 7.71 109 ARG B CA 1
ATOM 2791 C C . ARG B 1 91 ? 14.723 -13.136 22.274 1.00 7.62 109 ARG B C 1
ATOM 2792 O O . ARG B 1 91 ? 14.598 -12.837 23.471 1.00 8.07 109 ARG B O 1
ATOM 2800 N N . GLY B 1 92 ? 14.130 -14.194 21.725 1.00 7.86 110 GLY B N 1
ATOM 2801 C CA . GLY B 1 92 ? 13.268 -15.047 22.561 1.00 8.37 110 GLY B CA 1
ATOM 2802 C C . GLY B 1 92 ? 14.050 -15.648 23.710 1.00 8.24 110 GLY B C 1
ATOM 2803 O O . GLY B 1 92 ? 13.550 -15.654 24.851 1.00 9.33 110 GLY B O 1
ATOM 2804 N N . ALA B 1 93 ? 15.257 -16.131 23.424 1.00 8.14 111 ALA B N 1
ATOM 2805 C CA . ALA B 1 93 ? 16.071 -16.793 24.471 1.00 8.44 111 ALA B CA 1
ATOM 2806 C C . ALA B 1 93 ? 16.422 -15.798 25.584 1.00 8.37 111 ALA B C 1
ATOM 2807 O O . ALA B 1 93 ? 16.420 -16.188 26.761 1.00 9.29 111 ALA B O 1
ATOM 2809 N N . ILE B 1 94 ? 16.716 -14.551 25.218 1.00 8.30 112 ILE B N 1
ATOM 2810 C CA . ILE B 1 94 ? 17.027 -13.510 26.240 1.00 8.81 112 ILE B CA 1
ATOM 2811 C C . ILE B 1 94 ? 15.737 -13.174 27.001 1.00 9.07 112 ILE B C 1
ATOM 2812 O O . ILE B 1 94 ? 15.757 -13.153 28.248 1.00 9.90 112 ILE B O 1
ATOM 2817 N N . GLN B 1 95 ? 14.640 -12.959 26.272 1.00 8.91 113 GLN B N 1
ATOM 2818 C CA . GLN B 1 95 ? 13.377 -12.474 26.892 1.00 10.17 113 GLN B CA 1
ATOM 2819 C C . GLN B 1 95 ? 12.792 -13.515 27.860 1.00 10.41 113 GLN B C 1
ATOM 2820 O O . GLN B 1 95 ? 12.164 -13.099 28.846 1.00 12.50 113 GLN B O 1
ATOM 2826 N N . VAL B 1 96 ? 12.982 -14.812 27.601 1.00 10.31 114 VAL B N 1
ATOM 2827 C CA . VAL B 1 96 ? 12.414 -15.865 28.501 1.00 10.78 114 VAL B CA 1
ATOM 2828 C C . VAL B 1 96 ? 13.518 -16.401 29.423 1.00 10.46 114 VAL B C 1
ATOM 2829 O O . VAL B 1 96 ? 13.255 -17.368 30.148 1.00 10.99 114 VAL B O 1
ATOM 2833 N N . SER B 1 97 ? 14.699 -15.782 29.402 1.00 10.02 115 SER B N 1
ATOM 2834 C CA . SER B 1 97 ? 15.819 -16.174 30.301 1.00 10.28 115 SER B CA 1
ATOM 2835 C C . SER B 1 97 ? 16.160 -17.662 30.125 1.00 9.82 115 SER B C 1
ATOM 2836 O O . SER B 1 97 ? 16.350 -18.346 31.142 1.00 10.52 115 SER B O 1
ATOM 2839 N N . ALA B 1 98 ? 16.319 -18.113 28.875 1.00 9.49 116 ALA B N 1
ATOM 2840 C CA . ALA B 1 98 ? 16.575 -19.544 28.568 1.00 9.84 116 ALA B CA 1
ATOM 2841 C C . ALA B 1 98 ? 18.022 -19.934 28.906 1.00 9.47 116 ALA B C 1
ATOM 2842 O O . ALA B 1 98 ? 18.879 -19.952 28.010 1.00 10.45 116 ALA B O 1
ATOM 2844 N N . VAL B 1 99 ? 18.249 -20.300 30.164 1.00 9.75 117 VAL B N 1
ATOM 2845 C CA . VAL B 1 99 ? 19.585 -20.709 30.686 1.00 10.07 117 VAL B CA 1
ATOM 2846 C C . VAL B 1 99 ? 20.264 -21.740 29.782 1.00 10.27 117 VAL B C 1
ATOM 2847 O O . VAL B 1 99 ? 21.435 -21.562 29.454 1.00 10.81 117 VAL B O 1
ATOM 2851 N N . PRO B 1 100 ? 19.624 -22.867 29.381 1.00 10.68 118 PRO B N 1
ATOM 2852 C CA . PRO B 1 100 ? 20.313 -23.870 28.565 1.00 11.34 118 PRO B CA 1
ATOM 2853 C C . PRO B 1 100 ? 20.869 -23.334 27.237 1.00 11.05 118 PRO B C 1
ATOM 2854 O O . PRO B 1 100 ? 21.917 -23.786 26.813 1.00 11.87 118 PRO B O 1
ATOM 2858 N N . VAL B 1 101 ? 20.162 -22.396 26.607 1.00 10.83 119 VAL B N 1
ATOM 2859 C CA . VAL B 1 101 ? 20.655 -21.816 25.326 1.00 10.59 119 VAL B CA 1
ATOM 2860 C C . VAL B 1 101 ? 21.969 -21.082 25.595 1.00 10.13 119 VAL B C 1
ATOM 2861 O O . VAL B 1 101 ? 22.927 -21.266 24.829 1.00 10.61 119 VAL B O 1
ATOM 2865 N N . PHE B 1 102 ? 22.017 -20.309 26.676 1.00 9.84 120 PHE B N 1
ATOM 2866 C CA . PHE B 1 102 ? 23.218 -19.489 26.975 1.00 10.08 120 PHE B CA 1
ATOM 2867 C C . PHE B 1 102 ? 24.339 -20.357 27.548 1.00 11.03 120 PHE B C 1
ATOM 2868 O O . PHE B 1 102 ? 25.515 -20.017 27.314 1.00 12.06 120 PHE B O 1
ATOM 2876 N N . GLN B 1 103 ? 24.007 -21.443 28.244 1.00 11.48 121 GLN B N 1
ATOM 2877 C CA . GLN B 1 103 ? 25.104 -22.332 28.709 1.00 12.68 121 GLN B CA 1
ATOM 2878 C C . GLN B 1 103 ? 25.807 -22.930 27.486 1.00 13.02 121 GLN B C 1
ATOM 2879 O O . GLN B 1 103 ? 27.053 -23.047 27.510 1.00 13.99 121 GLN B O 1
ATOM 2885 N N . GLN B 1 104 ? 25.043 -23.303 26.458 1.00 12.73 122 GLN B N 1
ATOM 2886 C CA . GLN B 1 104 ? 25.665 -23.912 25.251 1.00 14.07 122 GLN B CA 1
ATOM 2887 C C . GLN B 1 104 ? 26.515 -22.849 24.544 1.00 14.02 122 GLN B C 1
ATOM 2888 O O . GLN B 1 104 ? 27.612 -23.176 24.080 1.00 15.08 122 GLN B O 1
ATOM 2894 N N . ILE B 1 105 ? 26.034 -21.609 24.493 1.00 12.53 123 ILE B N 1
ATOM 2895 C CA . ILE B 1 105 ? 26.836 -20.516 23.877 1.00 12.91 123 ILE B CA 1
ATOM 2896 C C . ILE B 1 105 ? 28.139 -20.359 24.673 1.00 13.02 123 ILE B C 1
ATOM 2897 O O . ILE B 1 105 ? 29.210 -20.315 24.048 1.00 14.00 123 ILE B O 1
ATOM 2902 N N . ALA B 1 106 ? 28.045 -20.295 26.005 1.00 12.81 124 ALA B N 1
ATOM 2903 C CA . ALA B 1 106 ? 29.236 -20.103 26.871 1.00 14.05 124 ALA B CA 1
ATOM 2904 C C . ALA B 1 106 ? 30.215 -21.272 26.698 1.00 15.41 124 ALA B C 1
ATOM 2905 O O . ALA B 1 106 ? 31.440 -21.024 26.715 1.00 16.28 124 ALA B O 1
ATOM 2907 N N . ARG B 1 107 ? 29.694 -22.495 26.549 1.00 15.86 125 ARG B N 1
ATOM 2908 C CA . ARG B 1 107 ? 30.547 -23.703 26.367 1.00 17.98 125 ARG B CA 1
ATOM 2909 C C . ARG B 1 107 ? 31.369 -23.562 25.080 1.00 18.80 125 ARG B C 1
ATOM 2910 O O . ARG B 1 107 ? 32.573 -23.888 25.099 1.00 20.07 125 ARG B O 1
ATOM 2918 N N . GLU B 1 108 ? 30.737 -23.078 24.009 1.00 17.66 126 GLU B N 1
ATOM 2919 C CA . GLU B 1 108 ? 31.409 -22.944 22.690 1.00 19.05 126 GLU B CA 1
ATOM 2920 C C . GLU B 1 108 ? 32.389 -21.768 22.725 1.00 18.90 126 GLU B C 1
ATOM 2921 O O . GLU B 1 108 ? 33.424 -21.856 22.054 1.00 20.82 126 GLU B O 1
ATOM 2927 N N . VAL B 1 109 ? 32.057 -20.701 23.456 1.00 17.21 127 VAL B N 1
ATOM 2928 C CA . VAL B 1 109 ? 32.987 -19.541 23.584 1.00 17.78 127 VAL B CA 1
ATOM 2929 C C . VAL B 1 109 ? 34.221 -20.012 24.361 1.00 18.41 127 VAL B C 1
ATOM 2930 O O . VAL B 1 109 ? 35.349 -19.689 23.936 1.00 19.74 127 VAL B O 1
ATOM 2934 N N . GLY B 1 110 ? 34.004 -20.746 25.457 1.00 18.02 128 GLY B N 1
ATOM 2935 C CA . GLY B 1 110 ? 35.108 -21.260 26.292 1.00 19.82 128 GLY B CA 1
ATOM 2936 C C . GLY B 1 110 ? 35.519 -20.271 27.372 1.00 20.44 128 GLY B C 1
ATOM 2937 O O . GLY B 1 110 ? 35.321 -19.060 27.176 1.00 19.60 128 GLY B O 1
ATOM 2938 N N . GLU B 1 111 ? 36.112 -20.778 28.457 1.00 23.79 129 GLU B N 1
ATOM 2939 C CA . GLU B 1 111 ? 36.533 -19.963 29.631 1.00 26.62 129 GLU B CA 1
ATOM 2940 C C . GLU B 1 111 ? 37.542 -18.874 29.239 1.00 27.46 129 GLU B C 1
ATOM 2941 O O . GLU B 1 111 ? 37.361 -17.725 29.697 1.00 29.99 129 GLU B O 1
ATOM 2947 N N . VAL B 1 112 ? 38.568 -19.222 28.456 1.00 28.96 130 VAL B N 1
ATOM 2948 C CA . VAL B 1 112 ? 39.638 -18.255 28.055 1.00 29.70 130 VAL B CA 1
ATOM 2949 C C . VAL B 1 112 ? 38.999 -17.031 27.387 1.00 27.51 130 VAL B C 1
ATOM 2950 O O . VAL B 1 112 ? 39.256 -15.905 27.858 1.00 27.24 130 VAL B O 1
ATOM 2954 N N . ARG B 1 113 ? 38.193 -17.243 26.341 1.00 24.15 131 ARG B N 1
ATOM 2955 C CA . ARG B 1 113 ? 37.591 -16.098 25.609 1.00 22.21 131 ARG B CA 1
ATOM 2956 C C . ARG B 1 113 ? 36.563 -15.380 26.487 1.00 20.35 131 ARG B C 1
ATOM 2957 O O . ARG B 1 113 ? 36.550 -14.145 26.462 1.00 19.82 131 ARG B O 1
ATOM 2965 N N A MET B 1 114 ? 35.753 -16.135 27.232 0.50 19.62 132 MET B N 1
ATOM 2966 N N B MET B 1 114 ? 35.713 -16.121 27.217 0.50 19.18 132 MET B N 1
ATOM 2967 C CA A MET B 1 114 ? 34.734 -15.509 28.114 0.50 19.22 132 MET B CA 1
ATOM 2968 C CA B MET B 1 114 ? 34.704 -15.458 28.096 0.50 18.58 132 MET B CA 1
ATOM 2969 C C A MET B 1 114 ? 35.448 -14.533 29.056 0.50 20.11 132 MET B C 1
ATOM 2970 C C B MET B 1 114 ? 35.448 -14.516 29.057 0.50 19.95 132 MET B C 1
ATOM 2971 O O A MET B 1 114 ? 35.010 -13.371 29.150 0.50 19.84 132 MET B O 1
ATOM 2972 O O B MET B 1 114 ? 35.028 -13.350 29.172 0.50 19.63 132 MET B O 1
ATOM 2981 N N . GLN B 1 115 ? 36.539 -14.993 29.673 1.00 22.05 133 GLN B N 1
ATOM 2982 C CA . GLN B 1 115 ? 37.369 -14.182 30.612 1.00 23.95 133 GLN B CA 1
ATOM 2983 C C . GLN B 1 115 ? 37.877 -12.917 29.910 1.00 23.72 133 GLN B C 1
ATOM 2984 O O . GLN B 1 115 ? 37.740 -11.814 30.483 1.00 24.35 133 GLN B O 1
ATOM 2990 N N . LYS B 1 116 ? 38.453 -13.092 28.719 1.00 20.70 134 LYS B N 1
ATOM 2991 C CA . LYS B 1 116 ? 39.035 -11.978 27.926 1.00 21.58 134 LYS B CA 1
ATOM 2992 C C . LYS B 1 116 ? 37.977 -10.892 27.717 1.00 19.12 134 LYS B C 1
ATOM 2993 O O . LYS B 1 116 ? 38.299 -9.714 27.929 1.00 18.50 134 LYS B O 1
ATOM 2999 N N . TYR B 1 117 ? 36.757 -11.288 27.352 1.00 18.22 135 TYR B N 1
ATOM 3000 C CA . TYR B 1 117 ? 35.697 -10.287 27.059 1.00 17.50 135 TYR B CA 1
ATOM 3001 C C . TYR B 1 117 ? 35.165 -9.650 28.347 1.00 15.96 135 TYR B C 1
ATOM 3002 O O . TYR B 1 117 ? 34.856 -8.450 28.307 1.00 16.01 135 TYR B O 1
ATOM 3011 N N . LEU B 1 118 ? 35.055 -10.406 29.442 1.00 15.73 136 LEU B N 1
ATOM 3012 C CA . LEU B 1 118 ? 34.557 -9.775 30.695 1.00 15.79 136 LEU B CA 1
ATOM 3013 C C . LEU B 1 118 ? 35.568 -8.711 31.142 1.00 15.21 136 LEU B C 1
ATOM 3014 O O . LEU B 1 118 ? 35.139 -7.677 31.695 1.00 14.85 136 LEU B O 1
ATOM 3019 N N . LYS B 1 119 ? 36.856 -8.927 30.868 1.00 16.22 137 LYS B N 1
ATOM 3020 C CA . LYS B 1 119 ? 37.879 -7.905 31.206 1.00 17.50 137 LYS B CA 1
ATOM 3021 C C . LYS B 1 119 ? 37.702 -6.707 30.264 1.00 17.31 137 LYS B C 1
ATOM 3022 O O . LYS B 1 119 ? 37.704 -5.566 30.757 1.00 18.41 137 LYS B O 1
ATOM 3028 N N . LYS B 1 120 ? 37.519 -6.966 28.966 1.00 16.79 138 LYS B N 1
ATOM 3029 C CA . LYS B 1 120 ? 37.323 -5.864 27.982 1.00 18.01 138 LYS B CA 1
ATOM 3030 C C . LYS B 1 120 ? 36.099 -5.031 28.373 1.00 16.46 138 LYS B C 1
ATOM 3031 O O . LYS B 1 120 ? 36.151 -3.808 28.218 1.00 17.53 138 LYS B O 1
ATOM 3037 N N . PHE B 1 121 ? 35.043 -5.685 28.864 1.00 14.73 139 PHE B N 1
ATOM 3038 C CA . PHE B 1 121 ? 33.783 -4.977 29.214 1.00 13.57 139 PHE B CA 1
ATOM 3039 C C . PHE B 1 121 ? 33.801 -4.424 30.646 1.00 13.65 139 PHE B C 1
ATOM 3040 O O . PHE B 1 121 ? 32.792 -3.804 31.033 1.00 14.21 139 PHE B O 1
ATOM 3048 N N . SER B 1 122 ? 34.880 -4.631 31.406 1.00 13.61 140 SER B N 1
ATOM 3049 C CA . SER B 1 122 ? 34.904 -4.191 32.829 1.00 14.19 140 SER B CA 1
ATOM 3050 C C . SER B 1 122 ? 33.635 -4.714 33.517 1.00 13.35 140 SER B C 1
ATOM 3051 O O . SER B 1 122 ? 32.956 -3.945 34.225 1.00 13.76 140 SER B O 1
ATOM 3054 N N . TYR B 1 123 ? 33.353 -6.003 33.338 1.00 12.98 141 TYR B N 1
ATOM 3055 C CA . TYR B 1 123 ? 32.082 -6.571 33.848 1.00 11.68 141 TYR B CA 1
ATOM 3056 C C . TYR B 1 123 ? 32.276 -7.191 35.233 1.00 11.90 141 TYR B C 1
ATOM 3057 O O . TYR B 1 123 ? 32.749 -8.338 35.336 1.00 12.48 141 TYR B O 1
ATOM 3066 N N . GLY B 1 124 ? 31.872 -6.449 36.261 1.00 11.99 142 GLY B N 1
ATOM 3067 C CA . GLY B 1 124 ? 31.920 -6.926 37.654 1.00 12.50 142 GLY B CA 1
ATOM 3068 C C . GLY B 1 124 ? 33.316 -7.315 38.088 1.00 13.50 142 GLY B C 1
ATOM 3069 O O . GLY B 1 124 ? 34.280 -6.653 37.664 1.00 15.43 142 GLY B O 1
ATOM 3070 N N . ASN B 1 125 ? 33.415 -8.360 38.909 1.00 13.42 143 ASN B N 1
ATOM 3071 C CA . ASN B 1 125 ? 34.732 -8.817 39.422 1.00 14.93 143 ASN B CA 1
ATOM 3072 C C . ASN B 1 125 ? 35.450 -9.634 38.337 1.00 15.74 143 ASN B C 1
ATOM 3073 O O . ASN B 1 125 ? 36.564 -10.107 38.611 1.00 17.67 143 ASN B O 1
ATOM 3078 N N . GLN B 1 126 ? 34.827 -9.790 37.161 1.00 15.79 144 GLN B N 1
ATOM 3079 C CA . GLN B 1 126 ? 35.450 -10.463 35.985 1.00 17.04 144 GLN B CA 1
ATOM 3080 C C . GLN B 1 126 ? 35.854 -11.900 36.335 1.00 18.27 144 GLN B C 1
ATOM 3081 O O . GLN B 1 126 ? 36.794 -12.415 35.698 1.00 20.61 144 GLN B O 1
ATOM 3087 N N . ASN B 1 127 ? 35.152 -12.533 37.280 1.00 18.38 145 ASN B N 1
ATOM 3088 C CA . ASN B 1 127 ? 35.498 -13.919 37.696 1.00 20.37 145 ASN B CA 1
ATOM 3089 C C . ASN B 1 127 ? 35.051 -14.906 36.613 1.00 23.31 145 ASN B C 1
ATOM 3090 O O . ASN B 1 127 ? 33.972 -14.705 36.017 1.00 24.44 145 ASN B O 1
ATOM 3095 N N . ILE B 1 128 ? 35.858 -15.953 36.423 1.00 25.67 146 ILE B N 1
ATOM 3096 C CA . ILE B 1 128 ? 35.688 -17.005 35.376 1.00 27.09 146 ILE B CA 1
ATOM 3097 C C . ILE B 1 128 ? 34.586 -18.002 35.778 1.00 25.79 146 ILE B C 1
ATOM 3098 O O . ILE B 1 128 ? 34.107 -18.715 34.878 1.00 28.77 146 ILE B O 1
ATOM 3103 N N . SER B 1 129 ? 34.166 -18.014 37.054 1.00 22.67 147 SER B N 1
ATOM 3104 C CA . SER B 1 129 ? 33.208 -19.034 37.574 1.00 21.58 147 SER B CA 1
ATOM 3105 C C . SER B 1 129 ? 31.780 -18.488 37.708 1.00 19.91 147 SER B C 1
ATOM 3106 O O . SER B 1 129 ? 31.612 -17.263 37.821 1.00 19.70 147 SER B O 1
ATOM 3109 N N . GLY B 1 130 ? 30.796 -19.392 37.750 1.00 20.30 148 GLY B N 1
ATOM 3110 C CA . GLY B 1 130 ? 29.379 -19.006 37.889 1.00 20.08 148 GLY B CA 1
ATOM 3111 C C . GLY B 1 130 ? 28.831 -18.445 36.592 1.00 20.50 148 GLY B C 1
ATOM 3112 O O . GLY B 1 130 ? 28.920 -19.139 35.565 1.00 22.06 148 GLY B O 1
ATOM 3113 N N . GLY B 1 131 ? 28.299 -17.222 36.632 1.00 19.17 149 GLY B N 1
ATOM 3114 C CA . GLY B 1 131 ? 27.716 -16.591 35.435 1.00 19.53 149 GLY B CA 1
ATOM 3115 C C . GLY B 1 131 ? 26.426 -17.280 35.031 1.00 18.87 149 GLY B C 1
ATOM 3116 O O . GLY B 1 131 ? 25.438 -17.164 35.786 1.00 20.50 149 GLY B O 1
ATOM 3117 N N . ILE B 1 132 ? 26.443 -17.976 33.889 1.00 20.28 150 ILE B N 1
ATOM 3118 C CA . ILE B 1 132 ? 25.265 -18.732 33.360 1.00 21.38 150 ILE B CA 1
ATOM 3119 C C . ILE B 1 132 ? 25.204 -20.110 34.034 1.00 21.53 150 ILE B C 1
ATOM 3120 O O . ILE B 1 132 ? 24.134 -20.757 33.974 1.00 22.40 150 ILE B O 1
ATOM 3125 N N . ASP B 1 133 ? 26.314 -20.543 34.638 1.00 22.09 151 ASP B N 1
ATOM 3126 C CA . ASP B 1 133 ? 26.395 -21.863 35.319 1.00 23.65 151 ASP B CA 1
ATOM 3127 C C . ASP B 1 133 ? 26.042 -21.677 36.800 1.00 22.57 151 ASP B C 1
ATOM 3128 O O . ASP B 1 133 ? 26.401 -20.632 37.370 1.00 22.63 151 ASP B O 1
ATOM 3133 N N . LYS B 1 134 ? 25.351 -22.656 37.391 1.00 22.67 152 LYS B N 1
ATOM 3134 C CA . LYS B 1 134 ? 24.955 -22.595 38.823 1.00 22.36 152 LYS B CA 1
ATOM 3135 C C . LYS B 1 134 ? 26.154 -23.000 39.684 1.00 21.37 152 LYS B C 1
ATOM 3136 O O . LYS B 1 134 ? 26.654 -24.125 39.504 1.00 23.51 152 LYS B O 1
ATOM 3142 N N . SER B 1 135 ? 26.575 -22.119 40.593 1.00 19.78 153 SER B N 1
ATOM 3143 C CA . SER B 1 135 ? 27.720 -22.379 41.504 1.00 20.14 153 SER B CA 1
ATOM 3144 C C . SER B 1 135 ? 27.400 -21.790 42.878 1.00 19.69 153 SER B C 1
ATOM 3145 O O . SER B 1 135 ? 26.630 -20.807 42.929 1.00 19.49 153 SER B O 1
ATOM 3148 N N . TRP B 1 136 ? 27.949 -22.375 43.947 1.00 20.34 154 TRP B N 1
ATOM 3149 C CA . TRP B 1 136 ? 27.762 -21.799 45.306 1.00 20.78 154 TRP B CA 1
ATOM 3150 C C . TRP B 1 136 ? 29.101 -21.238 45.798 1.00 21.98 154 TRP B C 1
ATOM 3151 O O . TRP B 1 136 ? 29.178 -20.849 46.980 1.00 22.01 154 TRP B O 1
ATOM 3162 N N . LEU B 1 137 ? 30.102 -21.192 44.909 1.00 22.55 155 LEU B N 1
ATOM 3163 C CA . LEU B 1 137 ? 31.456 -20.678 45.253 1.00 23.51 155 LEU B CA 1
ATOM 3164 C C . LEU B 1 137 ? 31.352 -19.241 45.764 1.00 24.35 155 LEU B C 1
ATOM 3165 O O . LEU B 1 137 ? 30.565 -18.461 45.191 1.00 23.39 155 LEU B O 1
ATOM 3170 N N . GLU B 1 138 ? 32.118 -18.920 46.809 1.00 26.40 156 GLU B N 1
ATOM 3171 C CA . GLU B 1 138 ? 32.178 -17.525 47.311 1.00 28.85 156 GLU B CA 1
ATOM 3172 C C . GLU B 1 138 ? 32.807 -16.678 46.202 1.00 25.91 156 GLU B C 1
ATOM 3173 O O . GLU B 1 138 ? 32.280 -15.591 45.915 1.00 28.73 156 GLU B O 1
ATOM 3179 N N . ASP B 1 139 ? 33.860 -17.208 45.570 1.00 23.76 157 ASP B N 1
ATOM 3180 C CA . ASP B 1 139 ? 34.577 -16.498 44.477 1.00 23.14 157 ASP B CA 1
ATOM 3181 C C . ASP B 1 139 ? 33.990 -16.926 43.127 1.00 19.34 157 ASP B C 1
ATOM 3182 O O . ASP B 1 139 ? 34.437 -17.942 42.566 1.00 21.31 157 ASP B O 1
ATOM 3187 N N . GLN B 1 140 ? 32.981 -16.187 42.665 1.00 16.12 158 GLN B N 1
ATOM 3188 C CA . GLN B 1 140 ? 32.362 -16.395 41.332 1.00 14.92 158 GLN B CA 1
ATOM 3189 C C . GLN B 1 140 ? 31.942 -15.022 40.804 1.00 13.71 158 GLN B C 1
ATOM 3190 O O . GLN B 1 140 ? 32.073 -14.026 41.549 1.00 13.68 158 GLN B O 1
ATOM 3196 N N . LEU B 1 141 ? 31.444 -14.977 39.573 1.00 12.94 159 LEU B N 1
ATOM 3197 C CA . LEU B 1 141 ? 31.111 -13.674 38.947 1.00 12.12 159 LEU B CA 1
ATOM 3198 C C . LEU B 1 141 ? 30.043 -12.936 39.758 1.00 11.30 159 LEU B C 1
ATOM 3199 O O . LEU B 1 141 ? 28.976 -13.513 40.049 1.00 11.21 159 LEU B O 1
ATOM 3204 N N A ARG B 1 142 ? 30.350 -11.688 40.119 0.60 10.76 160 ARG B N 1
ATOM 3205 N N B ARG B 1 142 ? 30.352 -11.690 40.121 0.40 10.76 160 ARG B N 1
ATOM 3206 C CA A ARG B 1 142 ? 29.418 -10.790 40.847 0.60 10.91 160 ARG B CA 1
ATOM 3207 C CA B ARG B 1 142 ? 29.422 -10.790 40.848 0.40 10.78 160 ARG B CA 1
ATOM 3208 C C A ARG B 1 142 ? 29.587 -9.390 40.257 0.60 10.50 160 ARG B C 1
ATOM 3209 C C B ARG B 1 142 ? 29.590 -9.387 40.265 0.40 10.43 160 ARG B C 1
ATOM 3210 O O A ARG B 1 142 ? 30.689 -9.087 39.766 0.60 10.84 160 ARG B O 1
ATOM 3211 O O B ARG B 1 142 ? 30.700 -9.077 39.793 0.40 10.75 160 ARG B O 1
ATOM 3226 N N . ILE B 1 143 ? 28.526 -8.583 40.299 1.00 9.91 161 ILE B N 1
ATOM 3227 C CA . ILE B 1 143 ? 28.550 -7.219 39.708 1.00 9.73 161 ILE B CA 1
ATOM 3228 C C . ILE B 1 143 ? 27.662 -6.302 40.546 1.00 9.55 161 ILE B C 1
ATOM 3229 O O . ILE B 1 143 ? 26.649 -6.771 41.090 1.00 10.04 161 ILE B O 1
ATOM 3234 N N . SER B 1 144 ? 28.050 -5.033 40.643 1.00 9.85 162 SER B N 1
ATOM 3235 C CA . SER B 1 144 ? 27.268 -4.043 41.418 1.00 10.30 162 SER B CA 1
ATOM 3236 C C . SER B 1 144 ? 26.226 -3.357 40.531 1.00 9.48 162 SER B C 1
ATOM 3237 O O . SER B 1 144 ? 26.371 -3.369 39.289 1.00 9.64 162 SER B O 1
ATOM 3240 N N . ALA B 1 145 ? 25.255 -2.711 41.170 1.00 9.81 163 ALA B N 1
ATOM 3241 C CA . ALA B 1 145 ? 24.247 -1.934 40.418 1.00 9.69 163 ALA B CA 1
ATOM 3242 C C . ALA B 1 145 ? 24.944 -0.786 39.668 1.00 10.08 163 ALA B C 1
ATOM 3243 O O . ALA B 1 145 ? 24.573 -0.511 38.513 1.00 9.83 163 ALA B O 1
ATOM 3245 N N . VAL B 1 146 ? 25.933 -0.138 40.296 1.00 10.81 164 VAL B N 1
ATOM 3246 C CA . VAL B 1 146 ? 26.664 0.964 39.600 1.00 11.56 164 VAL B CA 1
ATOM 3247 C C . VAL B 1 146 ? 27.361 0.400 38.354 1.00 10.74 164 VAL B C 1
ATOM 3248 O O . VAL B 1 146 ? 27.318 1.045 37.303 1.00 11.16 164 VAL B O 1
ATOM 3252 N N . ASN B 1 147 ? 27.962 -0.783 38.467 1.00 10.33 165 ASN B N 1
ATOM 3253 C CA . ASN B 1 147 ? 28.708 -1.374 37.328 1.00 10.35 165 ASN B CA 1
ATOM 3254 C C . ASN B 1 147 ? 27.700 -1.763 36.235 1.00 9.49 165 ASN B C 1
ATOM 3255 O O . ASN B 1 147 ? 28.031 -1.621 35.050 1.00 10.04 165 ASN B O 1
ATOM 3260 N N . GLN B 1 148 ? 26.512 -2.239 36.616 1.00 9.19 166 GLN B N 1
ATOM 3261 C CA . GLN B 1 148 ? 25.481 -2.572 35.595 1.00 9.03 166 GLN B CA 1
ATOM 3262 C C . GLN B 1 148 ? 25.139 -1.306 34.804 1.00 8.95 166 GLN B C 1
ATOM 3263 O O . GLN B 1 148 ? 25.080 -1.362 33.566 1.00 9.39 166 GLN B O 1
ATOM 3269 N N . VAL B 1 149 ? 24.943 -0.191 35.506 1.00 9.55 167 VAL B N 1
ATOM 3270 C CA . VAL B 1 149 ? 24.595 1.082 34.808 1.00 10.30 167 VAL B CA 1
ATOM 3271 C C . VAL B 1 149 ? 25.742 1.480 33.867 1.00 10.23 167 VAL B C 1
ATOM 3272 O O . VAL B 1 149 ? 25.462 1.88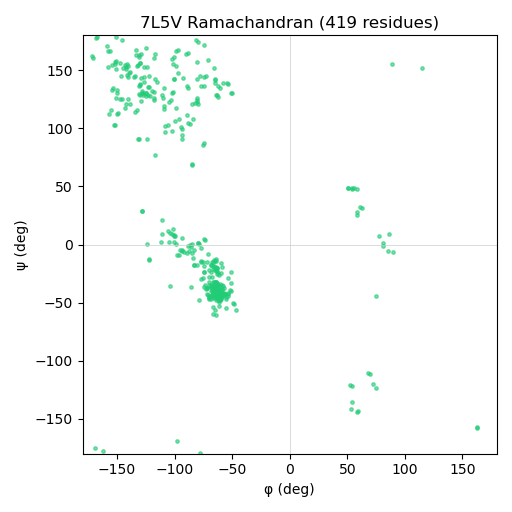9 32.723 1.00 10.52 167 VAL B O 1
ATOM 3276 N N . GLU B 1 150 ? 26.993 1.376 34.327 1.00 10.35 168 GLU B N 1
ATOM 3277 C CA . GLU B 1 150 ? 28.143 1.775 33.469 1.00 11.47 168 GLU B CA 1
ATOM 3278 C C . GLU B 1 150 ? 28.175 0.884 32.223 1.00 10.30 168 GLU B C 1
ATOM 3279 O O . GLU B 1 150 ? 28.401 1.397 31.114 1.00 10.84 168 GLU B O 1
ATOM 3285 N N . PHE B 1 151 ? 27.953 -0.412 32.414 1.00 9.83 169 PHE B N 1
ATOM 3286 C CA . PHE B 1 151 ? 27.986 -1.382 31.295 1.00 9.40 169 PHE B CA 1
ATOM 3287 C C . PHE B 1 151 ? 26.838 -1.095 30.314 1.00 8.97 169 PHE B C 1
ATOM 3288 O O . PHE B 1 151 ? 27.066 -1.089 29.092 1.00 9.23 169 PHE B O 1
ATOM 3296 N N . LEU B 1 152 ? 25.633 -0.868 30.834 1.00 9.04 170 LEU B N 1
ATOM 3297 C CA . LEU B 1 152 ? 24.460 -0.604 29.958 1.00 9.45 170 LEU B CA 1
ATOM 3298 C C . LEU B 1 152 ? 24.627 0.735 29.234 1.00 9.42 170 LEU B C 1
ATOM 3299 O O . LEU B 1 152 ? 24.200 0.837 28.070 1.00 9.60 170 LEU B O 1
ATOM 3304 N N . GLU B 1 153 ? 25.223 1.721 29.901 1.00 9.97 171 GLU B N 1
ATOM 3305 C CA . GLU B 1 153 ? 25.473 3.021 29.237 1.00 10.52 171 GLU B CA 1
ATOM 3306 C C . GLU B 1 153 ? 26.429 2.789 28.064 1.00 10.74 171 GLU B C 1
ATOM 3307 O O . GLU B 1 153 ? 26.171 3.320 26.970 1.00 11.21 171 GLU B O 1
ATOM 3313 N N . SER B 1 154 ? 27.483 1.999 28.283 1.00 10.12 172 SER B N 1
ATOM 3314 C CA . SER B 1 154 ? 28.440 1.706 27.188 1.00 10.92 172 SER B CA 1
ATOM 3315 C C . SER B 1 154 ? 27.697 1.014 26.040 1.00 10.19 172 SER B C 1
ATOM 3316 O O . SER B 1 154 ? 27.921 1.391 24.885 1.00 10.83 172 SER B O 1
ATOM 3319 N N . LEU B 1 155 ? 26.798 0.079 26.360 1.00 9.37 173 LEU B N 1
ATOM 3320 C CA . LEU B 1 155 ? 26.035 -0.637 25.307 1.00 9.01 173 LEU B CA 1
ATOM 3321 C C . LEU B 1 155 ? 25.143 0.365 24.561 1.00 9.35 173 LEU B C 1
ATOM 3322 O O . LEU B 1 155 ? 25.122 0.346 23.315 1.00 10.09 173 LEU B O 1
ATOM 3327 N N . TYR B 1 156 ? 24.425 1.197 25.313 1.00 9.53 174 TYR B N 1
ATOM 3328 C CA . TYR B 1 156 ? 23.534 2.219 24.711 1.00 10.08 174 TYR B CA 1
ATOM 3329 C C . TYR B 1 156 ? 24.322 3.081 23.714 1.00 10.67 174 TYR B C 1
ATOM 3330 O O . TYR B 1 156 ? 23.810 3.354 22.603 1.00 10.47 174 TYR B O 1
ATOM 3339 N N . LEU B 1 157 ? 25.554 3.447 24.082 1.00 11.31 175 LEU B N 1
ATOM 3340 C CA . LEU B 1 157 ? 26.409 4.342 23.255 1.00 12.64 175 LEU B CA 1
ATOM 3341 C C . LEU B 1 157 ? 27.203 3.563 22.197 1.00 13.40 175 LEU B C 1
ATOM 3342 O O . LEU B 1 157 ? 27.931 4.228 21.438 1.00 15.00 175 LEU B O 1
ATOM 3347 N N . ASN B 1 158 ? 27.084 2.231 22.153 1.00 12.45 176 ASN B N 1
ATOM 3348 C CA . ASN B 1 158 ? 27.865 1.372 21.220 1.00 13.51 176 ASN B CA 1
ATOM 3349 C C . ASN B 1 158 ? 29.358 1.515 21.533 1.00 13.95 176 ASN B C 1
ATOM 3350 O O . ASN B 1 158 ? 30.174 1.398 20.595 1.00 16.01 176 ASN B O 1
ATOM 3355 N N . LYS B 1 159 ? 29.690 1.762 22.803 1.00 13.58 177 LYS B N 1
ATOM 3356 C CA . LYS B 1 159 ? 31.097 2.003 23.218 1.00 14.88 177 LYS B CA 1
ATOM 3357 C C . LYS B 1 159 ? 31.746 0.748 23.811 1.00 14.69 177 LYS B C 1
ATOM 3358 O O . LYS B 1 159 ? 32.914 0.850 24.206 1.00 15.80 177 LYS B O 1
ATOM 3364 N N . LEU B 1 160 ? 31.042 -0.383 23.881 1.00 13.01 178 LEU B N 1
ATOM 3365 C CA . LEU B 1 160 ? 31.727 -1.603 24.379 1.00 13.18 178 LEU B CA 1
ATOM 3366 C C . LEU B 1 160 ? 32.761 -2.038 23.342 1.00 14.10 178 LEU B C 1
ATOM 3367 O O . LEU B 1 160 ? 32.635 -1.643 22.163 1.00 14.50 178 LEU B O 1
ATOM 3372 N N A SER B 1 161 ? 33.752 -2.818 23.783 0.70 15.17 179 SER B N 1
ATOM 3373 N N B SER B 1 161 ? 33.752 -2.827 23.770 0.30 14.86 179 SER B N 1
ATOM 3374 C CA A SER B 1 161 ? 34.780 -3.384 22.874 0.70 16.80 179 SER B CA 1
ATOM 3375 C CA B SER B 1 161 ? 34.802 -3.350 22.856 0.30 15.97 179 SER B CA 1
ATOM 3376 C C A SER B 1 161 ? 34.147 -4.530 22.079 0.70 15.57 179 SER B C 1
ATOM 3377 C C B SER B 1 161 ? 34.218 -4.498 22.024 0.30 15.31 179 SER B C 1
ATOM 3378 O O A SER B 1 161 ? 34.434 -5.705 22.374 0.70 16.19 179 SER B O 1
ATOM 3379 O O B SER B 1 161 ? 34.657 -5.649 22.205 0.30 16.09 179 SER B O 1
ATOM 3384 N N . ALA B 1 162 ? 33.260 -4.173 21.150 1.00 14.65 180 ALA B N 1
ATOM 3385 C CA . ALA B 1 162 ? 32.548 -5.135 20.280 1.00 13.60 180 ALA B CA 1
ATOM 3386 C C . ALA B 1 162 ? 32.067 -4.354 19.055 1.00 13.31 180 ALA B C 1
ATOM 3387 O O . ALA B 1 162 ? 32.050 -3.114 19.130 1.00 13.97 180 ALA B O 1
ATOM 3389 N N . SER B 1 163 ? 31.697 -5.034 17.972 1.00 12.42 181 SER B N 1
ATOM 3390 C CA . SER B 1 163 ? 31.222 -4.277 16.787 1.00 12.54 181 SER B CA 1
ATOM 3391 C C . SER B 1 163 ? 29.937 -3.520 17.135 1.00 11.90 181 SER B C 1
ATOM 3392 O O . SER B 1 163 ? 29.171 -3.969 18.026 1.00 11.32 181 SER B O 1
ATOM 3395 N N A LYS B 1 164 ? 29.690 -2.391 16.467 0.50 12.23 182 LYS B N 1
ATOM 3396 N N B LYS B 1 164 ? 29.719 -2.403 16.441 0.50 12.29 182 LYS B N 1
ATOM 3397 C CA A LYS B 1 164 ? 28.423 -1.661 16.743 0.50 11.76 182 LYS B CA 1
ATOM 3398 C CA B LYS B 1 164 ? 28.475 -1.613 16.604 0.50 11.92 182 LYS B CA 1
ATOM 3399 C C A LYS B 1 164 ? 27.253 -2.521 16.245 0.50 10.89 182 LYS B C 1
ATOM 3400 C C B LYS B 1 164 ? 27.296 -2.520 16.247 0.50 10.88 182 LYS B C 1
ATOM 3401 O O A LYS B 1 164 ? 26.200 -2.490 16.887 0.50 10.14 182 LYS B O 1
ATOM 3402 O O B LYS B 1 164 ? 26.305 -2.523 16.985 0.50 9.96 182 LYS B O 1
ATOM 3413 N N . GLU B 1 165 ? 27.449 -3.292 15.169 1.00 11.08 183 GLU B N 1
ATOM 3414 C CA . GLU B 1 165 ? 26.389 -4.209 14.673 1.00 10.75 183 GLU B CA 1
ATOM 3415 C C . GLU B 1 165 ? 25.957 -5.155 15.800 1.00 9.19 183 GLU B C 1
ATOM 3416 O O . GLU B 1 165 ? 24.757 -5.297 16.038 1.00 8.66 183 GLU B O 1
ATOM 3422 N N . ASN B 1 166 ? 26.908 -5.783 16.484 1.00 8.97 184 ASN B N 1
ATOM 3423 C CA . ASN B 1 166 ? 26.564 -6.779 17.534 1.00 8.93 184 ASN B CA 1
ATOM 3424 C C . ASN B 1 166 ? 25.912 -6.088 18.733 1.00 8.51 184 ASN B C 1
ATOM 3425 O O . ASN B 1 166 ? 24.998 -6.675 19.329 1.00 8.31 184 ASN B O 1
ATOM 3430 N N . GLN B 1 167 ? 26.340 -4.875 19.060 1.00 8.53 185 GLN B N 1
ATOM 3431 C CA . GLN B 1 167 ? 25.714 -4.130 20.180 1.00 8.29 185 GLN B CA 1
ATOM 3432 C C . GLN B 1 167 ? 24.271 -3.785 19.786 1.00 7.81 185 GLN B C 1
ATOM 3433 O O . GLN B 1 167 ? 23.362 -3.949 20.621 1.00 7.73 185 GLN B O 1
ATOM 3439 N N . LEU B 1 168 ? 24.053 -3.390 18.530 1.00 7.67 186 LEU B N 1
ATOM 3440 C CA . LEU B 1 168 ? 22.679 -3.038 18.076 1.00 7.63 186 LEU B CA 1
ATOM 3441 C C . LEU B 1 168 ? 21.781 -4.283 18.070 1.00 7.09 186 LEU B C 1
ATOM 3442 O O . LEU B 1 168 ? 20.605 -4.162 18.433 1.00 7.27 186 LEU B O 1
ATOM 3447 N N . ILE B 1 169 ? 22.304 -5.433 17.641 1.00 7.01 187 ILE B N 1
ATOM 3448 C CA . ILE B 1 169 ? 21.493 -6.686 17.638 1.00 6.87 187 ILE B CA 1
ATOM 3449 C C . ILE B 1 169 ? 21.042 -6.989 19.067 1.00 6.64 187 ILE B C 1
ATOM 3450 O O . ILE B 1 169 ? 19.862 -7.309 19.280 1.00 6.68 187 ILE B O 1
ATOM 3455 N N . VAL B 1 170 ? 21.957 -6.891 20.019 1.00 6.71 188 VAL B N 1
ATOM 3456 C CA . VAL B 1 170 ? 21.587 -7.241 21.418 1.00 6.72 188 VAL B CA 1
ATOM 3457 C C . VAL B 1 170 ? 20.638 -6.174 21.970 1.00 6.74 188 VAL B C 1
ATOM 3458 O O . VAL B 1 170 ? 19.695 -6.535 22.702 1.00 7.34 188 VAL B O 1
ATOM 3462 N N . LYS B 1 171 ? 20.825 -4.914 21.583 1.00 6.89 189 LYS B N 1
ATOM 3463 C CA . LYS B 1 171 ? 19.886 -3.870 22.065 1.00 7.25 189 LYS B CA 1
ATOM 3464 C C . LYS B 1 171 ? 18.464 -4.162 21.564 1.00 7.02 189 LYS B C 1
ATOM 3465 O O . LYS B 1 171 ? 17.535 -4.093 22.376 1.00 7.11 189 LYS B O 1
ATOM 3471 N N . GLU B 1 172 ? 18.269 -4.513 20.294 1.00 7.41 190 GLU B N 1
ATOM 3472 C CA . GLU B 1 172 ? 16.855 -4.754 19.893 1.00 7.88 190 GLU B CA 1
ATOM 3473 C C . GLU B 1 172 ? 16.303 -5.952 20.679 1.00 7.63 190 GLU B C 1
ATOM 3474 O O . GLU B 1 172 ? 15.114 -5.940 21.016 1.00 7.94 190 GLU B O 1
ATOM 3480 N N . ALA B 1 173 ? 17.138 -6.952 20.962 1.00 7.13 191 ALA B N 1
ATOM 3481 C CA . ALA B 1 173 ? 16.684 -8.143 21.717 1.00 7.19 191 ALA B CA 1
ATOM 3482 C C . ALA B 1 173 ? 16.242 -7.761 23.138 1.00 6.92 191 ALA B C 1
ATOM 3483 O O . ALA B 1 173 ? 15.512 -8.557 23.756 1.00 8.11 191 ALA B O 1
ATOM 3485 N N . LEU B 1 174 ? 16.681 -6.602 23.639 1.00 6.83 192 LEU B N 1
ATOM 3486 C CA . LEU B 1 174 ? 16.358 -6.174 25.028 1.00 7.18 192 LEU B CA 1
ATOM 3487 C C . LEU B 1 174 ? 15.139 -5.247 25.074 1.00 6.70 192 LEU B C 1
ATOM 3488 O O . LEU B 1 174 ? 14.746 -4.887 26.192 1.00 7.14 192 LEU B O 1
ATOM 3493 N N . VAL B 1 175 ? 14.578 -4.844 23.935 1.00 6.16 193 VAL B N 1
ATOM 3494 C CA . VAL B 1 175 ? 13.397 -3.935 24.002 1.00 6.42 193 VAL B CA 1
ATOM 3495 C C . VAL B 1 175 ? 12.239 -4.651 24.709 1.00 6.78 193 VAL B C 1
ATOM 3496 O O . VAL B 1 175 ? 11.899 -5.777 24.314 1.00 7.00 193 VAL B O 1
ATOM 3500 N N . THR B 1 176 ? 11.651 -4.009 25.716 1.00 7.44 194 THR B N 1
ATOM 3501 C CA . THR B 1 176 ? 10.525 -4.617 26.471 1.00 8.03 194 THR B CA 1
ATOM 3502 C C . THR B 1 176 ? 9.277 -3.731 26.419 1.00 8.80 194 THR B C 1
ATOM 3503 O O . THR B 1 176 ? 8.209 -4.214 26.807 1.00 10.27 194 THR B O 1
ATOM 3507 N N . GLU B 1 177 ? 9.404 -2.482 25.984 1.00 8.67 195 GLU B N 1
ATOM 3508 C CA . GLU B 1 177 ? 8.206 -1.628 25.797 1.00 10.27 195 GLU B CA 1
ATOM 3509 C C . GLU B 1 177 ? 8.516 -0.651 24.672 1.00 9.63 195 GLU B C 1
ATOM 3510 O O . GLU B 1 177 ? 9.614 -0.072 24.676 1.00 9.65 195 GLU B O 1
ATOM 3516 N N . ALA B 1 178 ? 7.588 -0.515 23.735 1.00 10.11 196 ALA B N 1
ATOM 3517 C CA . ALA B 1 178 ? 7.788 0.365 22.570 1.00 10.60 196 ALA B CA 1
ATOM 3518 C C . ALA B 1 178 ? 6.524 1.195 22.348 1.00 12.02 196 ALA B C 1
ATOM 3519 O O . ALA B 1 178 ? 5.429 0.618 22.140 1.00 15.73 196 ALA B O 1
ATOM 3521 N N . ALA B 1 179 ? 6.665 2.498 22.537 1.00 10.82 197 ALA B N 1
ATOM 3522 C CA . ALA B 1 179 ? 5.628 3.497 22.214 1.00 11.06 197 ALA B CA 1
ATOM 3523 C C . ALA B 1 179 ? 6.315 4.558 21.364 1.00 10.78 197 ALA B C 1
ATOM 3524 O O . ALA B 1 179 ? 7.541 4.602 21.324 1.00 9.99 197 ALA B O 1
ATOM 3526 N N . PRO B 1 180 ? 5.582 5.432 20.643 1.00 11.64 198 PRO B N 1
ATOM 3527 C CA . PRO B 1 180 ? 6.235 6.393 19.752 1.00 12.13 198 PRO B CA 1
ATOM 3528 C C . PRO B 1 180 ? 7.348 7.235 20.395 1.00 11.92 198 PRO B C 1
ATOM 3529 O O . PRO B 1 180 ? 8.377 7.425 19.753 1.00 12.55 198 PRO B O 1
ATOM 3533 N N . GLU B 1 181 ? 7.149 7.667 21.642 1.00 12.09 199 GLU B N 1
ATOM 3534 C CA . GLU B 1 181 ? 8.148 8.523 22.342 1.00 12.67 199 GLU B CA 1
ATOM 3535 C C . GLU B 1 181 ? 8.483 7.929 23.716 1.00 12.44 199 GLU B C 1
ATOM 3536 O O . GLU B 1 181 ? 8.823 8.686 24.636 1.00 13.42 199 GLU B O 1
ATOM 3542 N N . TYR B 1 182 ? 8.389 6.608 23.841 1.00 11.81 200 TYR B N 1
ATOM 3543 C CA . TYR B 1 182 ? 8.738 5.923 25.111 1.00 11.80 200 TYR B CA 1
ATOM 3544 C C . TYR B 1 182 ? 9.241 4.528 24.761 1.00 10.41 200 TYR B C 1
ATOM 3545 O O . TYR B 1 182 ? 8.465 3.711 24.275 1.00 12.73 200 TYR B O 1
ATOM 3554 N N . LEU B 1 183 ? 10.524 4.289 24.994 1.00 9.34 201 LEU B N 1
ATOM 3555 C CA . LEU B 1 183 ? 11.156 3.001 24.629 1.00 8.76 201 LEU B CA 1
ATOM 3556 C C . LEU B 1 183 ? 11.924 2.481 25.839 1.00 8.66 201 LEU B C 1
ATOM 3557 O O . LEU B 1 183 ? 12.736 3.238 26.400 1.00 9.24 201 LEU B O 1
ATOM 3562 N N . VAL B 1 184 ? 11.675 1.227 26.214 1.00 8.02 202 VAL B N 1
ATOM 3563 C CA . VAL B 1 184 ? 12.385 0.615 27.369 1.00 8.25 202 VAL B CA 1
ATOM 3564 C C . VAL B 1 184 ? 13.204 -0.578 26.889 1.00 7.50 202 VAL B C 1
ATOM 3565 O O . VAL B 1 184 ? 12.675 -1.413 26.134 1.00 7.38 202 VAL B O 1
ATOM 3569 N N . HIS B 1 185 ? 14.464 -0.613 27.307 1.00 7.54 203 HIS B N 1
ATOM 3570 C CA . HIS B 1 185 ? 15.348 -1.791 27.150 1.00 7.38 203 HIS B CA 1
ATOM 3571 C C . HIS B 1 185 ? 15.541 -2.329 28.562 1.00 7.54 203 HIS B C 1
ATOM 3572 O O . HIS B 1 185 ? 15.929 -1.531 29.428 1.00 8.50 203 HIS B O 1
ATOM 3579 N N . SER B 1 186 ? 15.268 -3.606 28.810 1.00 7.89 204 SER B N 1
ATOM 3580 C CA . SER B 1 186 ? 15.442 -4.062 30.208 1.00 8.23 204 SER B CA 1
ATOM 3581 C C . SER B 1 186 ? 15.684 -5.564 30.272 1.00 7.94 204 SER B C 1
ATOM 3582 O O . SER B 1 186 ? 15.438 -6.271 29.271 1.00 8.50 204 SER B O 1
ATOM 3585 N N . LYS B 1 187 ? 16.127 -6.006 31.442 1.00 7.65 205 LYS B N 1
ATOM 3586 C CA . LYS B 1 187 ? 16.450 -7.427 31.658 1.00 7.43 205 LYS B CA 1
ATOM 3587 C C . LYS B 1 187 ? 16.294 -7.750 33.137 1.00 7.91 205 LYS B C 1
ATOM 3588 O O . LYS B 1 187 ? 16.774 -6.973 33.978 1.00 8.05 205 LYS B O 1
ATOM 3594 N N . THR B 1 188 ? 15.646 -8.876 33.419 1.00 8.45 206 THR B N 1
ATOM 3595 C CA . THR B 1 188 ? 15.478 -9.352 34.808 1.00 9.40 206 THR B CA 1
ATOM 3596 C C . THR B 1 188 ? 16.525 -10.421 35.133 1.00 9.14 206 THR B C 1
ATOM 3597 O O . THR B 1 188 ? 17.158 -10.987 34.205 1.00 9.40 206 THR B O 1
ATOM 3601 N N . GLY B 1 189 ? 16.657 -10.713 36.419 1.00 9.35 207 GLY B N 1
ATOM 3602 C CA . GLY B 1 189 ? 17.505 -11.818 36.889 1.00 9.75 207 GLY B CA 1
ATOM 3603 C C . GLY B 1 189 ? 17.054 -12.249 38.268 1.00 10.25 207 GLY B C 1
ATOM 3604 O O . GLY B 1 189 ? 16.462 -11.431 38.988 1.00 10.62 207 GLY B O 1
ATOM 3605 N N . PHE B 1 190 ? 17.283 -13.509 38.608 1.00 10.82 208 PHE B N 1
ATOM 3606 C CA . PHE B 1 190 ? 16.937 -14.043 39.947 1.00 12.30 208 PHE B CA 1
ATOM 3607 C C . PHE B 1 190 ? 17.864 -15.232 40.193 1.00 12.48 208 PHE B C 1
ATOM 3608 O O . PHE B 1 190 ? 17.793 -16.199 39.421 1.00 12.66 208 PHE B O 1
ATOM 3616 N N . SER B 1 191 ? 18.734 -15.130 41.199 1.00 13.12 209 SER B N 1
ATOM 3617 C CA . SER B 1 191 ? 19.763 -16.172 41.459 1.00 13.87 209 SER B CA 1
ATOM 3618 C C . SER B 1 191 ? 19.174 -17.407 42.148 1.00 15.69 209 SER B C 1
ATOM 3619 O O . SER B 1 191 ? 19.870 -18.428 42.171 1.00 18.04 209 SER B O 1
ATOM 3622 N N . GLY B 1 192 ? 17.954 -17.312 42.687 1.00 16.15 210 GLY B N 1
ATOM 3623 C CA . GLY B 1 192 ? 17.346 -18.421 43.451 1.00 18.79 210 GLY B CA 1
ATOM 3624 C C . GLY B 1 192 ? 17.165 -18.010 44.903 1.00 21.66 210 GLY B C 1
ATOM 3625 O O . GLY B 1 192 ? 17.997 -17.234 45.378 1.00 24.05 210 GLY B O 1
ATOM 3626 N N . VAL B 1 193 ? 16.173 -18.584 45.595 1.00 25.79 211 VAL B N 1
ATOM 3627 C CA . VAL B 1 193 ? 15.751 -18.167 46.974 1.00 28.82 211 VAL B CA 1
ATOM 3628 C C . VAL B 1 193 ? 16.882 -18.260 48.015 1.00 30.69 211 VAL B C 1
ATOM 3629 O O . VAL B 1 193 ? 16.723 -17.635 49.088 1.00 33.17 211 VAL B O 1
ATOM 3633 N N . GLY B 1 194 ? 17.951 -19.020 47.756 1.00 30.79 212 GLY B N 1
ATOM 3634 C CA . GLY B 1 194 ? 19.054 -19.137 48.738 1.00 33.50 212 GLY B CA 1
ATOM 3635 C C . GLY B 1 194 ? 18.571 -19.578 50.117 1.00 35.81 212 GLY B C 1
ATOM 3636 O O . GLY B 1 194 ? 17.752 -20.517 50.185 1.00 38.34 212 GLY B O 1
ATOM 3637 N N . THR B 1 195 ? 19.073 -18.931 51.177 1.00 37.31 213 THR B N 1
ATOM 3638 C CA . THR B 1 195 ? 18.687 -19.239 52.586 1.00 39.48 213 THR B CA 1
ATOM 3639 C C . THR B 1 195 ? 18.392 -17.930 53.332 1.00 41.94 213 THR B C 1
ATOM 3640 O O . THR B 1 195 ? 18.720 -16.860 52.790 1.00 42.11 213 THR B O 1
ATOM 3644 N N . GLU B 1 196 ? 17.792 -18.018 54.525 1.00 45.01 214 GLU B N 1
ATOM 3645 C CA . GLU B 1 196 ? 17.484 -16.805 55.332 1.00 47.93 214 GLU B CA 1
ATOM 3646 C C . GLU B 1 196 ? 18.796 -16.101 55.700 1.00 47.68 214 GLU B C 1
ATOM 3647 O O . GLU B 1 196 ? 18.842 -14.859 55.614 1.00 46.75 214 GLU B O 1
ATOM 3653 N N . SER B 1 197 ? 19.818 -16.876 56.079 1.00 49.25 215 SER B N 1
ATOM 3654 C CA . SER B 1 197 ? 21.141 -16.315 56.466 1.00 49.62 215 SER B CA 1
ATOM 3655 C C . SER B 1 197 ? 21.885 -15.818 55.219 1.00 47.54 215 SER B C 1
ATOM 3656 O O . SER B 1 197 ? 22.547 -14.767 55.314 1.00 49.41 215 SER B O 1
ATOM 3659 N N . ASN B 1 198 ? 21.776 -16.550 54.102 1.00 45.77 216 ASN B N 1
ATOM 3660 C CA . ASN B 1 198 ? 22.422 -16.163 52.816 1.00 42.05 216 ASN B CA 1
ATOM 3661 C C . ASN B 1 198 ? 21.344 -16.087 51.736 1.00 37.13 216 ASN B C 1
ATOM 3662 O O . ASN B 1 198 ? 21.072 -17.073 51.050 1.00 37.36 216 ASN B O 1
ATOM 3667 N N . PRO B 1 199 ? 20.730 -14.902 51.519 1.00 30.98 217 PRO B N 1
ATOM 3668 C CA . PRO B 1 199 ? 19.617 -14.773 50.580 1.00 26.32 217 PRO B CA 1
ATOM 3669 C C . PRO B 1 199 ? 19.982 -14.665 49.093 1.00 22.95 217 PRO B C 1
ATOM 3670 O O . PRO B 1 199 ? 21.091 -14.278 48.758 1.00 24.25 217 PRO B O 1
ATOM 3674 N N . GLY B 1 200 ? 19.023 -15.028 48.242 1.00 18.51 218 GLY B N 1
ATOM 3675 C CA . GLY B 1 200 ? 19.189 -14.871 46.788 1.00 17.01 218 GLY B CA 1
ATOM 3676 C C . GLY B 1 200 ? 19.054 -13.410 46.399 1.00 15.55 218 GLY B C 1
ATOM 3677 O O . GLY B 1 200 ? 18.691 -12.590 47.266 1.00 16.54 218 GLY B O 1
ATOM 3678 N N . VAL B 1 201 ? 19.340 -13.089 45.141 1.00 14.26 219 VAL B N 1
ATOM 3679 C CA . VAL B 1 201 ? 19.226 -11.685 44.657 1.00 13.36 219 VAL B CA 1
ATOM 3680 C C . VAL B 1 201 ? 18.343 -11.662 43.409 1.00 12.56 219 VAL B C 1
ATOM 3681 O O . VAL B 1 201 ? 18.439 -12.596 42.597 1.00 13.52 219 VAL B O 1
ATOM 3685 N N . ALA B 1 202 ? 17.485 -10.648 43.305 1.00 11.73 220 ALA B N 1
ATOM 3686 C CA . ALA B 1 202 ? 16.667 -10.415 42.098 1.00 11.22 220 ALA B CA 1
ATOM 3687 C C . ALA B 1 202 ? 17.075 -9.063 41.517 1.00 10.05 220 ALA B C 1
ATOM 3688 O O . ALA B 1 202 ? 17.334 -8.128 42.296 1.00 10.83 220 ALA B O 1
ATOM 3690 N N . TRP B 1 203 ? 17.113 -8.982 40.191 1.00 9.10 221 TRP B N 1
ATOM 3691 C CA . TRP B 1 203 ? 17.555 -7.774 39.456 1.00 8.52 221 TRP B CA 1
ATOM 3692 C C . TRP B 1 203 ? 16.489 -7.292 38.485 1.00 8.29 221 TRP B C 1
ATOM 3693 O O . TRP B 1 203 ? 15.770 -8.120 37.902 1.00 8.73 221 TRP B O 1
ATOM 3704 N N . TRP B 1 204 ? 16.523 -5.989 38.231 1.00 8.02 222 TRP B N 1
ATOM 3705 C CA . TRP B 1 204 ? 15.865 -5.399 37.043 1.00 8.31 222 TRP B CA 1
ATOM 3706 C C . TRP B 1 204 ? 16.804 -4.289 36.585 1.00 7.79 222 TRP B C 1
ATOM 3707 O O . TRP B 1 204 ? 17.076 -3.392 37.392 1.00 8.06 222 TRP B O 1
ATOM 3718 N N . VAL B 1 205 ? 17.345 -4.402 35.375 1.00 7.28 223 VAL B N 1
ATOM 3719 C CA . VAL B 1 205 ? 18.318 -3.388 34.881 1.00 7.43 223 VAL B CA 1
ATOM 3720 C C . VAL B 1 205 ? 17.899 -2.960 33.478 1.00 7.63 223 VAL B C 1
ATOM 3721 O O . VAL B 1 205 ? 17.231 -3.741 32.775 1.00 7.68 223 VAL B O 1
ATOM 3725 N N . GLY B 1 206 ? 18.285 -1.753 33.081 1.00 7.60 224 GLY B N 1
ATOM 3726 C CA . GLY B 1 206 ? 17.948 -1.328 31.718 1.00 8.10 224 GLY B CA 1
ATOM 3727 C C . GLY B 1 206 ? 18.073 0.162 31.542 1.00 7.45 224 GLY B C 1
ATOM 3728 O O . GLY B 1 206 ? 18.807 0.816 32.315 1.00 7.97 224 GLY B O 1
ATOM 3729 N N . TRP B 1 207 ? 17.378 0.668 30.534 1.00 7.50 225 TRP B N 1
ATOM 3730 C CA . TRP B 1 207 ? 17.343 2.126 30.322 1.00 7.92 225 TRP B CA 1
ATOM 3731 C C . TRP B 1 207 ? 16.027 2.491 29.651 1.00 8.04 225 TRP B C 1
ATOM 3732 O O . TRP B 1 207 ? 15.392 1.629 29.017 1.00 8.22 225 TRP B O 1
ATOM 3743 N N . VAL B 1 208 ? 15.630 3.739 29.848 1.00 8.64 226 VAL B N 1
ATOM 3744 C CA . VAL B 1 208 ? 14.353 4.275 29.312 1.00 9.42 226 VAL B CA 1
ATOM 3745 C C . VAL B 1 208 ? 14.675 5.494 28.451 1.00 9.65 226 VAL B C 1
ATOM 3746 O O . VAL B 1 208 ? 15.414 6.381 28.921 1.00 10.27 226 VAL B O 1
ATOM 3750 N N . GLU B 1 209 ? 14.165 5.506 27.227 1.00 10.38 227 GLU B N 1
ATOM 3751 C CA . GLU B 1 209 ? 14.274 6.677 26.328 1.00 11.76 227 GLU B CA 1
ATOM 3752 C C . GLU B 1 209 ? 12.885 7.316 26.301 1.00 12.59 227 GLU B C 1
ATOM 3753 O O . GLU B 1 209 ? 11.979 6.725 25.704 1.00 13.16 227 GLU B O 1
ATOM 3759 N N . LYS B 1 210 ? 12.721 8.424 27.022 1.00 13.26 228 LYS B N 1
ATOM 3760 C CA . LYS B 1 210 ? 11.440 9.164 27.095 1.00 14.56 228 LYS B CA 1
ATOM 3761 C C . LYS B 1 210 ? 11.639 10.470 26.334 1.00 15.03 228 LYS B C 1
ATOM 3762 O O . LYS B 1 210 ? 12.485 11.277 26.777 1.00 14.61 228 LYS B O 1
ATOM 3768 N N . GLU B 1 211 ? 10.892 10.663 25.245 1.00 15.47 229 GLU B N 1
ATOM 3769 C CA . GLU B 1 211 ? 11.099 11.849 24.381 1.00 17.02 229 GLU B CA 1
ATOM 3770 C C . GLU B 1 211 ? 12.585 11.860 23.990 1.00 16.53 229 GLU B C 1
ATOM 3771 O O . GLU B 1 211 ? 13.041 10.824 23.465 1.00 17.02 229 GLU B O 1
ATOM 3777 N N . THR B 1 212 ? 13.333 12.922 24.306 1.00 16.18 230 THR B N 1
ATOM 3778 C CA . THR B 1 212 ? 14.768 12.993 23.902 1.00 16.79 230 THR B CA 1
ATOM 3779 C C . THR B 1 212 ? 15.687 12.759 25.107 1.00 16.60 230 THR B C 1
ATOM 3780 O O . THR B 1 212 ? 16.905 12.990 24.965 1.00 18.74 230 THR B O 1
ATOM 3784 N N . GLU B 1 213 ? 15.129 12.307 26.233 1.00 15.13 231 GLU B N 1
ATOM 3785 C CA . GLU B 1 213 ? 15.944 12.040 27.447 1.00 15.35 231 GLU B CA 1
ATOM 3786 C C . GLU B 1 213 ? 16.207 10.535 27.574 1.00 13.26 231 GLU B C 1
ATOM 3787 O O . GLU B 1 213 ? 15.423 9.734 27.031 1.00 13.55 231 GLU B O 1
ATOM 3793 N N . VAL B 1 214 ? 17.291 10.174 28.254 1.00 12.45 232 VAL B N 1
ATOM 3794 C CA . VAL B 1 214 ? 17.594 8.740 28.525 1.00 11.45 232 VAL B CA 1
ATOM 3795 C C . VAL B 1 214 ? 17.894 8.613 30.017 1.00 10.71 232 VAL B C 1
ATOM 3796 O O . VAL B 1 214 ? 18.567 9.496 30.581 1.00 11.33 232 VAL B O 1
ATOM 3800 N N . TYR B 1 215 ? 17.357 7.565 30.624 1.00 10.30 233 TYR B N 1
ATOM 3801 C CA . TYR B 1 215 ? 17.573 7.253 32.053 1.00 10.58 233 TYR B CA 1
ATOM 3802 C C . TYR B 1 215 ? 18.106 5.828 32.153 1.00 9.87 233 TYR B C 1
ATOM 3803 O O . TYR B 1 215 ? 17.491 4.930 31.573 1.00 11.12 233 TYR B O 1
ATOM 3812 N N . PHE B 1 216 ? 19.217 5.639 32.859 1.00 9.83 234 PHE B N 1
ATOM 3813 C CA . PHE B 1 216 ? 19.787 4.285 33.062 1.00 9.50 234 PHE B CA 1
ATOM 3814 C C . PHE B 1 216 ? 19.394 3.818 34.455 1.00 9.30 234 PHE B C 1
ATOM 3815 O O . PHE B 1 216 ? 19.390 4.642 35.380 1.00 10.60 234 PHE B O 1
ATOM 3823 N N . PHE B 1 217 ? 19.088 2.532 34.606 1.00 9.06 235 PHE B N 1
ATOM 3824 C CA . PHE B 1 217 ? 18.670 2.090 35.954 1.00 9.24 235 PHE B CA 1
ATOM 3825 C C . PHE B 1 217 ? 19.171 0.682 36.249 1.00 8.45 235 PHE B C 1
ATOM 3826 O O . PHE B 1 217 ? 19.354 -0.143 35.336 1.00 8.45 235 PHE B O 1
ATOM 3834 N N . ALA B 1 218 ? 19.377 0.436 37.538 1.00 8.58 236 ALA B N 1
ATOM 3835 C CA . ALA B 1 218 ? 19.735 -0.913 38.019 1.00 8.73 236 ALA B CA 1
ATOM 3836 C C . ALA B 1 218 ? 19.129 -1.084 39.405 1.00 9.09 236 ALA B C 1
ATOM 3837 O O . ALA B 1 218 ? 19.364 -0.235 40.283 1.00 10.32 236 ALA B O 1
ATOM 3839 N N . PHE B 1 219 ? 18.349 -2.146 39.554 1.00 9.07 237 PHE B N 1
ATOM 3840 C CA . PHE B 1 219 ? 17.676 -2.477 40.827 1.00 9.61 237 PHE B CA 1
ATOM 3841 C C . PHE B 1 219 ? 18.083 -3.877 41.265 1.00 9.12 237 PHE B C 1
ATOM 3842 O O . PHE B 1 219 ? 18.120 -4.776 40.412 1.00 9.11 237 PHE B O 1
ATOM 3850 N N . ASN B 1 220 ? 18.399 -4.044 42.543 1.00 9.62 238 ASN B N 1
ATOM 3851 C CA . ASN B 1 220 ? 18.559 -5.426 43.054 1.00 10.21 238 ASN B CA 1
ATOM 3852 C C . ASN B 1 220 ? 17.972 -5.469 44.463 1.00 11.13 238 ASN B C 1
ATOM 3853 O O . ASN B 1 220 ? 17.852 -4.416 45.123 1.00 11.80 238 ASN B O 1
ATOM 3858 N N . MET B 1 221 ? 17.564 -6.662 44.869 1.00 12.11 239 MET B N 1
ATOM 3859 C CA . MET B 1 221 ? 16.966 -6.851 46.208 1.00 13.71 239 MET B CA 1
ATOM 3860 C C . MET B 1 221 ? 17.244 -8.270 46.691 1.00 14.62 239 MET B C 1
ATOM 3861 O O . MET B 1 221 ? 17.403 -9.184 45.846 1.00 14.17 239 MET B O 1
ATOM 3866 N N . ASP B 1 222 ? 17.322 -8.419 48.011 1.00 16.16 240 ASP B N 1
ATOM 3867 C CA . ASP B 1 222 ? 17.437 -9.755 48.634 1.00 17.97 240 ASP B CA 1
ATOM 3868 C C . ASP B 1 222 ? 16.068 -10.414 48.496 1.00 18.62 240 ASP B C 1
ATOM 3869 O O . ASP B 1 222 ? 15.040 -9.718 48.655 1.00 18.94 240 ASP B O 1
ATOM 3874 N N A ILE B 1 223 ? 16.052 -11.723 48.255 0.60 19.54 241 ILE B N 1
ATOM 3875 N N B ILE B 1 223 ? 16.060 -11.711 48.177 0.40 19.57 241 ILE B N 1
ATOM 3876 C CA A ILE B 1 223 ? 14.767 -12.453 48.061 0.60 22.22 241 ILE B CA 1
ATOM 3877 C CA B ILE B 1 223 ? 14.790 -12.485 48.048 0.40 22.30 241 ILE B CA 1
ATOM 3878 C C A ILE B 1 223 ? 14.920 -13.873 48.622 0.60 25.26 241 ILE B C 1
ATOM 3879 C C B ILE B 1 223 ? 14.982 -13.861 48.692 0.40 25.20 241 ILE B C 1
ATOM 3880 O O A ILE B 1 223 ? 15.849 -14.588 48.195 0.60 26.66 241 ILE B O 1
ATOM 3881 O O B ILE B 1 223 ? 15.988 -14.531 48.381 0.40 25.76 241 ILE B O 1
ATOM 3890 N N . ASP B 1 224 ? 14.057 -14.231 49.580 1.00 28.56 242 ASP B N 1
ATOM 3891 C CA . ASP B 1 224 ? 14.073 -15.555 50.259 1.00 31.66 242 ASP B CA 1
ATOM 3892 C C . ASP B 1 224 ? 12.733 -16.253 49.996 1.00 34.97 242 ASP B C 1
ATOM 3893 O O . ASP B 1 224 ? 12.562 -17.388 50.467 1.00 37.66 242 ASP B O 1
ATOM 3898 N N . ASN B 1 225 ? 11.830 -15.584 49.268 1.00 34.29 243 ASN B N 1
ATOM 3899 C CA . ASN B 1 225 ? 10.495 -16.135 48.907 1.00 35.79 243 ASN B CA 1
ATOM 3900 C C . ASN B 1 225 ? 10.123 -15.615 47.512 1.00 33.42 243 ASN B C 1
ATOM 3901 O O . ASN B 1 225 ? 10.121 -14.383 47.329 1.00 30.79 243 ASN B O 1
ATOM 3906 N N . GLU B 1 226 ? 9.807 -16.518 46.577 1.00 34.41 244 GLU B N 1
ATOM 3907 C CA . GLU B 1 226 ? 9.494 -16.123 45.173 1.00 35.33 244 GLU B CA 1
ATOM 3908 C C . GLU B 1 226 ? 8.223 -15.264 45.112 1.00 34.41 244 GLU B C 1
ATOM 3909 O O . GLU B 1 226 ? 8.000 -14.638 44.058 1.00 33.72 244 GLU B O 1
ATOM 3915 N N . SER B 1 227 ? 7.427 -15.231 46.187 1.00 34.43 245 SER B N 1
ATOM 3916 C CA . SER B 1 227 ? 6.195 -14.394 46.208 1.00 34.82 245 SER B CA 1
ATOM 3917 C C . SER B 1 227 ? 6.578 -12.909 46.149 1.00 31.94 245 SER B C 1
ATOM 3918 O O . SER B 1 227 ? 5.711 -12.088 45.790 1.00 32.19 245 SER B O 1
ATOM 3921 N N . LYS B 1 228 ? 7.836 -12.595 46.479 1.00 29.17 246 LYS B N 1
ATOM 3922 C CA . LYS B 1 228 ? 8.339 -11.194 46.519 1.00 27.75 246 LYS B CA 1
ATOM 3923 C C . LYS B 1 228 ? 8.898 -10.769 45.154 1.00 25.01 246 LYS B C 1
ATOM 3924 O O . LYS B 1 228 ? 9.194 -9.573 45.006 1.00 23.30 246 LYS B O 1
ATOM 3930 N N . LEU B 1 229 ? 9.010 -11.691 44.191 1.00 24.84 247 LEU B N 1
ATOM 3931 C CA . LEU B 1 229 ? 9.629 -11.366 42.871 1.00 23.87 247 LEU B CA 1
ATOM 3932 C C . LEU B 1 229 ? 8.983 -10.155 42.199 1.00 23.90 247 LEU B C 1
ATOM 3933 O O . LEU B 1 229 ? 9.702 -9.323 41.662 1.00 22.18 247 LEU B O 1
ATOM 3938 N N . PRO B 1 230 ? 7.639 -10.012 42.157 1.00 26.14 248 PRO B N 1
ATOM 3939 C CA . PRO B 1 230 ? 7.019 -8.858 41.499 1.00 26.02 248 PRO B CA 1
ATOM 3940 C C . PRO B 1 230 ? 7.584 -7.504 41.963 1.00 23.98 248 PRO B C 1
ATOM 3941 O O . PRO B 1 230 ? 7.530 -6.548 41.203 1.00 23.27 248 PRO B O 1
ATOM 3945 N N . LEU B 1 231 ? 8.151 -7.471 43.172 1.00 22.95 249 LEU B N 1
ATOM 3946 C CA . LEU B 1 231 ? 8.672 -6.210 43.764 1.00 21.34 249 LEU B CA 1
ATOM 3947 C C . LEU B 1 231 ? 9.909 -5.709 43.006 1.00 19.04 249 LEU B C 1
ATOM 3948 O O . LEU B 1 231 ? 10.174 -4.496 43.067 1.00 18.16 249 LEU B O 1
ATOM 3953 N N A ARG B 1 232 ? 10.605 -6.612 42.296 0.60 17.90 250 ARG B N 1
ATOM 3954 N N B ARG B 1 232 ? 10.645 -6.579 42.307 0.40 18.48 250 ARG B N 1
ATOM 3955 C CA A ARG B 1 232 ? 11.830 -6.244 41.527 0.60 16.79 250 ARG B CA 1
ATOM 3956 C CA B ARG B 1 232 ? 11.868 -6.070 41.623 0.40 18.05 250 ARG B CA 1
ATOM 3957 C C A ARG B 1 232 ? 11.453 -5.254 40.418 0.60 16.73 250 ARG B C 1
ATOM 3958 C C B ARG B 1 232 ? 11.470 -5.254 40.381 0.40 17.50 250 ARG B C 1
ATOM 3959 O O A ARG B 1 232 ? 12.341 -4.508 39.970 0.60 15.81 250 ARG B O 1
ATOM 3960 O O B ARG B 1 232 ? 12.371 -4.640 39.781 0.40 17.37 250 ARG B O 1
ATOM 3975 N N . LYS B 1 233 ? 10.180 -5.242 40.013 1.00 17.66 251 LYS B N 1
ATOM 3976 C CA . LYS B 1 233 ? 9.706 -4.311 38.946 1.00 18.05 251 LYS B CA 1
ATOM 3977 C C . LYS B 1 233 ? 8.849 -3.203 39.580 1.00 17.42 251 LYS B C 1
ATOM 3978 O O . LYS B 1 233 ? 9.015 -2.040 39.183 1.00 17.33 251 LYS B O 1
ATOM 3984 N N . SER B 1 234 ? 8.007 -3.534 40.565 1.00 18.11 252 SER B N 1
ATOM 3985 C CA . SER B 1 234 ? 7.069 -2.528 41.138 1.00 18.87 252 SER B CA 1
ATOM 3986 C C . SER B 1 234 ? 7.813 -1.436 41.924 1.00 18.34 252 SER B C 1
ATOM 3987 O O . SER B 1 234 ? 7.416 -0.260 41.793 1.00 18.81 252 SER B O 1
ATOM 3990 N N . ILE B 1 235 ? 8.846 -1.790 42.697 1.00 17.44 253 ILE B N 1
ATOM 3991 C CA . ILE B 1 235 ? 9.576 -0.763 43.509 1.00 17.50 253 ILE B CA 1
ATOM 3992 C C . ILE B 1 235 ? 10.276 0.224 42.573 1.00 16.39 253 ILE B C 1
ATOM 3993 O O . ILE B 1 235 ? 10.064 1.429 42.688 1.00 17.32 253 ILE B O 1
ATOM 3998 N N . PRO B 1 236 ? 11.146 -0.220 41.638 1.00 15.12 254 PRO B N 1
ATOM 3999 C CA . PRO B 1 236 ? 11.787 0.718 40.717 1.00 14.73 254 PRO B CA 1
ATOM 4000 C C . PRO B 1 236 ? 10.769 1.480 39.850 1.00 14.37 254 PRO B C 1
ATOM 4001 O O . PRO B 1 236 ? 11.010 2.636 39.551 1.00 14.26 254 PRO B O 1
ATOM 4005 N N . THR B 1 237 ? 9.656 0.837 39.480 1.00 15.43 255 THR B N 1
ATOM 4006 C CA . THR B 1 237 ? 8.624 1.525 38.657 1.00 16.11 255 THR B CA 1
ATOM 4007 C C . THR B 1 237 ? 8.027 2.686 39.462 1.00 16.45 255 THR B C 1
ATOM 4008 O O . THR B 1 237 ? 7.823 3.764 38.874 1.00 16.91 255 THR B O 1
ATOM 4012 N N . LYS B 1 238 ? 7.767 2.476 40.755 1.00 17.00 256 LYS B N 1
ATOM 4013 C CA . LYS B 1 238 ? 7.200 3.566 41.597 1.00 18.53 256 LYS B CA 1
ATOM 4014 C C . LYS B 1 238 ? 8.205 4.720 41.701 1.00 17.65 256 LYS B C 1
ATOM 4015 O O . LYS B 1 238 ? 7.773 5.886 41.580 1.00 18.54 256 LYS B O 1
ATOM 4021 N N . ILE B 1 239 ? 9.490 4.414 41.910 1.00 15.75 257 ILE B N 1
ATOM 4022 C CA . ILE B 1 239 ? 10.513 5.497 42.024 1.00 15.92 257 ILE B CA 1
ATOM 4023 C C . ILE B 1 239 ? 10.608 6.226 40.681 1.00 15.14 257 ILE B C 1
ATOM 4024 O O . ILE B 1 239 ? 10.614 7.460 40.678 1.00 15.78 257 ILE B O 1
ATOM 4029 N N . MET B 1 240 ? 10.652 5.487 39.575 1.00 14.18 258 MET B N 1
ATOM 4030 C CA . MET B 1 240 ? 10.784 6.165 38.260 1.00 14.52 258 MET B CA 1
ATOM 4031 C C . MET B 1 240 ? 9.521 6.988 37.965 1.00 15.09 258 MET B C 1
ATOM 4032 O O . MET B 1 240 ? 9.665 8.111 37.439 1.00 15.34 258 MET B O 1
ATOM 4037 N N . GLU B 1 241 ? 8.338 6.500 38.351 1.00 15.78 259 GLU B N 1
ATOM 4038 C CA . GLU B 1 241 ? 7.106 7.298 38.107 1.00 18.01 259 GLU B CA 1
ATOM 4039 C C . GLU B 1 241 ? 7.171 8.593 38.934 1.00 18.58 259 GLU B C 1
ATOM 4040 O O . GLU B 1 241 ? 6.665 9.624 38.449 1.00 19.14 259 GLU B O 1
ATOM 4046 N N . SER B 1 242 ? 7.803 8.559 40.115 1.00 18.92 260 SER B N 1
ATOM 4047 C CA . SER B 1 242 ? 7.918 9.781 40.959 1.00 21.02 260 SER B CA 1
ATOM 4048 C C . SER B 1 242 ? 8.815 10.817 40.263 1.00 20.88 260 SER B C 1
ATOM 4049 O O . SER B 1 242 ? 8.742 12.001 40.643 1.00 23.00 260 SER B O 1
ATOM 4052 N N . GLU B 1 243 ? 9.627 10.378 39.292 1.00 20.05 261 GLU B N 1
ATOM 4053 C CA . GLU B 1 243 ? 10.534 11.272 38.513 1.00 20.38 261 GLU B CA 1
ATOM 4054 C C . GLU B 1 243 ? 9.926 11.574 37.136 1.00 20.73 261 GLU B C 1
ATOM 4055 O O . GLU B 1 243 ? 10.655 12.093 36.260 1.00 22.34 261 GLU B O 1
ATOM 4061 N N . GLY B 1 244 ? 8.641 11.268 36.948 1.00 20.89 262 GLY B N 1
ATOM 4062 C CA . GLY B 1 244 ? 7.965 11.576 35.673 1.00 22.25 262 GLY B CA 1
ATOM 4063 C C . GLY B 1 244 ? 8.322 10.599 34.567 1.00 21.15 262 GLY B C 1
ATOM 4064 O O . GLY B 1 244 ? 7.959 10.871 33.409 1.00 23.08 262 GLY B O 1
ATOM 4065 N N . ILE B 1 245 ? 9.047 9.527 34.898 1.00 19.98 263 ILE B N 1
ATOM 4066 C CA . ILE B 1 245 ? 9.369 8.464 33.902 1.00 20.92 263 ILE B CA 1
ATOM 4067 C C . ILE B 1 245 ? 8.206 7.464 33.970 1.00 22.95 263 ILE B C 1
ATOM 4068 O O . ILE B 1 245 ? 8.286 6.509 34.757 1.00 24.18 263 ILE B O 1
ATOM 4073 N N A ILE B 1 246 ? 7.144 7.707 33.192 0.50 26.35 264 ILE B N 1
ATOM 4074 N N B ILE B 1 246 ? 7.153 7.706 33.178 0.50 26.00 264 ILE B N 1
ATOM 4075 C CA A ILE B 1 246 ? 5.924 6.842 33.230 0.50 27.97 264 ILE B CA 1
ATOM 4076 C CA B ILE B 1 246 ? 5.911 6.873 33.207 0.50 27.36 264 ILE B CA 1
ATOM 4077 C C A ILE B 1 246 ? 5.678 6.230 31.845 0.50 28.29 264 ILE B C 1
ATOM 4078 C C B ILE B 1 246 ? 5.683 6.230 31.833 0.50 28.10 264 ILE B C 1
ATOM 4079 O O A ILE B 1 246 ? 5.727 6.977 30.846 0.50 29.23 264 ILE B O 1
ATOM 4080 O O B ILE B 1 246 ? 5.750 6.960 30.821 0.50 29.26 264 ILE B O 1
ATOM 4089 N N . GLY B 1 247 ? 5.398 4.922 31.815 1.00 28.89 265 GLY B N 1
ATOM 4090 C CA . GLY B 1 247 ? 5.140 4.175 30.566 1.00 29.55 265 GLY B CA 1
ATOM 4091 C C . GLY B 1 247 ? 3.680 3.770 30.439 1.00 31.97 265 GLY B C 1
ATOM 4092 O O . GLY B 1 247 ? 2.785 4.412 30.997 1.00 35.28 265 GLY B O 1
#

Solvent-accessible surface area: 21728 Å² total; per-residue (Å²): 111,66,76,73,47,90,74,16,57,133,33,8,84,85,70,92,13,107,8,0,0,1,10,0,96,73,19,34,152,65,16,18,0,4,48,79,84,25,0,74,118,69,28,46,2,18,14,1,6,0,2,0,0,0,0,0,0,13,50,32,36,25,2,169,71,32,53,47,57,25,146,80,107,43,140,124,52,100,92,181,76,16,51,93,41,2,30,3,25,3,0,0,34,11,25,0,46,36,6,0,72,77,5,18,187,93,5,24,123,108,94,16,46,109,19,3,147,89,9,69,0,12,65,53,39,88,30,16,18,19,80,138,26,220,100,155,103,8,1,66,0,8,0,40,23,1,2,80,4,1,23,32,0,26,58,14,151,16,51,21,51,88,57,21,0,9,9,0,3,26,5,2,0,50,58,16,35,68,46,26,3,10,1,8,10,22,2,55,22,23,56,50,78,160,104,109,49,7,6,0,0,24,0,2,1,2,40,51,72,50,60,15,22,0,0,0,0,0,0,42,2,80,79,109,86,62,29,90,19,39,99,55,5,0,52,116,2,8,66,77,99,37,4,95,31,130,198,37,43,83,72,47,96,84,26,53,146,29,7,87,80,60,99,16,105,6,0,0,1,12,1,89,67,32,19,157,67,14,16,0,5,46,83,83,26,0,72,121,69,23,41,2,17,14,1,6,0,2,0,0,0,0,0,0,14,54,29,44,24,2,165,74,34,59,39,56,26,147,78,104,46,140,125,53,98,90,178,75,17,50,92,40,3,33,4,25,4,0,1,32,12,25,0,48,37,7,0,69,83,5,18,179,84,5,26,120,128,93,20,60,109,23,2,140,94,10,69,0,12,63,51,39,89,34,13,18,15,75,135,25,213,104,155,113,8,1,63,0,8,0,28,23,1,2,81,5,1,24,33,0,26,62,22,151,15,61,20,50,47,48,18,0,8,12,0,5,24,5,2,0,50,70,16,34,68,43,28,4,10,1,8,10,25,2,52,20,24,60,50,77,162,112,110,52,5,6,0,0,26,0,2,1,2,38,53,78,41,68,14,23,1,0,0,0,0,2,40,3,85,76,103,79,86,32,91,22,44,99,42,2,0,50,106,6,9,85,85,100,39,4,102,68

Nearest PDB structures (foldseek):
  7l5v-assembly1_B  TM=1.003E+00  e=4.638E-50  Pseudomonas aeruginosa
  9ixn-assembly1_A  TM=9.769E-01  e=1.181E-47  Pseudomonas aeruginosa
  9ixq-assembly1_A  TM=9.760E-01  e=2.832E-47  Pseudomonas aeruginosa
  9ixr-assembly1_B  TM=9.764E-01  e=6.227E-46  Pseudomonas aeruginosa
  6skq-assembly2_C  TM=9.735E-01  e=2.311E-46  Escherichia coli

Sequence (492 aa):
SITENTSWNKEFSSAEAVNGVFVLCKSSSKSCATNDLARASSKEYLPASTFKIPNAIIGLETGVIKNEHQVFKWDGKPRAMMKQWERDLTLRGAIQVSAVPVFQQIAREVVGGEEVVRRMMQQKYLKKFSYGNQNISGGIDKSWLEDQLRISAVNQVVEFLESLYLNKLSSASKENQLIVKKEALVTEAAPEYLVHSKTGFSGGVVGTESNPGVAWWVGWVEKETEVYFFAFNMMDIDNESKLPLRKSIPTKIMESEGIIGGNSIITENTSWNKEFSAEAVNGVFVLCKSSSSKSCATNDLARASSKEYLPASSTFKIPNAIIGLETGVIKNEHQVFKWDGKPRAMMKQWERDLTLRGAIQVSAVPVFQQIAREVGEVRMMQKYLKKFSYGNQNISGGIDKSWLEDQLRRISAVNQVEFLESLYLNKLSSASKKENQLIVKEALVTEAAPEYLVHSKTGFSGVGTESNPGVAWWVGWVEKETEVYFFAFNMDIIDNESKLPLRRKSIPTKIMESEGIIIG

InterPro domains:
  IPR001460 Penicillin-binding protein, transpeptidase [PF00905] (58-259)
  IPR002137 Beta-lactamase, class-D active site [PS00337] (65-75)
  IPR012338 Beta-lactamase/transpeptidase-like [G3DSA:3.40.710.10] (19-265)
  IPR012338 Beta-lactamase/transpeptidase-like [SSF56601] (26-259)
  IPR050515 Class D beta-lactamase/transpeptidase [PTHR30627] (57-144)

Foldseek 3Di:
DEAADLVLCVLCVVLVWAKKKWKAKPALVRIYMNDPVQQFDWAQCALVLLLLLQLLLVQQCVPVDLFDKAAQPQDDDPDPLLNGIAGSLRCSAVSVLVSSVVSDVVSDLVSQLVQCVQLVAAPSASDDRSHQDPDPDGGIGGFSSLLNSQRCLVVCNGPGGSRSSVSSQVSQWDDDDPFKTWGKGKGWSDQQAPVDGTKIKIWTWMGGRNMIMGMIMMIGHNDVVCRCSNPVSVQVVCVVVVRHDD/DQEAADCVLCVLCVVVVWAKKKWKAKPALSHIYMNDPVQQFDWAQCALVLLLLLQLLLVQVCVVVDLFDKAAQPQDDDPDVLLRGIAGSLRCSVVSVLVSSVVSDVVCDLVNQLVQCVQLVQAPSASADRSHQDPDPGHGIHGFSSLLNSQRCLVVCNGPGHSRSSVSSQVSQWDDDDPQKTWGKGKGWNDLPAPVDFIKIKIWTWMGGRNMIMGMIMMIGHNDCVCNVVNVVSNQVVCVVVVNHD